Protein AF-0000000070923493 (afdb_homodimer)

InterPro domains:
  IPR027417 P-loop containing nucleoside triphosphate hydrolase [SSF52540] (11-213)

Foldseek 3Di:
DLDFAFAEEAEELPAPPLCLQLQLQLCLVLQVVCVVVLEHEPPSHAPLLVLQLLDDQLADDCCCPPVVRDHHDPVVLVCLLVVVQVRSDPRRYYYHHHNSNLLDQDPSSLVSVLVSCRSHYNAYEYEAEAEDLVVSLVVVCVVCVVVVNNVVLVVDPQNHHCNHPCSSPVVSSCVSCVSNHHYDYHYSVVCCVVPVHCNQVVCVVRPRHCSSPPPPSPDPDPPPD/DLDFAFAEEAEELDAPPLCLQLQLQLCLVLQVVCVVVLEHEPPSHAPLLVLQLLDDQLADDPCCPPVVRDHHDPVVLVCLLVVVQVRSDPRRYYYHGHNSNLLDQDPSSLVSVLVSCRSHYNAYEYEAEAEDLVVSLVVVCVVCVVVVNNVVLVVDDQNHHCNHPCSSPVVSSCVSCVSNHHYDYHYSVVCCVVPVHCNQVVCVVRPRHCSSPPPPSPDPDPPPD

Radius of gyration: 25.28 Å; Cα contacts (8 Å, |Δi|>4): 777; chains: 2; bounding box: 49×89×53 Å

Secondary structure (DSSP, 8-state):
-B----SEEEEE---TTSSHHHHHHHHHHTHHHHHHTTEEESSSS--HHHHHHTS-TT---HHHHHS-PPPP-HHHHHHHHHHHHHHHTT-SEEEEE-GGGGG--SHHHHHHHHHHHTTT-SEEEEEEEE--HHHHHHHHHHHHHHTT-HHHHHTS-TTT-TTSGGGG-HHHHHHHHHTTSPPEEEEHHHHHHHHSSSHHHHHHHTT-TTTTTT-----------/-B----SEEEEEE--TTSSHHHHHHHHHHTHHHHHHTTEEESSSS--HHHHHHTS-TT---HHHHHS-PPPP-HHHHHHHHHHHHHHHTT-SEEEEEEGGGGG--SHHHHHHHHHHHTTT-SEEEEEEEE--HHHHHHHHHHHHHHTT-HHHHHTS-TTT-TTSGGGG-HHHHHHHHHTTSPPEEEEHHHHHHHHSSSHHHHHHHTT-TTTTTT-----------

pLDDT: mean 90.71, std 13.18, range [23.61, 98.75]

Organism: Rhodobacter capsulatus (strain ATCC BAA-309 / NBRC 16581 / SB1003) (NCBI:txid272942)

Sequence (450 aa):
MNQAGTGTLWLHVGTHKTGTTSIQRALKLSAARLRAAGVAVFPEANAWTLANTFLRPEIRSTPRMSYGDPLPDLARLAAVPAKIAAARGTAPEMVISSEEFCLLRTPLEAFALKSALAPTFARIVPLITLRNPDDWRAARADQLRKTGCWEAQKALPDDQSTDGAWYYDSAAILAFWQGIGTPVVLDYDRICAEEGDILPAFARAIGQPGLFDGLDLRINTRVRGMNQAGTGTLWLHVGTHKTGTTSIQRALKLSAARLRAAGVAVFPEANAWTLANTFLRPEIRSTPRMSYGDPLPDLARLAAVPAKIAAARGTAPEMVISSEEFCLLRTPLEAFALKSALAPTFARIVPLITLRNPDDWRAARADQLRKTGCWEAQKALPDDQSTDGAWYYDSAAILAFWQGIGTPVVLDYDRICAEEGDILPAFARAIGQPGLFDGLDLRINTRVRG

Solvent-accessible surface area (backbone atoms only — not comparable to full-atom values): 24138 Å² total; per-residue (Å²): 106,30,51,74,21,50,45,42,33,41,36,31,27,26,32,80,90,63,57,42,68,59,46,39,49,50,47,42,77,34,37,68,62,33,43,77,72,31,29,21,60,40,52,58,49,72,25,42,69,66,34,45,44,50,36,64,76,70,46,56,43,65,54,44,72,74,66,63,49,73,70,46,40,48,68,62,54,68,42,42,40,60,52,51,44,61,64,33,60,85,35,52,22,31,35,35,38,22,43,50,44,56,71,56,76,47,36,66,35,49,47,38,50,43,64,41,44,38,57,54,23,62,36,49,33,38,35,40,49,45,60,58,57,68,59,45,52,53,51,47,50,52,50,28,50,75,71,67,42,39,66,64,41,69,72,40,58,53,87,26,23,78,77,22,71,70,71,65,32,65,67,60,51,50,55,50,45,49,73,64,19,70,61,47,77,42,52,42,59,61,39,31,72,75,64,69,38,61,57,62,59,51,25,44,73,74,73,34,69,63,67,65,66,89,62,82,69,85,61,85,62,80,67,86,112,108,26,52,73,22,49,45,39,33,40,35,32,28,25,30,80,90,63,56,41,70,59,47,40,50,51,48,41,76,34,38,68,62,33,42,77,72,30,30,22,60,40,52,60,48,73,25,41,70,65,33,44,45,51,36,63,74,68,46,57,42,65,54,44,71,74,66,63,48,73,70,45,41,47,68,62,52,69,43,42,39,61,54,51,43,61,63,33,59,85,35,52,23,31,38,33,38,22,43,49,44,56,69,57,74,47,35,65,36,48,47,36,48,43,64,42,45,38,58,54,23,62,37,50,32,37,35,36,49,46,56,57,59,69,60,45,50,53,51,47,50,52,50,27,52,75,71,68,42,38,67,64,41,69,71,40,59,53,86,26,23,80,77,22,70,70,70,64,32,63,67,60,52,50,55,50,43,48,74,65,18,69,63,46,76,41,52,43,59,61,39,31,71,74,65,72,38,61,57,63,59,52,26,44,73,72,72,35,69,63,67,64,63,89,60,81,67,84,60,84,62,81,66,88,112

Nearest PDB structures (foldseek):
  7o9f-assembly1_A  TM=3.752E-01  e=5.130E-01  Bacillus subtilis subsp. subtilis str. 168
  7o5b-assembly1_g  TM=3.575E-01  e=4.573E-01  Bacillus subtilis subsp. subtilis str. 168
  8b0j-assembly1_A  TM=4.538E-01  e=9.653E-01  Escherichia coli K-12
  1c41-assembly1_A  TM=3.546E-01  e=6.813E+00  Pyricularia grisea
  3ho1-assembly1_A  TM=2.885E-01  e=5.734E+00  Thermus thermophilus HB27

Structure (mmCIF, N/CA/C/O backbone):
data_AF-0000000070923493-model_v1
#
loop_
_entity.id
_entity.type
_entity.pdbx_description
1 polymer 'Conserved domain protein'
#
loop_
_atom_site.group_PDB
_atom_site.id
_atom_site.type_symbol
_atom_site.label_atom_id
_atom_site.label_alt_id
_atom_site.label_comp_id
_atom_site.label_asym_id
_atom_site.label_entity_id
_atom_site.label_seq_id
_atom_site.pdbx_PDB_ins_code
_atom_site.Cartn_x
_atom_site.Cartn_y
_atom_site.Cartn_z
_atom_site.occupancy
_atom_site.B_iso_or_equiv
_atom_site.auth_seq_id
_atom_site.auth_comp_id
_atom_site.auth_asym_id
_atom_site.auth_atom_id
_atom_site.pdbx_PDB_model_num
ATOM 1 N N . MET A 1 1 ? 24.281 2.693 -1.516 1 30.06 1 MET A N 1
ATOM 2 C CA . MET A 1 1 ? 24.109 2.926 -2.945 1 30.06 1 MET A CA 1
ATOM 3 C C . MET A 1 1 ? 22.781 2.352 -3.426 1 30.06 1 MET A C 1
ATOM 5 O O . MET A 1 1 ? 22.469 1.189 -3.162 1 30.06 1 MET A O 1
ATOM 9 N N . ASN A 1 2 ? 21.672 3.014 -3.35 1 43.75 2 ASN A N 1
ATOM 10 C CA . ASN A 1 2 ? 20.359 2.551 -3.797 1 43.75 2 ASN A CA 1
ATOM 11 C C . ASN A 1 2 ? 20.469 1.652 -5.027 1 43.75 2 ASN A C 1
ATOM 13 O O . ASN A 1 2 ? 20.609 2.143 -6.148 1 43.75 2 ASN A O 1
ATOM 17 N N . GLN A 1 3 ? 21.141 0.58 -4.961 1 54.88 3 GLN A N 1
ATOM 18 C CA . GLN A 1 3 ? 21.469 -0.24 -6.121 1 54.88 3 GLN A CA 1
ATOM 19 C C . GLN A 1 3 ? 20.219 -0.726 -6.828 1 54.88 3 GLN A C 1
ATOM 21 O O . GLN A 1 3 ? 19.281 -1.205 -6.18 1 54.88 3 GLN A O 1
ATOM 26 N N . ALA A 1 4 ? 19.969 -0.156 -8.031 1 76 4 ALA A N 1
ATOM 27 C CA . ALA A 1 4 ? 18.969 -0.669 -8.961 1 76 4 ALA A CA 1
ATOM 28 C C . ALA A 1 4 ? 18.984 -2.195 -8.992 1 76 4 ALA A C 1
ATOM 30 O O . ALA A 1 4 ? 20.047 -2.818 -8.867 1 76 4 ALA A O 1
ATOM 31 N N . GLY A 1 5 ? 17.906 -2.764 -8.68 1 87.94 5 GLY A N 1
ATOM 32 C CA . GLY A 1 5 ? 17.797 -4.211 -8.781 1 87.94 5 GLY A CA 1
ATOM 33 C C . GLY A 1 5 ? 18.469 -4.777 -10.016 1 87.94 5 GLY A C 1
ATOM 34 O O . GLY A 1 5 ? 18.812 -4.035 -10.938 1 87.94 5 GLY A O 1
ATOM 35 N N . THR A 1 6 ? 18.828 -6.039 -9.977 1 94.12 6 THR A N 1
ATOM 36 C CA . THR A 1 6 ? 19.391 -6.762 -11.109 1 94.12 6 THR A CA 1
ATOM 37 C C . THR A 1 6 ? 18.609 -8.047 -11.375 1 94.12 6 THR A C 1
ATOM 39 O O . THR A 1 6 ? 17.844 -8.5 -10.516 1 94.12 6 THR A O 1
ATOM 42 N N . GLY A 1 7 ? 18.734 -8.531 -12.555 1 97 7 GLY A N 1
ATOM 43 C CA . GLY A 1 7 ? 18.156 -9.828 -12.875 1 97 7 GLY A CA 1
ATOM 44 C C . GLY A 1 7 ? 16.641 -9.797 -13.008 1 97 7 GLY A C 1
ATOM 45 O O . GLY A 1 7 ? 16.047 -8.727 -13.117 1 97 7 GLY A O 1
ATOM 46 N N . THR A 1 8 ? 16.062 -11.055 -13.086 1 98 8 THR A N 1
ATOM 47 C CA . THR A 1 8 ? 14.641 -11.188 -13.391 1 98 8 THR A CA 1
ATOM 48 C C . THR A 1 8 ? 13.93 -11.977 -12.289 1 98 8 THR A C 1
ATOM 50 O O . THR A 1 8 ? 14.438 -12.984 -11.805 1 98 8 THR A O 1
ATOM 53 N N . LEU A 1 9 ? 12.844 -11.453 -11.859 1 98.56 9 LEU A N 1
ATOM 54 C CA . LEU A 1 9 ? 11.891 -12.219 -11.07 1 98.56 9 LEU A CA 1
ATOM 55 C C . LEU A 1 9 ? 10.781 -12.773 -11.945 1 98.56 9 LEU A C 1
ATOM 57 O O . LEU A 1 9 ? 10.039 -12.016 -12.57 1 98.56 9 LEU A O 1
ATOM 61 N N . TRP A 1 10 ? 10.742 -14.094 -12.047 1 98.62 10 TRP A N 1
ATOM 62 C CA . TRP A 1 10 ? 9.57 -14.773 -12.594 1 98.62 10 TRP A CA 1
ATOM 63 C C . TRP A 1 10 ? 8.492 -14.922 -11.531 1 98.62 10 TRP A C 1
ATOM 65 O O . TRP A 1 10 ? 8.555 -15.82 -10.688 1 98.62 10 TRP A O 1
ATOM 75 N N . LEU A 1 11 ? 7.512 -14.023 -11.539 1 98.69 11 LEU A N 1
ATOM 76 C CA . LEU A 1 11 ? 6.449 -14.023 -10.547 1 98.69 11 LEU A CA 1
ATOM 77 C C . LEU A 1 11 ? 5.234 -14.797 -11.047 1 98.69 11 LEU A C 1
ATOM 79 O O . LEU A 1 11 ? 4.457 -14.281 -11.859 1 98.69 11 LEU A O 1
ATOM 83 N N . HIS A 1 12 ? 5.086 -15.977 -10.578 1 98.56 12 HIS A N 1
ATOM 84 C CA . HIS A 1 12 ? 3.963 -16.828 -10.977 1 98.56 12 HIS A CA 1
ATOM 85 C C . HIS A 1 12 ? 2.695 -16.438 -10.219 1 98.56 12 HIS A C 1
ATOM 87 O O . HIS A 1 12 ? 2.545 -16.766 -9.039 1 98.56 12 HIS A O 1
ATOM 93 N N . VAL A 1 13 ? 1.737 -15.672 -10.742 1 96.38 13 VAL A N 1
ATOM 94 C CA . VAL A 1 13 ? 0.467 -15.211 -10.195 1 96.38 13 VAL A CA 1
ATOM 95 C C . VAL A 1 13 ? -0.548 -16.344 -10.203 1 96.38 13 VAL A C 1
ATOM 97 O O . VAL A 1 13 ? -1.596 -16.266 -9.562 1 96.38 13 VAL A O 1
ATOM 100 N N . GLY A 1 14 ? -0.259 -17.531 -10.375 1 90.69 14 GLY A N 1
ATOM 101 C CA . GLY A 1 14 ? -0.934 -18.812 -10.383 1 90.69 14 GLY A CA 1
ATOM 102 C C . GLY A 1 14 ? -2.426 -18.719 -10.125 1 90.69 14 GLY A C 1
ATOM 103 O O . GLY A 1 14 ? -2.902 -19.094 -9.055 1 90.69 14 GLY A O 1
ATOM 104 N N . THR A 1 15 ? -3.254 -18.297 -11.062 1 92.69 15 THR A N 1
ATOM 105 C CA . THR A 1 15 ? -4.695 -18.297 -10.852 1 92.69 15 THR A CA 1
ATOM 106 C C . THR A 1 15 ? -5.184 -19.672 -10.406 1 92.69 15 THR A C 1
ATOM 108 O O . THR A 1 15 ? -4.547 -20.688 -10.703 1 92.69 15 THR A O 1
ATOM 111 N N . HIS A 1 16 ? -6.238 -19.703 -9.656 1 93.12 16 HIS A N 1
ATOM 112 C CA . HIS A 1 16 ? -6.766 -20.969 -9.172 1 93.12 16 HIS A CA 1
ATOM 113 C C . HIS A 1 16 ? -7.242 -21.844 -10.328 1 93.12 16 HIS A C 1
ATOM 115 O O . HIS A 1 16 ? -7.777 -21.344 -11.312 1 93.12 16 HIS A O 1
ATOM 121 N N . LYS A 1 17 ? -7.004 -23.141 -10.148 1 94.88 17 LYS A N 1
ATOM 122 C CA . LYS A 1 17 ? -7.531 -24.188 -11.023 1 94.88 17 LYS A CA 1
ATOM 123 C C . LYS A 1 17 ? -6.828 -24.172 -12.375 1 94.88 17 LYS A C 1
ATOM 125 O O . LYS A 1 17 ? -7.445 -24.453 -13.406 1 94.88 17 LYS A O 1
ATOM 130 N N . THR A 1 18 ? -5.559 -23.75 -12.367 1 95.69 18 THR A N 1
ATOM 131 C CA . THR A 1 18 ? -4.77 -23.766 -13.594 1 95.69 18 THR A CA 1
ATOM 132 C C . THR A 1 18 ? -3.475 -24.547 -13.398 1 95.69 18 THR A C 1
ATOM 134 O O . THR A 1 18 ? -2.434 -24.188 -13.953 1 95.69 18 THR A O 1
ATOM 137 N N . GLY A 1 19 ? -3.482 -25.516 -12.461 1 94.19 19 GLY A N 1
ATOM 138 C CA . GLY A 1 19 ? -2.35 -26.422 -12.297 1 94.19 19 GLY A CA 1
ATOM 139 C C . GLY A 1 19 ? -1.261 -25.844 -11.406 1 94.19 19 GLY A C 1
ATOM 140 O O . GLY A 1 19 ? -0.106 -26.266 -11.477 1 94.19 19 GLY A O 1
ATOM 141 N N . THR A 1 20 ? -1.612 -24.859 -10.57 1 94.94 20 THR A N 1
ATOM 142 C CA . THR A 1 20 ? -0.646 -24.172 -9.727 1 94.94 20 THR A CA 1
ATOM 143 C C . THR A 1 20 ? -0.035 -25.141 -8.711 1 94.94 20 THR A C 1
ATOM 145 O O . THR A 1 20 ? 1.17 -25.094 -8.453 1 94.94 20 THR A O 1
ATOM 148 N N . THR A 1 21 ? -0.851 -26.016 -8.195 1 93.38 21 THR A N 1
ATOM 149 C CA . THR A 1 21 ? -0.337 -27 -7.242 1 93.38 21 THR A CA 1
ATOM 150 C C . THR A 1 21 ? 0.736 -27.875 -7.883 1 93.38 21 THR A C 1
ATOM 152 O O . THR A 1 21 ? 1.782 -28.125 -7.281 1 93.38 21 THR A O 1
ATOM 155 N N . SER A 1 22 ? 0.49 -28.344 -9.07 1 93.44 22 SER A N 1
ATOM 156 C CA . SER A 1 22 ? 1.459 -29.156 -9.805 1 93.44 22 SER A CA 1
ATOM 157 C C . SER A 1 22 ? 2.738 -28.375 -10.078 1 93.44 22 SER A C 1
ATOM 159 O O . SER A 1 22 ? 3.84 -28.906 -9.938 1 93.44 22 SER A O 1
ATOM 161 N N . ILE A 1 23 ? 2.633 -27.078 -10.438 1 95.5 23 ILE A N 1
ATOM 162 C CA . ILE A 1 23 ? 3.781 -26.234 -10.719 1 95.5 23 ILE A CA 1
ATOM 163 C C . ILE A 1 23 ? 4.617 -26.062 -9.453 1 95.5 23 ILE A C 1
ATOM 165 O O . ILE A 1 23 ? 5.84 -26.203 -9.477 1 95.5 23 ILE A O 1
ATOM 169 N N . GLN A 1 24 ? 3.951 -25.781 -8.375 1 95.62 24 GLN A N 1
ATOM 170 C CA . GLN A 1 24 ? 4.645 -25.562 -7.105 1 95.62 24 GLN A CA 1
ATOM 171 C C . GLN A 1 24 ? 5.371 -26.812 -6.645 1 95.62 24 GLN A C 1
ATOM 173 O O . GLN A 1 24 ? 6.504 -26.75 -6.164 1 95.62 24 GLN A O 1
ATOM 178 N N . ARG A 1 25 ? 4.754 -27.953 -6.82 1 94.81 25 ARG A N 1
ATOM 179 C CA . ARG A 1 25 ? 5.398 -29.219 -6.484 1 94.81 25 ARG A CA 1
ATOM 180 C C . ARG A 1 25 ? 6.613 -29.469 -7.371 1 94.81 25 ARG A C 1
ATOM 182 O O . ARG A 1 25 ? 7.676 -29.859 -6.887 1 94.81 25 ARG A O 1
ATOM 189 N N . ALA A 1 26 ? 6.473 -29.266 -8.617 1 95.12 26 ALA A N 1
ATOM 190 C CA . ALA A 1 26 ? 7.57 -29.453 -9.562 1 95.12 26 ALA A CA 1
ATOM 191 C C . ALA A 1 26 ? 8.734 -28.531 -9.25 1 95.12 26 ALA A C 1
ATOM 193 O O . ALA A 1 26 ? 9.898 -28.922 -9.312 1 95.12 26 ALA A O 1
ATOM 194 N N . LEU A 1 27 ? 8.398 -27.266 -8.906 1 96.19 27 LEU A N 1
ATOM 195 C CA . LEU A 1 27 ? 9.422 -26.297 -8.531 1 96.19 27 LEU A CA 1
ATOM 196 C C . LEU A 1 27 ? 10.188 -26.766 -7.301 1 96.19 27 LEU A C 1
ATOM 198 O O . LEU A 1 27 ? 11.422 -26.688 -7.266 1 96.19 27 LEU A O 1
ATOM 202 N N . LYS A 1 28 ? 9.422 -27.25 -6.352 1 95.62 28 LYS A N 1
ATOM 203 C CA . LYS A 1 28 ? 10.039 -27.75 -5.125 1 95.62 28 LYS A CA 1
ATOM 204 C C . LYS A 1 28 ? 10.992 -28.906 -5.418 1 95.62 28 LYS A C 1
ATOM 206 O O . LYS A 1 28 ? 12.117 -28.938 -4.93 1 95.62 28 LYS A O 1
ATOM 211 N N . LEU A 1 29 ? 10.555 -29.828 -6.25 1 94.19 29 LEU A N 1
ATOM 212 C CA . LEU A 1 29 ? 11.328 -31.016 -6.57 1 94.19 29 LEU A CA 1
ATOM 213 C C . LEU A 1 29 ? 12.539 -30.672 -7.43 1 94.19 29 LEU A C 1
ATOM 215 O O . LEU A 1 29 ? 13.523 -31.422 -7.461 1 94.19 29 LEU A O 1
ATOM 219 N N . SER A 1 30 ? 12.5 -29.5 -8.062 1 94.5 30 SER A N 1
ATOM 220 C CA . SER A 1 30 ? 13.562 -29.125 -8.992 1 94.5 30 SER A CA 1
ATOM 221 C C . SER A 1 30 ? 14.383 -27.969 -8.445 1 94.5 30 SER A C 1
ATOM 223 O O . SER A 1 30 ? 15.125 -27.312 -9.195 1 94.5 30 SER A O 1
ATOM 225 N N . ALA A 1 31 ? 14.227 -27.609 -7.219 1 95.06 31 ALA A N 1
ATOM 226 C CA . ALA A 1 31 ? 14.828 -26.422 -6.633 1 95.06 31 ALA A CA 1
ATOM 227 C C . ALA A 1 31 ? 16.344 -26.438 -6.773 1 95.06 31 ALA A C 1
ATOM 229 O O . ALA A 1 31 ? 16.953 -25.406 -7.102 1 95.06 31 ALA A O 1
ATOM 230 N N . ALA A 1 32 ? 16.969 -27.578 -6.531 1 94.25 32 ALA A N 1
ATOM 231 C CA . ALA A 1 32 ? 18.422 -27.688 -6.621 1 94.25 32 ALA A CA 1
ATOM 232 C C . ALA A 1 32 ? 18.891 -27.5 -8.055 1 94.25 32 ALA A C 1
ATOM 234 O O . ALA A 1 32 ? 19.891 -26.812 -8.297 1 94.25 32 ALA A O 1
ATOM 235 N N . ARG A 1 33 ? 18.172 -28.094 -8.945 1 94.44 33 ARG A N 1
ATOM 236 C CA . ARG A 1 33 ? 18.516 -27.953 -10.359 1 94.44 33 ARG A CA 1
ATOM 237 C C . ARG A 1 33 ? 18.344 -26.5 -10.812 1 94.44 33 ARG A C 1
ATOM 239 O O . ARG A 1 33 ? 19.156 -25.984 -11.578 1 94.44 33 ARG A O 1
ATOM 246 N N . LEU A 1 34 ? 17.344 -25.828 -10.391 1 96.25 34 LEU A N 1
ATOM 247 C CA . LEU A 1 34 ? 17.078 -24.422 -10.719 1 96.25 34 LEU A CA 1
ATOM 248 C C . LEU A 1 34 ? 18.172 -23.516 -10.172 1 96.25 34 LEU A C 1
ATOM 250 O O . LEU A 1 34 ? 18.672 -22.641 -10.875 1 96.25 34 LEU A O 1
ATOM 254 N N . ARG A 1 35 ? 18.547 -23.812 -8.945 1 95.81 35 ARG A N 1
ATOM 255 C CA . ARG A 1 35 ? 19.594 -23.016 -8.328 1 95.81 35 ARG A CA 1
ATOM 256 C C . ARG A 1 35 ? 20.906 -23.141 -9.094 1 95.81 35 ARG A C 1
ATOM 258 O O . ARG A 1 35 ? 21.609 -22.141 -9.305 1 95.81 35 ARG A O 1
ATOM 265 N N . ALA A 1 36 ? 21.203 -24.359 -9.516 1 96.12 36 ALA A N 1
ATOM 266 C CA . ALA A 1 36 ? 22.406 -24.609 -10.305 1 96.12 36 ALA A CA 1
ATOM 267 C C . ALA A 1 36 ? 22.359 -23.844 -11.625 1 96.12 36 ALA A C 1
ATOM 269 O O . ALA A 1 36 ? 23.391 -23.438 -12.148 1 96.12 36 ALA A O 1
ATOM 270 N N . ALA A 1 37 ? 21.156 -23.594 -12.086 1 95.88 37 ALA A N 1
ATOM 271 C CA . ALA A 1 37 ? 20.969 -22.891 -13.344 1 95.88 37 ALA A CA 1
ATOM 272 C C . ALA A 1 37 ? 20.844 -21.375 -13.117 1 95.88 37 ALA A C 1
ATOM 274 O O . ALA A 1 37 ? 20.594 -20.625 -14.047 1 95.88 37 ALA A O 1
ATOM 275 N N . GLY A 1 38 ? 20.969 -20.938 -11.867 1 97.12 38 GLY A N 1
ATOM 276 C CA . GLY A 1 38 ? 20.953 -19.516 -11.555 1 97.12 38 GLY A CA 1
ATOM 277 C C . GLY A 1 38 ? 19.562 -18.984 -11.25 1 97.12 38 GLY A C 1
ATOM 278 O O . GLY A 1 38 ? 19.312 -17.781 -11.344 1 97.12 38 GLY A O 1
ATOM 279 N N . VAL A 1 39 ? 18.641 -19.859 -10.961 1 97.56 39 VAL A N 1
ATOM 280 C CA . VAL A 1 39 ? 17.266 -19.453 -10.656 1 97.56 39 VAL A CA 1
ATOM 281 C C . VAL A 1 39 ? 16.922 -19.875 -9.227 1 97.56 39 VAL A C 1
ATOM 283 O O . VAL A 1 39 ? 16.781 -21.062 -8.938 1 97.56 39 VAL A O 1
ATOM 286 N N . ALA A 1 40 ? 16.766 -18.938 -8.336 1 97.94 40 ALA A N 1
ATOM 287 C CA . ALA A 1 40 ? 16.312 -19.234 -6.98 1 97.94 40 ALA A CA 1
ATOM 288 C C . ALA A 1 40 ? 14.797 -19.438 -6.941 1 97.94 40 ALA A C 1
ATOM 290 O O . ALA A 1 40 ? 14.07 -18.906 -7.777 1 97.94 40 ALA A O 1
ATOM 291 N N . VAL A 1 41 ? 14.375 -20.266 -6.062 1 97.38 41 VAL A N 1
ATOM 292 C CA . VAL A 1 41 ? 12.945 -20.484 -5.828 1 97.38 41 VAL A CA 1
ATOM 293 C C . VAL A 1 41 ? 12.586 -20.047 -4.406 1 97.38 41 VAL A C 1
ATOM 295 O O . VAL A 1 41 ? 13.258 -20.438 -3.447 1 97.38 41 VAL A O 1
ATOM 298 N N . PHE A 1 42 ? 11.539 -19.156 -4.305 1 93.06 42 PHE A N 1
ATOM 299 C CA . PHE A 1 42 ? 11.125 -18.719 -2.977 1 93.06 42 PHE A CA 1
ATOM 300 C C . PHE A 1 42 ? 9.609 -18.562 -2.91 1 93.06 42 PHE A C 1
ATOM 302 O O . PHE A 1 42 ? 9 -17.953 -3.789 1 93.06 42 PHE A O 1
ATOM 309 N N . PRO A 1 43 ? 9 -18.953 -1.767 1 88.88 43 PRO A N 1
ATOM 310 C CA . PRO A 1 43 ? 9.484 -20.109 -1.017 1 88.88 43 PRO A CA 1
ATOM 311 C C . PRO A 1 43 ? 9.477 -21.391 -1.847 1 88.88 43 PRO A C 1
ATOM 313 O O . PRO A 1 43 ? 9.0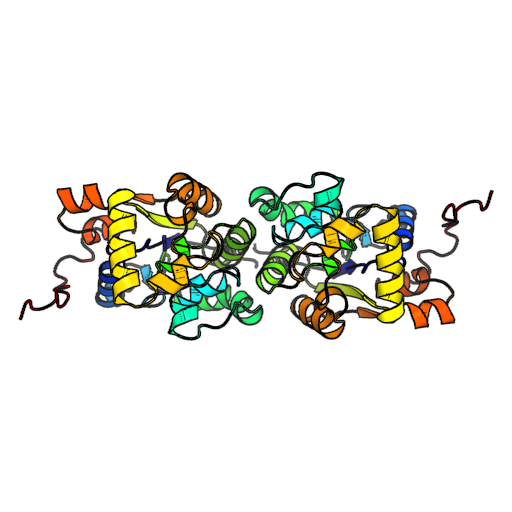62 -21.375 -3.008 1 88.88 43 PRO A O 1
ATOM 316 N N . GLU A 1 44 ? 9.984 -22.469 -1.34 1 82.12 44 GLU A N 1
ATOM 317 C CA . GLU A 1 44 ? 9.945 -23.703 -2.098 1 82.12 44 GLU A CA 1
ATOM 318 C C . GLU A 1 44 ? 8.523 -24.266 -2.186 1 82.12 44 GLU A C 1
ATOM 320 O O . GLU A 1 44 ? 8.234 -25.094 -3.041 1 82.12 44 GLU A O 1
ATOM 325 N N . ALA A 1 45 ? 7.633 -23.641 -1.467 1 86.56 45 ALA A N 1
ATOM 326 C CA . ALA A 1 45 ? 6.207 -23.953 -1.483 1 86.56 45 ALA A CA 1
ATOM 327 C C . ALA A 1 45 ? 5.387 -22.75 -1.937 1 86.56 45 ALA A C 1
ATOM 329 O O . ALA A 1 45 ? 5.879 -21.891 -2.688 1 86.56 45 ALA A O 1
ATOM 330 N N . ASN A 1 46 ? 4.215 -22.75 -1.659 1 92.31 46 ASN A N 1
ATOM 331 C CA . ASN A 1 46 ? 3.279 -21.672 -1.965 1 92.31 46 ASN A CA 1
ATOM 332 C C . ASN A 1 46 ? 3.623 -20.391 -1.197 1 92.31 46 ASN A C 1
ATOM 334 O O . ASN A 1 46 ? 3.688 -20.406 0.033 1 92.31 46 ASN A O 1
ATOM 338 N N . ALA A 1 47 ? 3.854 -19.297 -1.934 1 94.81 47 ALA A N 1
ATOM 339 C CA . ALA A 1 47 ? 4.234 -18.016 -1.341 1 94.81 47 ALA A CA 1
ATOM 340 C C . ALA A 1 47 ? 3.006 -17.219 -0.893 1 94.81 47 ALA A C 1
ATOM 342 O O . ALA A 1 47 ? 2.973 -16 -1.002 1 94.81 47 ALA A O 1
ATOM 343 N N . TRP A 1 48 ? 2.02 -17.906 -0.41 1 91.44 48 TRP A N 1
ATOM 344 C CA . TRP A 1 48 ? 0.762 -17.25 -0.081 1 91.44 48 TRP A CA 1
ATOM 345 C C . TRP A 1 48 ? 0.967 -16.203 1.013 1 91.44 48 TRP A C 1
ATOM 347 O O . TRP A 1 48 ? 0.308 -15.156 1.016 1 91.44 48 TRP A O 1
ATOM 357 N N . THR A 1 49 ? 1.917 -16.406 1.94 1 91.56 49 THR A N 1
ATOM 358 C CA . THR A 1 49 ? 2.17 -15.43 2.99 1 91.56 49 THR A CA 1
ATOM 359 C C . THR A 1 49 ? 2.697 -14.125 2.398 1 91.56 49 THR A C 1
ATOM 361 O O . THR A 1 49 ? 2.289 -13.039 2.814 1 91.56 49 THR A O 1
ATOM 364 N N . LEU A 1 50 ? 3.602 -14.234 1.423 1 94.25 50 LEU A N 1
ATOM 365 C CA . LEU A 1 50 ? 4.133 -13.055 0.746 1 94.25 50 LEU A CA 1
ATOM 366 C C . LEU A 1 50 ? 3.031 -12.328 -0.015 1 94.25 50 LEU A C 1
ATOM 368 O O . LEU A 1 50 ? 2.896 -11.109 0.1 1 94.25 50 LEU A O 1
ATOM 372 N N . ALA A 1 51 ? 2.225 -13.078 -0.774 1 95.06 51 ALA A N 1
ATOM 373 C CA . ALA A 1 51 ? 1.141 -12.461 -1.535 1 95.06 51 ALA A CA 1
ATOM 374 C C . ALA A 1 51 ? 0.159 -11.75 -0.612 1 95.06 51 ALA A C 1
ATOM 376 O O . ALA A 1 51 ? -0.225 -10.602 -0.869 1 95.06 51 ALA A O 1
ATOM 377 N N . ASN A 1 52 ? -0.205 -12.406 0.497 1 93.06 52 ASN A N 1
ATOM 378 C CA . ASN A 1 52 ? -1.188 -11.883 1.438 1 93.06 52 ASN A CA 1
ATOM 379 C C . ASN A 1 52 ? -0.688 -10.609 2.119 1 93.06 52 ASN A C 1
ATOM 381 O O . ASN A 1 52 ? -1.487 -9.781 2.561 1 93.06 52 ASN A O 1
ATOM 385 N N . THR A 1 53 ? 0.593 -10.453 2.191 1 94.25 53 THR A N 1
ATOM 386 C CA . THR A 1 53 ? 1.187 -9.266 2.793 1 94.25 53 THR A CA 1
ATOM 387 C C . THR A 1 53 ? 0.789 -8.008 2.021 1 94.25 53 THR A C 1
ATOM 389 O O . THR A 1 53 ? 0.69 -6.926 2.598 1 94.25 53 THR A O 1
ATOM 392 N N . PHE A 1 54 ? 0.482 -8.141 0.75 1 95.75 54 PHE A N 1
ATOM 393 C CA . PHE A 1 54 ? 0.205 -6.988 -0.094 1 95.75 54 PHE A CA 1
ATOM 394 C C . PHE A 1 54 ? -1.285 -6.875 -0.389 1 95.75 54 PHE A C 1
ATOM 396 O O . PHE A 1 54 ? -1.725 -5.93 -1.048 1 95.75 54 PHE A O 1
ATOM 403 N N . LEU A 1 55 ? -2.09 -7.879 0.09 1 93.62 55 LEU A N 1
ATOM 404 C CA . LEU A 1 55 ? -3.523 -7.891 -0.171 1 93.62 55 LEU A CA 1
ATOM 405 C C . LEU A 1 55 ? -4.258 -6.953 0.783 1 93.62 55 LEU A C 1
ATOM 407 O O . LEU A 1 55 ? -3.965 -6.926 1.98 1 93.62 55 LEU A O 1
ATOM 411 N N . ARG A 1 56 ? -5.137 -6.172 0.267 1 90.69 56 ARG A N 1
ATOM 412 C CA . ARG A 1 56 ? -5.996 -5.355 1.114 1 90.69 56 ARG A CA 1
ATOM 413 C C . ARG A 1 56 ? -6.664 -6.199 2.195 1 90.69 56 ARG A C 1
ATOM 415 O O . ARG A 1 56 ? -7 -7.363 1.962 1 90.69 56 ARG A O 1
ATOM 422 N N . PRO A 1 57 ? -6.906 -5.617 3.305 1 86.56 57 PRO A N 1
ATOM 423 C CA . PRO A 1 57 ? -7.367 -6.406 4.453 1 86.56 57 PRO A CA 1
ATOM 424 C C . PRO A 1 57 ? -8.789 -6.93 4.273 1 86.56 57 PRO A C 1
ATOM 426 O O . PRO A 1 57 ? -9.188 -7.883 4.945 1 86.56 57 PRO A O 1
ATOM 429 N N . GLU A 1 58 ? -9.539 -6.34 3.389 1 86.06 58 GLU A N 1
ATOM 430 C CA . GLU A 1 58 ? -10.938 -6.699 3.227 1 86.06 58 GLU A CA 1
ATOM 431 C C . GLU A 1 58 ? -11.086 -8.031 2.502 1 86.06 58 GLU A C 1
ATOM 433 O O . GLU A 1 58 ? -12.133 -8.688 2.592 1 86.06 58 GLU A O 1
ATOM 438 N N . ILE A 1 59 ? -10.031 -8.43 1.748 1 89.94 59 ILE A N 1
ATOM 439 C CA . ILE A 1 59 ? -10.117 -9.664 0.979 1 89.94 59 ILE A CA 1
ATOM 440 C C . ILE A 1 59 ? -10.039 -10.867 1.92 1 89.94 59 ILE A C 1
ATOM 442 O O . ILE A 1 59 ? -9.141 -10.953 2.756 1 89.94 59 ILE A O 1
ATOM 446 N N . ARG A 1 60 ? -10.961 -11.727 1.753 1 87.88 60 ARG A N 1
ATOM 447 C CA . ARG A 1 60 ? -10.992 -12.953 2.551 1 87.88 60 ARG A CA 1
ATOM 448 C C . ARG A 1 60 ? -10.391 -14.117 1.781 1 87.88 60 ARG A C 1
ATOM 450 O O . ARG A 1 60 ? -11.094 -15.055 1.399 1 87.88 60 ARG A O 1
ATOM 457 N N . SER A 1 61 ? -9.125 -14.094 1.683 1 86.38 61 SER A N 1
ATOM 458 C CA . SER A 1 61 ? -8.414 -15.18 1.017 1 86.38 61 SER A CA 1
ATOM 459 C C . SER A 1 61 ? -8.523 -16.484 1.808 1 86.38 61 SER A C 1
ATOM 461 O O . SER A 1 61 ? -8.883 -16.469 2.988 1 86.38 61 SER A O 1
ATOM 463 N N . THR A 1 62 ? -8.297 -17.578 1.162 1 79.88 62 THR A N 1
ATOM 464 C CA . THR A 1 62 ? -8.414 -18.875 1.811 1 79.88 62 THR A CA 1
ATOM 465 C C . THR A 1 62 ? -7.449 -18.984 2.988 1 79.88 62 THR A C 1
ATOM 467 O O . THR A 1 62 ? -7.836 -19.406 4.078 1 79.88 62 THR A O 1
ATOM 470 N N . PRO A 1 63 ? -6.254 -18.516 2.793 1 80.62 63 PRO A N 1
ATOM 471 C CA . PRO A 1 63 ? -5.344 -18.578 3.939 1 80.62 63 PRO A CA 1
ATOM 472 C C . PRO A 1 63 ? -5.812 -17.734 5.117 1 80.62 63 PRO A C 1
ATOM 474 O O . PRO A 1 63 ? -5.598 -18.094 6.273 1 80.62 63 PRO A O 1
ATOM 477 N N . ARG A 1 64 ? -6.418 -16.578 4.906 1 81.25 64 ARG A N 1
ATOM 478 C CA . ARG A 1 64 ? -6.93 -15.734 5.98 1 81.25 64 ARG A CA 1
ATOM 479 C C . ARG A 1 64 ? -8.125 -16.391 6.672 1 81.25 64 ARG A C 1
ATOM 481 O O . ARG A 1 64 ? -8.25 -16.312 7.895 1 81.25 64 ARG A O 1
ATOM 488 N N . MET A 1 65 ? -8.938 -17.031 5.844 1 79.81 65 MET A N 1
ATOM 489 C CA . MET A 1 65 ? -10.156 -17.641 6.371 1 79.81 65 MET A CA 1
ATOM 490 C C . MET A 1 65 ? -9.852 -18.953 7.07 1 79.81 65 MET A C 1
ATOM 492 O O . MET A 1 65 ? -10.453 -19.281 8.094 1 79.81 65 MET A O 1
ATOM 496 N N . SER A 1 66 ? -8.914 -19.719 6.52 1 76.38 66 SER A N 1
ATOM 497 C CA . SER A 1 66 ? -8.758 -21.109 6.938 1 76.38 66 SER A CA 1
ATOM 498 C C . SER A 1 66 ? -7.547 -21.281 7.848 1 76.38 66 SER A C 1
ATOM 500 O O . SER A 1 66 ? -7.527 -22.172 8.703 1 76.38 66 SER A O 1
ATOM 502 N N . TYR A 1 67 ? -6.52 -20.406 7.699 1 71.56 67 TYR A N 1
ATOM 503 C CA . TYR A 1 67 ? -5.27 -20.641 8.406 1 71.56 67 TYR A CA 1
ATOM 504 C C . TYR A 1 67 ? -4.953 -19.5 9.367 1 71.56 67 TYR A C 1
ATOM 506 O O . TYR A 1 67 ? -3.916 -19.5 10.031 1 71.56 67 TYR A O 1
ATOM 514 N N . GLY A 1 68 ? -5.809 -18.547 9.492 1 71.69 68 GLY A N 1
ATOM 515 C CA . GLY A 1 68 ? -5.602 -17.422 10.398 1 71.69 68 GLY A CA 1
ATOM 516 C C . GLY A 1 68 ? -4.434 -16.547 10 1 71.69 68 GLY A C 1
ATOM 517 O O . GLY A 1 68 ? -3.715 -16.031 10.859 1 71.69 68 GLY A O 1
ATOM 518 N N . ASP A 1 69 ? -4.137 -16.547 8.672 1 75.38 69 ASP A N 1
ATOM 519 C CA . ASP A 1 69 ? -3.072 -15.664 8.219 1 75.38 69 ASP A CA 1
ATOM 520 C C . ASP A 1 69 ? -3.346 -14.219 8.641 1 75.38 69 ASP A C 1
ATOM 522 O O . ASP A 1 69 ? -4.441 -13.703 8.422 1 75.38 69 ASP A O 1
ATOM 526 N N . PRO A 1 70 ? -2.305 -13.711 9.273 1 71.62 70 PRO A N 1
ATOM 527 C CA . PRO A 1 70 ? -2.527 -12.375 9.82 1 71.62 70 PRO A CA 1
ATOM 528 C C . PRO A 1 70 ? -2.73 -11.32 8.734 1 71.62 70 PRO A C 1
ATOM 530 O O . PRO A 1 70 ? -2.344 -11.531 7.586 1 71.62 70 PRO A O 1
ATOM 533 N N . LEU A 1 71 ? -3.389 -10.242 9.086 1 79.62 71 LEU A N 1
ATOM 534 C CA . LEU A 1 71 ? -3.541 -9.07 8.227 1 79.62 71 LEU A CA 1
ATOM 535 C C . LEU A 1 71 ? -2.195 -8.398 7.98 1 79.62 71 LEU A C 1
ATOM 537 O O . LEU A 1 71 ? -1.257 -8.57 8.758 1 79.62 71 LEU A O 1
ATOM 541 N N . PRO A 1 72 ? -2.146 -7.809 6.867 1 79.44 72 PRO A N 1
ATOM 542 C CA . PRO A 1 72 ? -0.903 -7.09 6.582 1 79.44 72 PRO A CA 1
ATOM 543 C C . PRO A 1 72 ? -0.508 -6.129 7.703 1 79.44 72 PRO A C 1
ATOM 545 O O . PRO A 1 72 ? -1.374 -5.496 8.312 1 79.44 72 PRO A O 1
ATOM 548 N N . ASP A 1 73 ? 0.728 -6.105 8.008 1 88.81 73 ASP A N 1
ATOM 549 C CA . ASP A 1 73 ? 1.265 -5.102 8.922 1 88.81 73 ASP A CA 1
ATOM 550 C C . ASP A 1 73 ? 2.547 -4.484 8.367 1 88.81 73 ASP A C 1
ATOM 552 O O . ASP A 1 73 ? 3.191 -5.062 7.488 1 88.81 73 ASP A O 1
ATOM 556 N N . LEU A 1 74 ? 2.811 -3.365 8.836 1 92.62 74 LEU A N 1
ATOM 557 C CA . LEU A 1 74 ? 3.877 -2.551 8.266 1 92.62 74 LEU A CA 1
ATOM 558 C C . LEU A 1 74 ? 5.23 -3.232 8.43 1 92.62 74 LEU A C 1
ATOM 560 O O . LEU A 1 74 ? 6.078 -3.166 7.535 1 92.62 74 LEU A O 1
ATOM 564 N N . ALA A 1 75 ? 5.395 -3.883 9.531 1 92.69 75 ALA A N 1
ATOM 565 C CA . ALA A 1 75 ? 6.664 -4.562 9.766 1 92.69 75 ALA A CA 1
ATOM 566 C C . ALA A 1 75 ? 6.898 -5.668 8.742 1 92.69 75 ALA A C 1
ATOM 568 O O . ALA A 1 75 ? 8.008 -5.828 8.234 1 92.69 75 ALA A O 1
ATOM 569 N N . ARG A 1 76 ? 5.867 -6.449 8.484 1 93.38 76 ARG A N 1
ATOM 570 C CA . ARG A 1 76 ? 5.957 -7.516 7.492 1 93.38 76 ARG A CA 1
ATOM 571 C C . ARG A 1 76 ? 6.234 -6.949 6.102 1 93.38 76 ARG A C 1
ATOM 573 O O . ARG A 1 76 ? 7.074 -7.473 5.367 1 93.38 76 ARG A O 1
ATOM 580 N N . LEU A 1 77 ? 5.516 -5.93 5.785 1 95.88 77 LEU A N 1
ATOM 581 C CA . LEU A 1 77 ? 5.719 -5.277 4.5 1 95.88 77 LEU A CA 1
ATOM 582 C C . LEU A 1 77 ? 7.148 -4.762 4.371 1 95.88 77 LEU A C 1
ATOM 584 O O . LEU A 1 77 ? 7.805 -4.988 3.352 1 95.88 77 LEU A O 1
ATOM 588 N N . ALA A 1 78 ? 7.66 -4.137 5.387 1 93.94 78 ALA A N 1
ATOM 589 C CA . ALA A 1 78 ? 8.977 -3.506 5.379 1 93.94 78 ALA A CA 1
ATOM 590 C C . ALA A 1 78 ? 10.086 -4.555 5.32 1 93.94 78 ALA A C 1
ATOM 592 O O . ALA A 1 78 ? 11.203 -4.262 4.887 1 93.94 78 ALA A O 1
ATOM 593 N N . ALA A 1 79 ? 9.797 -5.758 5.715 1 95.5 79 ALA A N 1
ATOM 594 C CA . ALA A 1 79 ? 10.797 -6.82 5.77 1 95.5 79 ALA A CA 1
ATOM 595 C C . ALA A 1 79 ? 10.922 -7.531 4.426 1 95.5 79 ALA A C 1
ATOM 597 O O . ALA A 1 79 ? 11.883 -8.266 4.188 1 95.5 79 ALA A O 1
ATOM 598 N N . VAL A 1 80 ? 9.992 -7.301 3.516 1 95.94 80 VAL A N 1
ATOM 599 C CA . VAL A 1 80 ? 9.875 -8.094 2.295 1 95.94 80 VAL A CA 1
ATOM 600 C C . VAL A 1 80 ? 11.133 -7.906 1.442 1 95.94 80 VAL A C 1
ATOM 602 O O . VAL A 1 80 ? 11.734 -8.883 0.994 1 95.94 80 VAL A O 1
ATOM 605 N N . PRO A 1 81 ? 11.625 -6.637 1.216 1 95.19 81 PRO A N 1
ATOM 606 C CA . PRO A 1 81 ? 12.797 -6.477 0.35 1 95.19 81 PRO A CA 1
ATOM 607 C C . PRO A 1 81 ? 14.008 -7.262 0.846 1 95.19 81 PRO A C 1
ATOM 609 O O . PRO A 1 81 ? 14.641 -7.984 0.071 1 95.19 81 PRO A O 1
ATOM 612 N N . ALA A 1 82 ? 14.273 -7.195 2.094 1 95.56 82 ALA A N 1
ATOM 613 C CA . ALA A 1 82 ? 15.43 -7.891 2.658 1 95.56 82 ALA A CA 1
ATOM 614 C C . ALA A 1 82 ? 15.242 -9.406 2.6 1 95.56 82 ALA A C 1
ATOM 616 O O . ALA A 1 82 ? 16.188 -10.148 2.32 1 95.56 82 ALA A O 1
ATOM 617 N N . LYS A 1 83 ? 14.047 -9.875 2.896 1 96.25 83 LYS A N 1
ATOM 618 C CA . LYS A 1 83 ? 13.727 -11.297 2.863 1 96.25 83 LYS A CA 1
ATOM 619 C C . LYS A 1 83 ? 13.93 -11.875 1.466 1 96.25 83 LYS A C 1
ATOM 621 O O . LYS A 1 83 ? 14.516 -12.953 1.312 1 96.25 83 LYS A O 1
ATOM 626 N N . ILE A 1 84 ? 13.461 -11.156 0.46 1 96.94 84 ILE A N 1
ATOM 627 C CA . ILE A 1 84 ? 13.547 -11.602 -0.925 1 96.94 84 ILE A CA 1
ATOM 628 C C . ILE A 1 84 ? 15.008 -11.594 -1.378 1 96.94 84 ILE A C 1
ATOM 630 O O . ILE A 1 84 ? 15.469 -12.531 -2.023 1 96.94 84 ILE A O 1
ATOM 634 N N . ALA A 1 85 ? 15.742 -10.547 -1.023 1 96.38 85 ALA A N 1
ATOM 635 C CA . ALA A 1 85 ? 17.156 -10.461 -1.374 1 96.38 85 ALA A CA 1
ATOM 636 C C . ALA A 1 85 ? 17.953 -11.609 -0.758 1 96.38 85 ALA A C 1
ATOM 638 O O . ALA A 1 85 ? 18.766 -12.234 -1.431 1 96.38 85 ALA A O 1
ATOM 639 N N . ALA A 1 86 ? 17.641 -11.891 0.478 1 96.94 86 ALA A N 1
ATOM 640 C CA . ALA A 1 86 ? 18.328 -12.969 1.183 1 96.94 86 ALA A CA 1
ATOM 641 C C . ALA A 1 86 ? 18.016 -14.32 0.55 1 96.94 86 ALA A C 1
ATOM 643 O O . ALA A 1 86 ? 18.906 -15.156 0.39 1 96.94 86 ALA A O 1
ATOM 644 N N . ALA A 1 87 ? 16.766 -14.523 0.203 1 96.31 87 ALA A N 1
ATOM 645 C CA . ALA A 1 87 ? 16.344 -15.781 -0.397 1 96.31 87 ALA A CA 1
ATOM 646 C C . ALA A 1 87 ? 16.953 -15.969 -1.781 1 96.31 87 ALA A C 1
ATOM 648 O O . ALA A 1 87 ? 17.281 -17.094 -2.178 1 96.31 87 ALA A O 1
ATOM 649 N N . ARG A 1 88 ? 17.062 -14.898 -2.504 1 96.62 88 ARG A N 1
ATOM 650 C CA . ARG A 1 88 ? 17.641 -14.953 -3.84 1 96.62 88 ARG A CA 1
ATOM 651 C C . ARG A 1 88 ? 19.125 -15.297 -3.775 1 96.62 88 ARG A C 1
ATOM 653 O O . ARG A 1 88 ? 19.609 -16.125 -4.559 1 96.62 88 ARG A O 1
ATOM 660 N N . GLY A 1 89 ? 19.797 -14.625 -2.84 1 95.81 89 GLY A N 1
ATOM 661 C CA . GLY A 1 89 ? 21.25 -14.805 -2.76 1 95.81 89 GLY A CA 1
ATOM 662 C C . GLY A 1 89 ? 21.984 -14.273 -3.977 1 95.81 89 GLY A C 1
ATOM 663 O O . GLY A 1 89 ? 21.781 -13.125 -4.379 1 95.81 89 GLY A O 1
ATOM 664 N N . THR A 1 90 ? 22.734 -15.125 -4.566 1 95.12 90 THR A N 1
ATOM 665 C CA . THR A 1 90 ? 23.578 -14.68 -5.676 1 95.12 90 THR A CA 1
ATOM 666 C C . THR A 1 90 ? 22.953 -15.07 -7.012 1 95.12 90 THR A C 1
ATOM 668 O O . THR A 1 90 ? 23.5 -14.758 -8.07 1 95.12 90 THR A O 1
ATOM 671 N N . ALA A 1 91 ? 21.828 -15.711 -6.965 1 97 91 ALA A N 1
ATOM 672 C CA . ALA A 1 91 ? 21.203 -16.141 -8.211 1 97 91 ALA A CA 1
ATOM 673 C C . ALA A 1 91 ? 20.75 -14.93 -9.031 1 97 91 ALA A C 1
ATOM 675 O O . ALA A 1 91 ? 20.172 -13.984 -8.492 1 97 91 ALA A O 1
ATOM 676 N N . PRO A 1 92 ? 21.016 -14.961 -10.242 1 96.94 92 PRO A N 1
ATOM 677 C CA . PRO A 1 92 ? 20.609 -13.828 -11.078 1 96.94 92 PRO A CA 1
ATOM 678 C C . PRO A 1 92 ? 19.094 -13.75 -11.258 1 96.94 92 PRO A C 1
ATOM 680 O O . PRO A 1 92 ? 18.562 -12.664 -11.508 1 96.94 92 PRO A O 1
ATOM 683 N N . GLU A 1 93 ? 18.406 -14.922 -11.156 1 97.94 93 GLU A N 1
ATOM 684 C CA . GLU A 1 93 ? 16.969 -14.961 -11.352 1 97.94 93 GLU A CA 1
ATOM 685 C C . GLU A 1 93 ? 16.266 -15.641 -10.18 1 97.94 93 GLU A C 1
ATOM 687 O O . GLU A 1 93 ? 16.922 -16.281 -9.352 1 97.94 93 GLU A O 1
ATOM 692 N N . MET A 1 94 ? 14.984 -15.469 -10.109 1 98.25 94 MET A N 1
ATOM 693 C CA . MET A 1 94 ? 14.188 -16.078 -9.047 1 98.25 94 MET A CA 1
ATOM 694 C C . MET A 1 94 ? 12.773 -16.359 -9.523 1 98.25 94 MET A C 1
ATOM 696 O O . MET A 1 94 ? 12.25 -15.648 -10.391 1 98.25 94 MET A O 1
ATOM 700 N N . VAL A 1 95 ? 12.203 -17.438 -8.992 1 98.38 95 VAL A N 1
ATOM 701 C CA . VAL A 1 95 ? 10.797 -17.75 -9.203 1 98.38 95 VAL A CA 1
ATOM 702 C C . VAL A 1 95 ? 10.047 -17.703 -7.871 1 98.38 95 VAL A C 1
ATOM 704 O O . VAL A 1 95 ? 10.523 -18.219 -6.863 1 98.38 95 VAL A O 1
ATOM 707 N N . ILE A 1 96 ? 8.977 -16.984 -7.824 1 98.5 96 ILE A N 1
ATOM 708 C CA . ILE A 1 96 ? 8.023 -16.969 -6.719 1 98.5 96 ILE A CA 1
ATOM 709 C C . ILE A 1 96 ? 6.641 -17.359 -7.23 1 98.5 96 ILE A C 1
ATOM 711 O O . ILE A 1 96 ? 6.207 -16.906 -8.281 1 98.5 96 ILE A O 1
ATOM 715 N N . SER A 1 97 ? 5.953 -18.281 -6.496 1 98.06 97 SER A N 1
ATOM 716 C CA . SER A 1 97 ? 4.676 -18.797 -6.977 1 98.06 97 SER A CA 1
ATOM 717 C C . SER A 1 97 ? 3.611 -18.734 -5.891 1 98.06 97 SER A C 1
ATOM 719 O O . SER A 1 97 ? 3.84 -19.188 -4.762 1 98.06 97 SER A O 1
ATOM 721 N N . SER A 1 98 ? 2.516 -18.141 -6.199 1 96.69 98 SER A N 1
ATOM 722 C CA . SER A 1 98 ? 1.321 -18.266 -5.371 1 96.69 98 SER A CA 1
ATOM 723 C C . SER A 1 98 ? 0.07 -17.844 -6.141 1 96.69 98 SER A C 1
ATOM 725 O O . SER A 1 98 ? 0.083 -16.859 -6.875 1 96.69 98 SER A O 1
ATOM 727 N N . GLU A 1 99 ? -1.032 -18.578 -5.965 1 94.69 99 GLU A N 1
ATOM 728 C CA . GLU A 1 99 ? -2.312 -18.188 -6.555 1 94.69 99 GLU A CA 1
ATOM 729 C C . GLU A 1 99 ? -2.881 -16.938 -5.887 1 94.69 99 GLU A C 1
ATOM 731 O O . GLU A 1 99 ? -3.711 -16.25 -6.469 1 94.69 99 GLU A O 1
ATOM 736 N N . GLU A 1 100 ? -2.387 -16.562 -4.723 1 93.94 100 GLU A N 1
ATOM 737 C CA . GLU A 1 100 ? -2.943 -15.438 -3.99 1 93.94 100 GLU A CA 1
ATOM 738 C C . GLU A 1 100 ? -2.561 -14.109 -4.645 1 93.94 100 GLU A C 1
ATOM 740 O O . GLU A 1 100 ? -3.219 -13.094 -4.43 1 93.94 100 GLU A O 1
ATOM 745 N N . PHE A 1 101 ? -1.513 -14.117 -5.465 1 96.69 101 PHE A N 1
ATOM 746 C CA . PHE A 1 101 ? -1.131 -12.906 -6.188 1 96.69 101 PHE A CA 1
ATOM 747 C C . PHE A 1 101 ? -2.24 -12.469 -7.137 1 96.69 101 PHE A C 1
ATOM 749 O O . PHE A 1 101 ? -2.387 -11.281 -7.422 1 96.69 101 PHE A O 1
ATOM 756 N N . CYS A 1 102 ? -3.051 -13.422 -7.598 1 95.38 102 CYS A N 1
ATOM 757 C CA . CYS A 1 102 ? -4.07 -13.094 -8.594 1 95.38 102 CYS A CA 1
ATOM 758 C C . CYS A 1 102 ? -5.211 -12.312 -7.961 1 95.38 102 CYS A C 1
ATOM 760 O O . CYS A 1 102 ? -6.07 -11.781 -8.664 1 95.38 102 CYS A O 1
ATOM 762 N N . LEU A 1 103 ? -5.18 -12.164 -6.625 1 94.62 103 LEU A N 1
ATOM 763 C CA . LEU A 1 103 ? -6.23 -11.453 -5.91 1 94.62 103 LEU A CA 1
ATOM 764 C C . LEU A 1 103 ? -5.902 -9.969 -5.801 1 94.62 103 LEU A C 1
ATOM 766 O O . LEU A 1 103 ? -6.762 -9.156 -5.449 1 94.62 103 LEU A O 1
ATOM 770 N N . LEU A 1 104 ? -4.68 -9.586 -6.066 1 95.69 104 LEU A N 1
ATOM 771 C CA . LEU A 1 104 ? -4.305 -8.18 -6.082 1 95.69 104 LEU A CA 1
ATOM 772 C C . LEU A 1 104 ? -5.016 -7.438 -7.207 1 95.69 104 LEU A C 1
ATOM 774 O O . LEU A 1 104 ? -5.145 -7.961 -8.32 1 95.69 104 LEU A O 1
ATOM 778 N N . ARG A 1 105 ? -5.484 -6.16 -6.914 1 93.75 105 ARG A N 1
ATOM 779 C CA . ARG A 1 105 ? -6.195 -5.531 -8.023 1 93.75 105 ARG A CA 1
ATOM 780 C C . ARG A 1 105 ? -6.191 -4.012 -7.887 1 93.75 105 ARG A C 1
ATOM 782 O O . ARG A 1 105 ? -6.66 -3.305 -8.781 1 93.75 105 ARG A O 1
ATOM 789 N N . THR A 1 106 ? -5.707 -3.445 -6.797 1 93.5 106 THR A N 1
ATOM 790 C CA . THR A 1 106 ? -5.742 -1.998 -6.621 1 93.5 106 THR A CA 1
ATOM 791 C C . THR A 1 106 ? -4.395 -1.379 -6.977 1 93.5 106 THR A C 1
ATOM 793 O O . THR A 1 106 ? -3.354 -2.029 -6.852 1 93.5 106 THR A O 1
ATOM 796 N N . PRO A 1 107 ? -4.398 -0.101 -7.312 1 94.75 107 PRO A N 1
ATOM 797 C CA . PRO A 1 107 ? -3.133 0.581 -7.602 1 94.75 107 PRO A CA 1
ATOM 798 C C . PRO A 1 107 ? -2.186 0.596 -6.402 1 94.75 107 PRO A C 1
ATOM 800 O O . PRO A 1 107 ? -0.969 0.486 -6.57 1 94.75 107 PRO A O 1
ATOM 803 N N . LEU A 1 108 ? -2.754 0.721 -5.238 1 94.62 108 LEU A N 1
ATOM 804 C CA . LEU A 1 108 ? -1.919 0.739 -4.043 1 94.62 108 LEU A CA 1
ATOM 805 C C . LEU A 1 108 ? -1.221 -0.603 -3.85 1 94.62 108 LEU A C 1
ATOM 807 O O . LEU A 1 108 ? -0.039 -0.647 -3.498 1 94.62 108 LEU A O 1
ATOM 811 N N . GLU A 1 109 ? -1.947 -1.667 -4.035 1 96.19 109 GLU A N 1
ATOM 812 C CA . GLU A 1 109 ? -1.356 -3 -3.955 1 96.19 109 GLU A CA 1
ATOM 813 C C . GLU A 1 109 ? -0.236 -3.168 -4.977 1 96.19 109 GLU A C 1
ATOM 815 O O . GLU A 1 109 ? 0.834 -3.688 -4.656 1 96.19 109 GLU A O 1
ATOM 820 N N . ALA A 1 110 ? -0.511 -2.701 -6.203 1 97.31 110 ALA A N 1
ATOM 821 C CA . ALA A 1 110 ? 0.481 -2.791 -7.27 1 97.31 110 ALA A CA 1
ATOM 822 C C . ALA A 1 110 ? 1.738 -2 -6.918 1 97.31 110 ALA A C 1
ATOM 824 O O . ALA A 1 110 ? 2.855 -2.506 -7.059 1 97.31 110 ALA A O 1
ATOM 825 N N . PHE A 1 111 ? 1.539 -0.811 -6.445 1 96.94 111 PHE A N 1
ATOM 826 C CA . PHE A 1 111 ? 2.662 0.057 -6.113 1 96.94 111 PHE A CA 1
ATOM 827 C C . PHE A 1 111 ? 3.477 -0.524 -4.961 1 96.94 111 PHE A C 1
ATOM 829 O O . PHE A 1 111 ? 4.707 -0.513 -5 1 96.94 111 PHE A O 1
ATOM 836 N N . ALA A 1 112 ? 2.785 -1.017 -3.992 1 96.31 112 ALA A N 1
ATOM 837 C CA . ALA A 1 112 ? 3.469 -1.6 -2.842 1 96.31 112 ALA A CA 1
ATOM 838 C C . ALA A 1 112 ? 4.301 -2.812 -3.252 1 96.31 112 ALA A C 1
ATOM 840 O O . ALA A 1 112 ? 5.469 -2.928 -2.877 1 96.31 112 ALA A O 1
ATOM 841 N N . LEU A 1 113 ? 3.695 -3.691 -4.016 1 97.62 113 LEU A N 1
ATOM 842 C CA . LEU A 1 113 ? 4.398 -4.887 -4.473 1 97.62 113 LEU A CA 1
ATOM 843 C C . LEU A 1 113 ? 5.609 -4.516 -5.316 1 97.62 113 LEU A C 1
ATOM 845 O O . LEU A 1 113 ? 6.715 -5.008 -5.074 1 97.62 113 LEU A O 1
ATOM 849 N N . LYS A 1 114 ? 5.406 -3.643 -6.281 1 96.56 114 LYS A N 1
ATOM 850 C CA . LYS A 1 114 ? 6.492 -3.211 -7.156 1 96.56 114 LYS A CA 1
ATOM 851 C C . LYS A 1 114 ? 7.617 -2.562 -6.355 1 96.56 114 LYS A C 1
ATOM 853 O O . LYS A 1 114 ? 8.797 -2.852 -6.582 1 96.56 114 LYS A O 1
ATOM 858 N N . SER A 1 115 ? 7.242 -1.725 -5.383 1 95.12 115 SER A N 1
ATOM 859 C CA . SER A 1 115 ? 8.227 -1.022 -4.562 1 95.12 115 SER A CA 1
ATOM 860 C C . SER A 1 115 ? 9.039 -1.997 -3.715 1 95.12 115 SER A C 1
ATOM 862 O O . SER A 1 115 ? 10.219 -1.769 -3.459 1 95.12 115 SER A O 1
ATOM 864 N N . ALA A 1 116 ? 8.414 -3.08 -3.271 1 96.06 116 ALA A N 1
ATOM 865 C CA . ALA A 1 116 ? 9.086 -4.07 -2.43 1 96.06 116 ALA A CA 1
ATOM 866 C C . ALA A 1 116 ? 10.062 -4.906 -3.246 1 96.06 116 ALA A C 1
ATOM 868 O O . ALA A 1 116 ? 11.086 -5.352 -2.727 1 96.06 116 ALA A O 1
ATOM 869 N N . LEU A 1 117 ? 9.773 -5.105 -4.555 1 96.81 117 LEU A N 1
ATOM 870 C CA . LEU A 1 117 ? 10.523 -6.062 -5.355 1 96.81 117 LEU A CA 1
ATOM 871 C C . LEU A 1 117 ? 11.578 -5.355 -6.207 1 96.81 117 LEU A C 1
ATOM 873 O O . LEU A 1 117 ? 12.602 -5.941 -6.547 1 96.81 117 LEU A O 1
ATOM 877 N N . ALA A 1 118 ? 11.398 -4.102 -6.48 1 93.25 118 ALA A N 1
ATOM 878 C CA . ALA A 1 118 ? 12.203 -3.34 -7.43 1 93.25 118 ALA A CA 1
ATOM 879 C C . ALA A 1 118 ? 13.641 -3.199 -6.945 1 93.25 118 ALA A C 1
ATOM 881 O O . ALA A 1 118 ? 14.578 -3.199 -7.75 1 93.25 118 ALA A O 1
ATOM 882 N N . PRO A 1 119 ? 13.867 -3.076 -5.645 1 91.88 119 PRO A N 1
ATOM 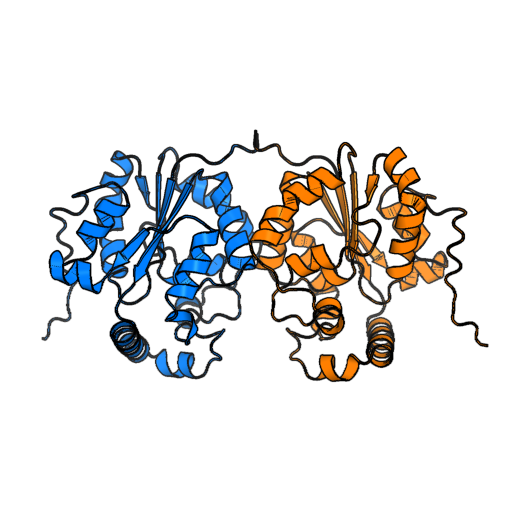883 C CA . PRO A 1 119 ? 15.25 -2.961 -5.191 1 91.88 119 PRO A CA 1
ATOM 884 C C . PRO A 1 119 ? 16.062 -4.219 -5.473 1 91.88 119 PRO A C 1
ATOM 886 O O . PRO A 1 119 ? 17.297 -4.152 -5.555 1 91.88 119 PRO A O 1
ATOM 889 N N . THR A 1 120 ? 15.43 -5.336 -5.637 1 95.62 120 THR A N 1
ATOM 890 C CA . THR A 1 120 ? 16.125 -6.609 -5.801 1 95.62 120 THR A CA 1
ATOM 891 C C . THR A 1 120 ? 16.188 -7.004 -7.273 1 95.62 120 THR A C 1
ATOM 893 O O . THR A 1 120 ? 17.156 -7.637 -7.711 1 95.62 120 THR A O 1
ATOM 896 N N . PHE A 1 121 ? 15.227 -6.605 -8.039 1 97.31 121 PHE A N 1
ATOM 897 C CA . PHE A 1 121 ? 15.125 -7.098 -9.406 1 97.31 121 PHE A CA 1
ATOM 898 C C . PHE A 1 121 ? 15.062 -5.938 -10.398 1 97.31 121 PHE A C 1
ATOM 900 O O . PHE A 1 121 ? 14.336 -4.965 -10.172 1 97.31 121 PHE A O 1
ATOM 907 N N . ALA A 1 122 ? 15.75 -6.059 -11.492 1 96.88 122 ALA A N 1
ATOM 908 C CA . ALA A 1 122 ? 15.664 -5.098 -12.594 1 96.88 122 ALA A CA 1
ATOM 909 C C . ALA A 1 122 ? 14.398 -5.324 -13.414 1 96.88 122 ALA A C 1
ATOM 911 O O . ALA A 1 122 ? 13.867 -4.391 -14.016 1 96.88 122 ALA A O 1
ATOM 912 N N . ARG A 1 123 ? 13.984 -6.594 -13.43 1 97.56 123 ARG A N 1
ATOM 913 C CA . ARG A 1 123 ? 12.828 -6.973 -14.234 1 97.56 123 ARG A CA 1
ATOM 914 C C . ARG A 1 123 ? 11.906 -7.91 -13.469 1 97.56 123 ARG A C 1
ATOM 916 O O . ARG A 1 123 ? 12.367 -8.844 -12.805 1 97.56 123 ARG A O 1
ATOM 923 N N . ILE A 1 124 ? 10.609 -7.605 -13.445 1 98.25 124 ILE A N 1
ATOM 924 C CA . ILE A 1 124 ? 9.562 -8.477 -12.906 1 98.25 124 ILE A CA 1
ATOM 925 C C . ILE A 1 124 ? 8.672 -8.969 -14.039 1 98.25 124 ILE A C 1
ATOM 927 O O . ILE A 1 124 ? 8.141 -8.172 -14.812 1 98.25 124 ILE A O 1
ATOM 931 N N . VAL A 1 125 ? 8.531 -10.25 -14.156 1 98.75 125 VAL A N 1
ATOM 932 C CA . VAL A 1 125 ? 7.691 -10.836 -15.195 1 98.75 125 VAL A CA 1
ATOM 933 C C . VAL A 1 125 ? 6.555 -11.625 -14.562 1 98.75 125 VAL A C 1
ATOM 935 O O . VAL A 1 125 ? 6.754 -12.758 -14.102 1 98.75 125 VAL A O 1
ATOM 938 N N . PRO A 1 126 ? 5.363 -11.047 -14.539 1 98.75 126 PRO A N 1
ATOM 939 C CA . PRO A 1 126 ? 4.215 -11.844 -14.102 1 98.75 126 PRO A CA 1
ATOM 940 C C . PRO A 1 126 ? 3.896 -12.992 -15.062 1 98.75 126 PRO A C 1
ATOM 942 O O . PRO A 1 126 ? 3.771 -12.773 -16.266 1 98.75 126 PRO A O 1
ATOM 945 N N . LEU A 1 127 ? 3.896 -14.18 -14.555 1 98.75 127 LEU A N 1
ATOM 946 C CA . LEU A 1 127 ? 3.416 -15.344 -15.289 1 98.75 127 LEU A CA 1
ATOM 947 C C . LEU A 1 127 ? 1.968 -15.656 -14.922 1 98.75 127 LEU A C 1
ATOM 949 O O . LEU A 1 127 ? 1.689 -16.125 -13.812 1 98.75 127 LEU A O 1
ATOM 953 N N . ILE A 1 128 ? 1.076 -15.422 -15.852 1 98.38 128 ILE A N 1
ATOM 954 C CA . ILE A 1 128 ? -0.352 -15.523 -15.578 1 98.38 128 ILE A CA 1
ATOM 955 C C . ILE A 1 128 ? -0.961 -16.641 -16.422 1 98.38 128 ILE A C 1
ATOM 957 O O . ILE A 1 128 ? -0.786 -16.672 -17.641 1 98.38 128 ILE A O 1
ATOM 961 N N . THR A 1 129 ? -1.579 -17.547 -15.773 1 97.31 129 THR A N 1
ATOM 962 C CA . THR A 1 129 ? -2.289 -18.609 -16.484 1 97.31 129 THR A CA 1
ATOM 963 C C . THR A 1 129 ? -3.791 -18.328 -16.5 1 97.31 129 THR A C 1
ATOM 965 O O . THR A 1 129 ? -4.402 -18.109 -15.453 1 97.31 129 THR A O 1
ATOM 968 N N . LEU A 1 130 ? -4.305 -18.297 -17.625 1 97.12 130 LEU A N 1
A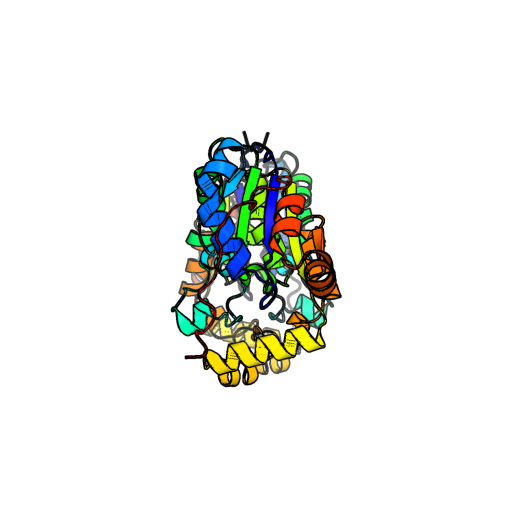TOM 969 C CA . LEU A 1 130 ? -5.734 -18.062 -17.812 1 97.12 130 LEU A CA 1
ATOM 970 C C . LEU A 1 130 ? -6.398 -19.266 -18.469 1 97.12 130 LEU A C 1
ATOM 972 O O . LEU A 1 130 ? -5.723 -20.094 -19.078 1 97.12 130 LEU A O 1
ATOM 976 N N . ARG A 1 131 ? -7.66 -19.375 -18.297 1 96.44 131 ARG A N 1
ATOM 977 C CA . ARG A 1 131 ? -8.43 -20.469 -18.891 1 96.44 131 ARG A CA 1
ATOM 978 C C . ARG A 1 131 ? -9.828 -20 -19.281 1 96.44 131 ARG A C 1
ATOM 980 O O . ARG A 1 131 ? -10.195 -18.844 -19.031 1 96.44 131 ARG A O 1
ATOM 987 N N . ASN A 1 132 ? -10.531 -20.859 -19.953 1 95.56 132 ASN A N 1
ATOM 988 C CA . ASN A 1 132 ? -11.922 -20.547 -20.281 1 95.56 132 ASN A CA 1
ATOM 989 C C . ASN A 1 132 ? -12.711 -20.141 -19.031 1 95.56 132 ASN A C 1
ATOM 991 O O . ASN A 1 132 ? -12.758 -20.875 -18.047 1 95.56 132 ASN A O 1
ATOM 995 N N . PRO A 1 133 ? -13.32 -18.891 -19.094 1 94.38 133 PRO A N 1
ATOM 996 C CA . PRO A 1 133 ? -13.938 -18.344 -17.891 1 94.38 133 PRO A CA 1
ATOM 997 C C . PRO A 1 133 ? -15.039 -19.25 -17.328 1 94.38 133 PRO A C 1
ATOM 999 O O . PRO A 1 133 ? -15.203 -19.344 -16.109 1 94.38 133 PRO A O 1
ATOM 1002 N N . ASP A 1 134 ? -15.812 -19.859 -18.219 1 95.62 134 ASP A N 1
ATOM 1003 C CA . ASP A 1 134 ? -16.875 -20.734 -17.734 1 95.62 134 ASP A CA 1
ATOM 1004 C C . ASP A 1 134 ? -16.312 -21.953 -17.031 1 95.62 134 ASP A C 1
ATOM 1006 O O . ASP A 1 134 ? -16.781 -22.344 -15.953 1 95.62 134 ASP A O 1
ATOM 1010 N N . ASP A 1 135 ? -15.281 -22.562 -17.609 1 95.88 135 ASP A N 1
ATOM 1011 C CA . ASP A 1 135 ? -14.617 -23.703 -16.984 1 95.88 135 ASP A CA 1
ATOM 1012 C C . ASP A 1 135 ? -13.93 -23.297 -15.688 1 95.88 135 ASP A C 1
ATOM 1014 O O . ASP A 1 135 ? -13.945 -24.062 -14.711 1 95.88 135 ASP A O 1
ATOM 1018 N N . TRP A 1 136 ? -13.367 -22.109 -15.727 1 96.25 136 TRP A N 1
ATOM 1019 C CA . TRP A 1 136 ? -12.703 -21.562 -14.555 1 96.25 136 TRP A CA 1
ATOM 1020 C C . TRP A 1 136 ? -13.68 -21.438 -13.383 1 96.25 136 TRP A C 1
ATOM 1022 O O . TRP A 1 136 ? -13.43 -21.969 -12.297 1 96.25 136 TRP A O 1
ATOM 1032 N N . ARG A 1 137 ? -14.797 -20.859 -13.617 1 95.44 137 ARG A N 1
ATOM 1033 C CA . ARG A 1 137 ? -15.82 -20.625 -12.594 1 95.44 137 ARG A CA 1
ATOM 1034 C C . ARG A 1 137 ? -16.344 -21.953 -12.039 1 95.44 137 ARG A C 1
ATOM 1036 O O . ARG A 1 137 ? -16.516 -22.094 -10.828 1 95.44 137 ARG A O 1
ATOM 1043 N N . ALA A 1 138 ? -16.562 -22.891 -12.953 1 96.62 138 ALA A N 1
ATOM 1044 C CA . ALA A 1 138 ? -17.094 -24.203 -12.539 1 96.62 138 ALA A CA 1
ATOM 1045 C C . ALA A 1 138 ? -16.078 -24.922 -11.648 1 96.62 138 ALA A C 1
ATOM 1047 O O . ALA A 1 138 ? -16.453 -25.469 -10.602 1 96.62 138 ALA A O 1
ATOM 1048 N N . ALA A 1 139 ? -14.82 -24.953 -12.055 1 95.81 139 ALA A N 1
ATOM 1049 C CA . ALA A 1 139 ? -13.773 -25.625 -11.289 1 95.81 139 ALA A CA 1
ATOM 1050 C C . ALA A 1 139 ? -13.57 -24.969 -9.93 1 95.81 139 ALA A C 1
ATOM 1052 O O . ALA A 1 139 ? -13.375 -25.641 -8.922 1 95.81 139 ALA A O 1
ATOM 1053 N N . ARG A 1 140 ? -13.594 -23.641 -9.938 1 95.12 140 ARG A N 1
ATOM 1054 C CA . ARG A 1 140 ? -13.43 -22.891 -8.703 1 95.12 140 ARG A CA 1
ATOM 1055 C C . ARG A 1 140 ? -14.594 -23.141 -7.746 1 95.12 140 ARG A C 1
ATOM 1057 O O . ARG A 1 140 ? -14.391 -23.312 -6.543 1 95.12 140 ARG A O 1
ATOM 1064 N N . ALA A 1 141 ? -15.789 -23.141 -8.273 1 94.88 141 ALA A N 1
ATOM 1065 C CA . ALA A 1 141 ? -16.969 -23.422 -7.469 1 94.88 141 ALA A CA 1
ATOM 1066 C C . ALA A 1 141 ? -16.859 -24.797 -6.82 1 94.88 141 ALA A C 1
ATOM 1068 O O . ALA A 1 141 ? -17.156 -24.953 -5.629 1 94.88 141 ALA A O 1
ATOM 1069 N N . ASP A 1 142 ? -16.453 -25.781 -7.613 1 95.88 142 ASP A N 1
ATOM 1070 C CA . ASP A 1 142 ? -16.297 -27.141 -7.105 1 95.88 142 ASP A CA 1
ATOM 1071 C C . ASP A 1 142 ? -15.266 -27.172 -5.977 1 95.88 142 ASP A C 1
ATOM 1073 O O . ASP A 1 142 ? -15.5 -27.797 -4.938 1 95.88 142 ASP A O 1
ATOM 1077 N N . GLN A 1 143 ? -14.195 -26.484 -6.223 1 93.44 143 GLN A N 1
ATOM 1078 C CA . GLN A 1 143 ? -13.148 -26.438 -5.207 1 93.44 143 GLN A CA 1
ATOM 1079 C C . GLN A 1 143 ? -13.648 -25.781 -3.926 1 93.44 143 GLN A C 1
ATOM 1081 O O . GLN A 1 143 ? -13.391 -26.266 -2.824 1 93.44 143 GLN A O 1
ATOM 1086 N N . LEU A 1 144 ? -14.32 -24.609 -3.988 1 92.56 144 LEU A N 1
ATOM 1087 C CA . LEU A 1 144 ? -14.828 -23.875 -2.832 1 92.56 144 LEU A CA 1
ATOM 1088 C C . LEU A 1 144 ? -15.859 -24.703 -2.076 1 92.56 144 LEU A C 1
ATOM 1090 O O . LEU A 1 144 ? -15.914 -24.672 -0.845 1 92.56 144 LEU A O 1
ATOM 1094 N N . ARG A 1 145 ? -16.641 -25.484 -2.793 1 93.88 145 ARG A N 1
ATOM 1095 C CA . ARG A 1 145 ? -17.609 -26.375 -2.15 1 93.88 145 ARG A CA 1
ATOM 1096 C C . ARG A 1 145 ? -16.891 -27.5 -1.398 1 93.88 145 ARG A C 1
ATOM 1098 O O . ARG A 1 145 ? -17.25 -27.812 -0.256 1 93.88 145 ARG A O 1
ATOM 1105 N N . LYS A 1 146 ? -15.875 -28.062 -1.993 1 92.06 146 LYS A N 1
ATOM 1106 C CA . LYS A 1 146 ? -15.125 -29.156 -1.39 1 92.06 146 LYS A CA 1
ATOM 1107 C C . LYS A 1 146 ? -14.422 -28.703 -0.112 1 92.06 146 LYS A C 1
ATOM 1109 O O . LYS A 1 146 ? -14.281 -29.484 0.835 1 92.06 146 LYS A O 1
ATOM 1114 N N . THR A 1 147 ? -13.977 -27.453 -0.119 1 87.44 147 THR A N 1
ATOM 1115 C CA . THR A 1 147 ? -13.242 -26.953 1.031 1 87.44 147 THR A CA 1
ATOM 1116 C C . THR A 1 147 ? -14.188 -26.312 2.045 1 87.44 147 THR A C 1
ATOM 1118 O O . THR A 1 147 ? -13.75 -25.812 3.086 1 87.44 147 THR A O 1
ATOM 1121 N N . GLY A 1 148 ? -15.461 -26.203 1.731 1 87.94 148 GLY A N 1
ATOM 1122 C CA . GLY A 1 148 ? -16.438 -25.625 2.637 1 87.94 148 GLY A CA 1
ATOM 1123 C C . GLY A 1 148 ? -16.438 -24.109 2.652 1 87.94 148 GLY A C 1
ATOM 1124 O O . GLY A 1 148 ? -16.906 -23.484 3.605 1 87.94 148 GLY A O 1
ATOM 1125 N N . CYS A 1 149 ? -15.844 -23.484 1.603 1 89.75 149 CYS A N 1
ATOM 1126 C CA . CYS A 1 149 ? -15.68 -22.031 1.592 1 89.75 149 CYS A CA 1
ATOM 1127 C C . CYS A 1 149 ? -16.719 -21.375 0.688 1 89.75 149 CYS A C 1
ATOM 1129 O O . CYS A 1 149 ? -16.828 -20.156 0.647 1 89.75 149 CYS A O 1
ATOM 1131 N N . TRP A 1 150 ? -17.531 -22.188 0.057 1 91.44 150 TRP A N 1
ATOM 1132 C CA . TRP A 1 150 ? -18.438 -21.672 -0.972 1 91.44 150 TRP A CA 1
ATOM 1133 C C . TRP A 1 150 ? -19.406 -20.656 -0.386 1 91.44 150 TRP A C 1
ATOM 1135 O O . TRP A 1 150 ? -19.484 -19.516 -0.843 1 91.44 150 TRP A O 1
ATOM 1145 N N . GLU A 1 151 ? -20.109 -21.016 0.684 1 92.38 151 GLU A N 1
ATOM 1146 C CA . GLU A 1 151 ? -21.141 -20.156 1.26 1 92.38 151 GLU A CA 1
ATOM 1147 C C . GLU A 1 151 ? -20.531 -18.859 1.808 1 92.38 151 GLU A C 1
ATOM 1149 O O . GLU A 1 151 ? -21.109 -17.781 1.638 1 92.38 151 GLU A O 1
ATOM 1154 N N . ALA A 1 152 ? -19.453 -19.047 2.395 1 90.94 152 ALA A N 1
ATOM 1155 C CA . ALA A 1 152 ? -18.781 -17.875 2.971 1 90.94 152 ALA A CA 1
ATOM 1156 C C . ALA A 1 152 ? -18.375 -16.891 1.883 1 90.94 152 ALA A C 1
ATOM 1158 O O . ALA A 1 152 ? -18.594 -15.688 2.02 1 90.94 152 ALA A O 1
ATOM 1159 N N . GLN A 1 153 ? -17.797 -17.391 0.82 1 92.5 153 GLN A N 1
ATOM 1160 C CA . GLN A 1 153 ? -17.344 -16.531 -0.265 1 92.5 153 GLN A CA 1
ATOM 1161 C C . GLN A 1 153 ? -18.531 -15.875 -0.983 1 92.5 153 GLN A C 1
ATOM 1163 O O . GLN A 1 153 ? -18.469 -14.703 -1.354 1 92.5 153 GLN A O 1
ATOM 1168 N N . LYS A 1 154 ? -19.578 -16.609 -1.131 1 91.88 154 LYS A N 1
ATOM 1169 C CA . LYS A 1 154 ? -20.75 -16.109 -1.858 1 91.88 154 LYS A CA 1
ATOM 1170 C C . LYS A 1 154 ? -21.484 -15.055 -1.048 1 91.88 154 LYS A C 1
ATOM 1172 O O . LYS A 1 154 ? -22.172 -14.195 -1.614 1 91.88 154 LYS A O 1
ATOM 1177 N N . ALA A 1 155 ? -21.328 -15.047 0.216 1 92.88 155 ALA A N 1
ATOM 1178 C CA . ALA A 1 155 ? -21.984 -14.094 1.1 1 92.88 155 ALA A CA 1
ATOM 1179 C C . ALA A 1 155 ? -21.266 -12.75 1.101 1 92.88 155 ALA A C 1
ATOM 1181 O O . ALA A 1 155 ? -21.797 -11.75 1.563 1 92.88 155 ALA A O 1
ATOM 1182 N N . LEU A 1 156 ? -20.062 -12.688 0.571 1 91.69 156 LEU A N 1
ATOM 1183 C CA . LEU A 1 156 ? -19.234 -11.484 0.59 1 91.69 156 LEU A CA 1
ATOM 1184 C C . LEU A 1 156 ? -19.531 -10.609 -0.624 1 91.69 156 LEU A C 1
ATOM 1186 O O . LEU A 1 156 ? -19.859 -11.117 -1.697 1 91.69 156 LEU A O 1
ATOM 1190 N N . PRO A 1 157 ? -19.375 -9.219 -0.392 1 88.81 157 PRO A N 1
ATOM 1191 C CA . PRO A 1 157 ? -19.375 -8.383 -1.591 1 88.81 157 PRO A CA 1
ATOM 1192 C C . PRO A 1 157 ? -18.234 -8.734 -2.553 1 88.81 157 PRO A C 1
ATOM 1194 O O . PRO A 1 157 ? -17.234 -9.312 -2.139 1 88.81 157 PRO A O 1
ATOM 1197 N N . ASP A 1 158 ? -18.406 -8.406 -3.811 1 86.25 158 ASP A N 1
ATOM 1198 C CA . ASP A 1 158 ? -17.484 -8.773 -4.879 1 86.25 158 ASP A CA 1
ATOM 1199 C C . ASP A 1 158 ? -16.062 -8.344 -4.543 1 86.25 158 ASP A C 1
ATOM 1201 O O . ASP A 1 158 ? -15.109 -9.094 -4.781 1 86.25 158 ASP A O 1
ATOM 1205 N N . ASP A 1 159 ? -15.922 -7.25 -3.918 1 83.38 159 ASP A N 1
ATOM 1206 C CA . ASP A 1 159 ? -14.594 -6.688 -3.707 1 83.38 159 ASP A CA 1
ATOM 1207 C C . ASP A 1 159 ? -13.922 -7.305 -2.482 1 83.38 159 ASP A C 1
ATOM 1209 O O . ASP A 1 159 ? -12.75 -7.027 -2.201 1 83.38 159 ASP A O 1
ATOM 1213 N N . GLN A 1 160 ? -14.633 -8.156 -1.828 1 89.31 160 GLN A N 1
ATOM 1214 C CA . GLN A 1 160 ? -14.062 -8.828 -0.66 1 89.31 160 GLN A CA 1
ATOM 1215 C C . GLN A 1 160 ? -13.938 -10.328 -0.894 1 89.31 160 GLN A C 1
ATOM 1217 O O . GLN A 1 160 ? -13.289 -11.031 -0.12 1 89.31 160 GLN A O 1
ATOM 1222 N N . SER A 1 161 ? -14.609 -10.797 -1.965 1 92.31 161 SER A N 1
ATOM 1223 C CA . SER A 1 161 ? -14.648 -12.227 -2.273 1 92.31 161 SER A CA 1
ATOM 1224 C C . SER A 1 161 ? -13.5 -12.625 -3.191 1 92.31 161 SER A C 1
ATOM 1226 O O . SER A 1 161 ? -13.086 -11.844 -4.051 1 92.31 161 SER A O 1
ATOM 1228 N N . THR A 1 162 ? -12.977 -13.805 -3.023 1 92.25 162 THR A N 1
ATOM 1229 C CA . THR A 1 162 ? -11.961 -14.344 -3.924 1 92.25 162 THR A CA 1
ATOM 1230 C C . THR A 1 162 ? -12.609 -14.992 -5.145 1 92.25 162 THR A C 1
ATOM 1232 O O . THR A 1 162 ? -11.93 -15.617 -5.961 1 92.25 162 THR A O 1
ATOM 1235 N N . ASP A 1 163 ? -13.914 -14.906 -5.203 1 92.38 163 ASP A N 1
ATOM 1236 C CA . ASP A 1 163 ? -14.68 -15.531 -6.273 1 92.38 163 ASP A CA 1
ATOM 1237 C C . ASP A 1 163 ? -15.688 -14.547 -6.871 1 92.38 163 ASP A C 1
ATOM 1239 O O . ASP A 1 163 ? -16.703 -14.953 -7.43 1 92.38 163 ASP A O 1
ATOM 1243 N N . GLY A 1 164 ? -15.422 -13.336 -6.711 1 91.12 164 GLY A N 1
ATOM 1244 C CA . GLY A 1 164 ? -16.281 -12.312 -7.293 1 91.12 164 GLY A CA 1
ATOM 1245 C C . GLY A 1 164 ? -16.062 -12.133 -8.781 1 91.12 164 GLY A C 1
ATOM 1246 O O . GLY A 1 164 ? -15.195 -12.773 -9.375 1 91.12 164 GLY A O 1
ATOM 1247 N N . ALA A 1 165 ? -16.859 -11.273 -9.406 1 91.25 165 ALA A N 1
ATOM 1248 C CA . ALA A 1 165 ? -16.875 -11.062 -10.852 1 91.25 165 ALA A CA 1
ATOM 1249 C C . ALA A 1 165 ? -15.508 -10.578 -11.336 1 91.25 165 ALA A C 1
ATOM 1251 O O . ALA A 1 165 ? -15.039 -10.984 -12.398 1 91.25 165 ALA A O 1
ATOM 1252 N N . TRP A 1 166 ? -14.82 -9.719 -10.594 1 90.5 166 TRP A N 1
ATOM 1253 C CA . TRP A 1 166 ? -13.531 -9.164 -10.984 1 90.5 166 TRP A CA 1
ATOM 1254 C C . TRP A 1 166 ? -12.5 -10.266 -11.18 1 90.5 166 TRP A C 1
ATOM 1256 O O . TRP A 1 166 ? -11.633 -10.164 -12.047 1 90.5 166 TRP A O 1
ATOM 1266 N N . TYR A 1 167 ? -12.625 -11.289 -10.391 1 91.56 167 TYR A N 1
ATOM 1267 C CA . TYR A 1 167 ? -11.656 -12.383 -10.406 1 91.56 167 TYR A CA 1
ATOM 1268 C C . TYR A 1 167 ? -11.656 -13.094 -11.75 1 91.56 167 TYR A C 1
ATOM 1270 O O . TYR A 1 167 ? -10.648 -13.695 -12.141 1 91.56 167 TYR A O 1
ATOM 1278 N N . TYR A 1 168 ? -12.711 -13.016 -12.461 1 94.44 168 TYR A N 1
ATOM 1279 C CA . TYR A 1 168 ? -12.82 -13.734 -13.727 1 94.44 168 TYR A CA 1
ATOM 1280 C C . TYR A 1 168 ? -12.719 -12.781 -14.914 1 94.44 168 TYR A C 1
ATOM 1282 O O . TYR A 1 168 ? -12.93 -13.18 -16.062 1 94.44 168 TYR A O 1
ATOM 1290 N N . ASP A 1 169 ? -12.445 -11.508 -14.672 1 94.38 169 ASP A N 1
ATOM 1291 C CA . ASP A 1 169 ? -12.211 -10.508 -15.719 1 94.38 169 ASP A CA 1
ATOM 1292 C C . ASP A 1 169 ? -10.75 -10.508 -16.156 1 94.38 169 ASP A C 1
ATOM 1294 O O . ASP A 1 169 ? -9.938 -9.75 -15.625 1 94.38 169 ASP A O 1
ATOM 1298 N N . SER A 1 170 ? -10.461 -11.336 -17.172 1 95.31 170 SER A N 1
ATOM 1299 C CA . SER A 1 170 ? -9.086 -11.516 -17.625 1 95.31 170 SER A CA 1
ATOM 1300 C C . SER A 1 170 ? -8.469 -10.203 -18.062 1 95.31 170 SER A C 1
ATOM 1302 O O . SER A 1 170 ? -7.273 -9.969 -17.859 1 95.31 170 SER A O 1
ATOM 1304 N N . ALA A 1 171 ? -9.266 -9.344 -18.656 1 95.88 171 ALA A N 1
ATOM 1305 C CA . ALA A 1 171 ? -8.758 -8.047 -19.094 1 95.88 171 ALA A CA 1
ATOM 1306 C C . ALA A 1 171 ? -8.32 -7.195 -17.906 1 95.88 171 ALA A C 1
ATOM 1308 O O . ALA A 1 171 ? -7.273 -6.547 -17.953 1 95.88 171 ALA A O 1
ATOM 1309 N N . ALA A 1 172 ? -9.125 -7.176 -16.859 1 94.44 172 ALA A N 1
ATOM 1310 C CA . ALA A 1 172 ? -8.797 -6.41 -15.656 1 94.44 172 ALA A CA 1
ATOM 1311 C C . ALA A 1 172 ? -7.551 -6.965 -14.977 1 94.44 172 ALA A C 1
ATOM 1313 O O . ALA A 1 172 ? -6.691 -6.203 -14.523 1 94.44 172 ALA A O 1
ATOM 1314 N N . ILE A 1 173 ? -7.469 -8.281 -14.953 1 96 173 ILE A N 1
ATOM 1315 C CA . ILE A 1 173 ? -6.312 -8.938 -14.352 1 96 173 ILE A CA 1
ATOM 1316 C C . ILE A 1 173 ? -5.047 -8.555 -15.117 1 96 173 ILE A C 1
ATOM 1318 O O . ILE A 1 173 ? -4.051 -8.148 -14.516 1 96 173 ILE A O 1
ATOM 1322 N N . LEU A 1 174 ? -5.094 -8.641 -16.406 1 97.19 174 LEU A N 1
ATOM 1323 C CA . LEU A 1 174 ? -3.922 -8.359 -17.234 1 97.19 174 LEU A CA 1
ATOM 1324 C C . LEU A 1 174 ? -3.539 -6.883 -17.125 1 97.19 174 LEU A C 1
ATOM 1326 O O . LEU A 1 174 ? -2.352 -6.551 -17.078 1 97.19 174 LEU A O 1
ATOM 1330 N N . ALA A 1 175 ? -4.523 -6.027 -17.062 1 96.19 175 ALA A N 1
ATOM 1331 C CA . ALA A 1 175 ? -4.258 -4.598 -16.938 1 96.19 175 ALA A CA 1
ATOM 1332 C C . ALA A 1 175 ? -3.545 -4.293 -15.617 1 96.19 175 ALA A C 1
ATOM 1334 O O . ALA A 1 175 ? -2.607 -3.492 -15.586 1 96.19 175 ALA A O 1
ATOM 1335 N N . PHE A 1 176 ? -4.02 -4.918 -14.562 1 96.5 176 PHE A N 1
ATOM 1336 C CA . PHE A 1 176 ? -3.381 -4.75 -13.258 1 96.5 176 PHE A CA 1
ATOM 1337 C C . PHE A 1 176 ? -1.91 -5.145 -13.328 1 96.5 176 PHE A C 1
ATOM 1339 O O . PHE A 1 176 ? -1.036 -4.367 -12.938 1 96.5 176 PHE A O 1
ATOM 1346 N N . TRP A 1 177 ? -1.59 -6.258 -13.875 1 98 177 TRP A N 1
ATOM 1347 C CA . TRP A 1 177 ? -0.242 -6.816 -13.828 1 98 177 TRP A CA 1
ATOM 1348 C C . TRP A 1 177 ? 0.66 -6.145 -14.859 1 98 177 TRP A C 1
ATOM 1350 O O . TRP A 1 177 ? 1.879 -6.086 -14.688 1 98 177 TRP A O 1
ATOM 1360 N N . GLN A 1 178 ? 0.066 -5.566 -15.898 1 97.06 178 GLN A N 1
ATOM 1361 C CA . GLN A 1 178 ? 0.838 -4.777 -16.859 1 97.06 178 GLN A CA 1
ATOM 1362 C C . GLN A 1 178 ? 1.533 -3.607 -16.156 1 97.06 178 GLN A C 1
ATOM 1364 O O . GLN A 1 178 ? 2.605 -3.176 -16.594 1 97.06 178 GLN A O 1
ATOM 1369 N N . GLY A 1 179 ? 0.895 -3.172 -15.125 1 95.62 179 GLY A N 1
ATOM 1370 C CA . GLY A 1 179 ? 1.468 -2.07 -14.367 1 95.62 179 GLY A CA 1
ATOM 1371 C C . GLY A 1 179 ? 2.695 -2.467 -13.57 1 95.62 179 GLY A C 1
ATOM 1372 O O . GLY A 1 179 ? 3.467 -1.608 -13.141 1 95.62 179 GLY A O 1
ATOM 1373 N N . ILE A 1 180 ? 2.926 -3.727 -13.383 1 96.62 180 ILE A N 1
ATOM 1374 C CA . ILE A 1 180 ? 4.035 -4.223 -12.578 1 96.62 180 ILE A CA 1
ATOM 1375 C C . ILE A 1 180 ? 5.16 -4.707 -13.492 1 96.62 180 ILE A C 1
ATOM 1377 O O . ILE A 1 180 ? 6.336 -4.438 -13.234 1 96.62 180 ILE A O 1
ATOM 1381 N N . GLY A 1 181 ? 4.809 -5.324 -14.516 1 97.25 181 GLY A N 1
ATOM 1382 C CA . GLY A 1 181 ? 5.68 -5.844 -15.555 1 97.25 181 GLY A CA 1
ATOM 1383 C C . GLY A 1 181 ? 4.922 -6.441 -16.719 1 97.25 181 GLY A C 1
ATOM 1384 O O . GLY A 1 181 ? 3.729 -6.727 -16.609 1 97.25 181 GLY A O 1
ATOM 1385 N N . THR A 1 182 ? 5.602 -6.605 -17.828 1 97.75 182 THR A N 1
ATOM 1386 C CA . THR A 1 182 ? 4.945 -7.207 -18.984 1 97.75 182 THR A CA 1
ATOM 1387 C C . THR A 1 182 ? 4.629 -8.672 -18.719 1 97.75 182 THR A C 1
ATOM 1389 O O . THR A 1 182 ? 5.539 -9.492 -18.578 1 97.75 182 THR A O 1
ATOM 1392 N N . PRO A 1 183 ? 3.373 -9.039 -18.75 1 98.25 183 PRO A N 1
ATOM 1393 C CA . PRO A 1 183 ? 3.004 -10.414 -18.406 1 98.25 183 PRO A CA 1
ATOM 1394 C C . PRO A 1 183 ? 3.301 -11.406 -19.531 1 98.25 183 PRO A C 1
ATOM 1396 O O . PRO A 1 183 ? 3.256 -11.039 -20.719 1 98.25 183 PRO A O 1
ATOM 1399 N N . VAL A 1 184 ? 3.648 -12.562 -19.141 1 98.56 184 VAL A N 1
ATOM 1400 C CA . VAL A 1 184 ? 3.568 -13.742 -20 1 98.56 184 VAL A CA 1
ATOM 1401 C C . VAL A 1 184 ? 2.293 -14.523 -19.688 1 98.56 184 VAL A C 1
ATOM 1403 O O . VAL A 1 184 ? 2.078 -14.945 -18.547 1 98.56 184 VAL A O 1
ATOM 1406 N N . VAL A 1 185 ? 1.456 -14.656 -20.703 1 98.44 185 VAL A N 1
ATOM 1407 C CA . VAL A 1 185 ? 0.165 -15.305 -20.5 1 98.44 185 VAL A CA 1
ATOM 1408 C C . VAL A 1 185 ? 0.227 -16.75 -20.984 1 98.44 185 VAL A C 1
ATOM 1410 O O . VAL A 1 185 ? 0.63 -17.016 -22.109 1 98.44 185 VAL A O 1
ATOM 1413 N N . LEU A 1 186 ? -0.072 -17.641 -20.141 1 98.19 186 LEU A N 1
ATOM 1414 C CA . LEU A 1 186 ? -0.203 -19.062 -20.484 1 98.19 186 LEU A CA 1
ATOM 1415 C C . LEU A 1 186 ? -1.67 -19.453 -20.625 1 98.19 186 LEU A C 1
ATOM 1417 O O . LEU A 1 186 ? -2.453 -19.297 -19.688 1 98.19 186 LEU A O 1
ATOM 1421 N N . ASP A 1 187 ? -2.055 -19.859 -21.812 1 97.75 187 ASP A N 1
ATOM 1422 C CA . ASP A 1 187 ? -3.402 -20.359 -22.062 1 97.75 187 ASP A CA 1
ATOM 1423 C C . ASP A 1 187 ? -3.557 -21.797 -21.594 1 97.75 187 ASP A C 1
ATOM 1425 O O . ASP A 1 187 ? -3.131 -22.734 -22.297 1 97.75 187 ASP A O 1
ATOM 1429 N N . TYR A 1 188 ? -4.168 -21.953 -20.516 1 97.44 188 TYR A N 1
ATOM 1430 C CA . TYR A 1 188 ? -4.246 -23.25 -19.859 1 97.44 188 TYR A CA 1
ATOM 1431 C C . TYR A 1 188 ? -4.902 -24.297 -20.766 1 97.44 188 TYR A C 1
ATOM 1433 O O . TYR A 1 188 ? -4.391 -25.406 -20.922 1 97.44 188 TYR A O 1
ATOM 1441 N N . ASP A 1 189 ? -6.043 -23.953 -21.328 1 97.31 189 ASP A N 1
ATOM 1442 C CA . ASP A 1 189 ? -6.809 -24.875 -22.156 1 97.31 189 ASP A CA 1
ATOM 1443 C C . ASP A 1 189 ? -6.016 -25.297 -23.391 1 97.31 189 ASP A C 1
ATOM 1445 O O . ASP A 1 189 ? -5.887 -26.484 -23.688 1 97.31 189 ASP A O 1
ATOM 1449 N N . ARG A 1 190 ? -5.449 -24.328 -24.031 1 97.69 190 ARG A N 1
ATOM 1450 C CA . ARG A 1 190 ? -4.676 -24.625 -25.234 1 97.69 190 ARG A CA 1
ATOM 1451 C C . ARG A 1 190 ? -3.438 -25.438 -24.906 1 97.69 190 ARG A C 1
ATOM 1453 O O . ARG A 1 190 ? -3.152 -26.438 -25.578 1 97.69 190 ARG A O 1
ATOM 1460 N N . ILE A 1 191 ? -2.721 -25.109 -23.891 1 97.25 191 ILE A N 1
ATOM 1461 C CA . ILE A 1 191 ? -1.469 -25.766 -23.516 1 97.25 191 ILE A CA 1
ATOM 1462 C C . ILE A 1 191 ? -1.741 -27.203 -23.094 1 97.25 191 ILE A C 1
ATOM 1464 O O . ILE A 1 191 ? -1.053 -28.125 -23.531 1 97.25 191 ILE A O 1
ATOM 1468 N N . CYS A 1 192 ? -2.758 -27.344 -22.297 1 95.62 192 CYS A N 1
ATOM 1469 C CA . CYS A 1 192 ? -3.062 -28.703 -21.828 1 95.62 192 CYS A CA 1
ATOM 1470 C C . CYS A 1 192 ? -3.574 -29.562 -22.969 1 95.62 192 CYS A C 1
ATOM 1472 O O . CYS A 1 192 ? -3.316 -30.766 -23 1 95.62 192 CYS A O 1
ATOM 1474 N N . ALA A 1 193 ? -4.285 -28.969 -23.891 1 96.62 193 ALA A N 1
ATOM 1475 C CA . ALA A 1 193 ? -4.742 -29.719 -25.062 1 96.62 193 ALA A CA 1
ATOM 1476 C C . ALA A 1 193 ? -3.566 -30.141 -25.938 1 96.62 193 ALA A C 1
ATOM 1478 O O . ALA A 1 193 ? -3.541 -31.25 -26.453 1 96.62 193 ALA A O 1
ATOM 1479 N N . GLU A 1 194 ? -2.568 -29.312 -26.047 1 97 194 GLU A N 1
ATOM 1480 C CA . GLU A 1 194 ? -1.464 -29.516 -26.984 1 97 194 GLU A CA 1
ATOM 1481 C C . GLU A 1 194 ? -0.344 -30.328 -26.328 1 97 194 GLU A C 1
ATOM 1483 O O . GLU A 1 194 ? 0.281 -31.172 -26.984 1 97 194 GLU A O 1
ATOM 1488 N N . GLU A 1 195 ? -0.136 -30.062 -25.031 1 94.12 195 GLU A N 1
ATOM 1489 C CA . GLU A 1 195 ? 1.062 -30.609 -24.406 1 94.12 195 GLU A CA 1
ATOM 1490 C C . GLU A 1 195 ? 0.701 -31.594 -23.297 1 94.12 195 GLU A C 1
ATOM 1492 O O . GLU A 1 195 ? 1.576 -32.25 -22.734 1 94.12 195 GLU A O 1
ATOM 1497 N N . GLY A 1 196 ? -0.554 -31.641 -22.953 1 93.06 196 GLY A N 1
ATOM 1498 C CA . GLY A 1 196 ? -1.04 -32.594 -21.969 1 93.06 196 GLY A CA 1
ATOM 1499 C C . GLY A 1 196 ? -0.86 -32.094 -20.547 1 93.06 196 GLY A C 1
ATOM 1500 O O . GLY A 1 196 ? -1.462 -32.656 -19.609 1 93.06 196 GLY A O 1
ATOM 1501 N N . ASP A 1 197 ? -0.009 -31.094 -20.438 1 93.94 197 ASP A N 1
ATOM 1502 C CA . ASP A 1 197 ? 0.304 -30.578 -19.094 1 93.94 197 ASP A CA 1
ATOM 1503 C C . ASP A 1 197 ? 0.809 -29.141 -19.156 1 93.94 197 ASP A C 1
ATOM 1505 O O . ASP A 1 197 ? 1.342 -28.703 -20.188 1 93.94 197 ASP A O 1
ATOM 1509 N N . ILE A 1 198 ? 0.616 -28.422 -18.031 1 96.06 198 ILE A N 1
ATOM 1510 C CA . ILE A 1 198 ? 1.014 -27.016 -17.984 1 96.06 198 ILE A CA 1
ATOM 1511 C C . ILE A 1 198 ? 2.516 -26.906 -17.734 1 96.06 198 ILE A C 1
ATOM 1513 O O . ILE A 1 198 ? 3.125 -25.875 -18 1 96.06 198 ILE A O 1
ATOM 1517 N N . LEU A 1 199 ? 3.195 -27.938 -17.25 1 96.38 199 LEU A N 1
ATOM 1518 C CA . LEU A 1 199 ? 4.543 -27.891 -16.688 1 96.38 199 LEU A CA 1
ATOM 1519 C C . LEU A 1 199 ? 5.566 -27.578 -17.781 1 96.38 199 LEU A C 1
ATOM 1521 O O . LEU A 1 199 ? 6.422 -26.703 -17.594 1 96.38 199 LEU A O 1
ATOM 1525 N N . PRO A 1 200 ? 5.422 -28.234 -18.953 1 96.06 200 PRO A N 1
ATOM 1526 C CA . PRO A 1 200 ? 6.414 -27.906 -19.984 1 96.06 200 PRO A CA 1
ATOM 1527 C C . PRO A 1 200 ? 6.359 -26.438 -20.406 1 96.06 200 PRO A C 1
ATOM 1529 O O . PRO A 1 200 ? 7.406 -25.812 -20.594 1 96.06 200 PRO A O 1
ATOM 1532 N N . ALA A 1 201 ? 5.16 -25.922 -20.547 1 97 201 ALA A N 1
ATOM 1533 C CA . ALA A 1 201 ? 5 -24.516 -20.938 1 97 201 ALA A CA 1
ATOM 1534 C C . ALA A 1 201 ? 5.535 -23.594 -19.844 1 97 201 ALA A C 1
ATOM 1536 O O . ALA A 1 201 ? 6.145 -22.562 -20.141 1 97 201 ALA A O 1
ATOM 1537 N N . PHE A 1 202 ? 5.297 -23.938 -18.594 1 97.88 202 PHE A N 1
ATOM 1538 C CA . PHE A 1 202 ? 5.812 -23.141 -17.484 1 97.88 202 PHE A CA 1
ATOM 1539 C C . PHE A 1 202 ? 7.336 -23.125 -17.5 1 97.88 202 PHE A C 1
ATOM 1541 O O . PHE A 1 202 ? 7.953 -22.062 -17.328 1 97.88 202 PHE A O 1
ATOM 1548 N N . ALA A 1 203 ? 7.922 -24.266 -17.703 1 97.56 203 ALA A N 1
ATOM 1549 C CA . ALA A 1 203 ? 9.375 -24.375 -17.75 1 97.56 203 ALA A CA 1
ATOM 1550 C C . ALA A 1 203 ? 9.953 -23.484 -18.844 1 97.56 203 ALA A C 1
ATOM 1552 O O . ALA A 1 203 ? 10.953 -22.797 -18.641 1 97.56 203 ALA A O 1
ATOM 1553 N N . ARG A 1 204 ? 9.305 -23.453 -20.016 1 97.88 204 ARG A N 1
ATOM 1554 C CA . ARG A 1 204 ? 9.742 -22.594 -21.109 1 97.88 204 ARG A CA 1
ATOM 1555 C C . ARG A 1 204 ? 9.617 -21.109 -20.734 1 97.88 204 ARG A C 1
ATOM 1557 O O . ARG A 1 204 ? 10.484 -20.312 -21.062 1 97.88 204 ARG A O 1
ATOM 1564 N N . ALA A 1 205 ? 8.57 -20.781 -20.047 1 98 205 ALA A N 1
ATOM 1565 C CA . ALA A 1 205 ? 8.297 -19.391 -19.688 1 98 205 ALA A CA 1
ATOM 1566 C C . ALA A 1 205 ? 9.375 -18.828 -18.766 1 98 205 ALA A C 1
ATOM 1568 O O . ALA A 1 205 ? 9.695 -17.641 -18.812 1 98 205 ALA A O 1
ATOM 1569 N N . ILE A 1 206 ? 9.961 -19.703 -17.938 1 97.69 206 ILE A N 1
ATOM 1570 C CA . ILE A 1 206 ? 10.969 -19.203 -17 1 97.69 206 ILE A CA 1
ATOM 1571 C C . ILE A 1 206 ? 12.367 -19.453 -17.562 1 97.69 206 ILE A C 1
ATOM 1573 O O . ILE A 1 206 ? 13.359 -19.406 -16.844 1 97.69 206 ILE A O 1
ATOM 1577 N N . GLY A 1 207 ? 12.445 -19.891 -18.844 1 96.62 207 GLY A N 1
ATOM 1578 C CA . GLY A 1 207 ? 13.711 -20.016 -19.547 1 96.62 207 GLY A CA 1
ATOM 1579 C C . GLY A 1 207 ? 14.438 -21.312 -19.234 1 96.62 207 GLY A C 1
ATOM 1580 O O . GLY A 1 207 ? 15.656 -21.406 -19.359 1 96.62 207 GLY A O 1
ATOM 1581 N N . GLN A 1 208 ? 13.695 -22.281 -18.75 1 96.5 208 GLN A N 1
ATOM 1582 C CA . GLN A 1 208 ? 14.289 -23.578 -18.391 1 96.5 208 GLN A CA 1
ATOM 1583 C C . GLN A 1 208 ? 13.578 -24.719 -19.094 1 96.5 208 GLN A C 1
ATOM 1585 O O . GLN A 1 208 ? 13.031 -25.609 -18.438 1 96.5 208 GLN A O 1
ATOM 1590 N N . PRO A 1 209 ? 13.633 -24.734 -20.438 1 96.19 209 PRO A N 1
ATOM 1591 C CA . PRO A 1 209 ? 12.961 -25.828 -21.125 1 96.19 209 PRO A CA 1
ATOM 1592 C C . PRO A 1 209 ? 13.453 -27.203 -20.688 1 96.19 209 PRO A C 1
ATOM 1594 O O . PRO A 1 209 ? 14.656 -27.406 -20.547 1 96.19 209 PRO A O 1
ATOM 1597 N N . GLY A 1 210 ? 12.508 -28.078 -20.391 1 93.31 210 GLY A N 1
ATOM 1598 C CA . GLY A 1 210 ? 12.836 -29.438 -20.016 1 93.31 210 GLY A CA 1
ATOM 1599 C C . GLY A 1 210 ? 13.172 -29.594 -18.531 1 93.31 210 GLY A C 1
ATOM 1600 O O . GLY A 1 210 ? 13.609 -30.656 -18.094 1 93.31 210 GLY A O 1
ATOM 1601 N N . LEU A 1 211 ? 13.016 -28.531 -17.797 1 92.19 211 LEU A N 1
ATOM 1602 C CA . LEU A 1 211 ? 13.359 -28.531 -16.375 1 92.19 211 LEU A CA 1
ATOM 1603 C C . LEU A 1 211 ? 12.656 -29.672 -15.648 1 92.19 211 LEU A C 1
ATOM 1605 O O . LEU A 1 211 ? 13.25 -30.328 -14.781 1 92.19 211 LEU A O 1
ATOM 1609 N N . PHE A 1 212 ? 11.422 -29.938 -16.094 1 91.56 212 PHE A N 1
ATOM 1610 C CA . PHE A 1 212 ? 10.602 -30.859 -15.32 1 91.56 212 PHE A CA 1
ATOM 1611 C C . PHE A 1 212 ? 10.594 -32.25 -15.953 1 91.56 212 PHE A C 1
ATOM 1613 O O . PHE A 1 212 ? 9.852 -33.125 -15.516 1 91.56 212 PHE A O 1
ATOM 1620 N N . ASP A 1 213 ? 11.414 -32.375 -17 1 89.69 213 ASP A N 1
ATOM 1621 C CA . ASP A 1 213 ? 11.492 -33.688 -17.656 1 89.69 213 ASP A CA 1
ATOM 1622 C C . ASP A 1 213 ? 11.906 -34.75 -16.672 1 89.69 213 ASP A C 1
ATOM 1624 O O . ASP A 1 213 ? 12.859 -34.594 -15.898 1 89.69 213 ASP A O 1
ATOM 1628 N N . GLY A 1 214 ? 11.156 -35.906 -16.641 1 83.62 214 GLY A N 1
ATOM 1629 C CA . GLY A 1 214 ? 11.523 -37.062 -15.844 1 83.62 214 GLY A CA 1
ATOM 1630 C C . GLY A 1 214 ? 10.992 -36.969 -14.422 1 83.62 214 GLY A C 1
ATOM 1631 O O . GLY A 1 214 ? 11.172 -37.906 -13.648 1 83.62 214 GLY A O 1
ATOM 1632 N N . LEU A 1 215 ? 10.414 -35.781 -14.062 1 83.31 215 LEU A N 1
ATOM 1633 C CA . LEU A 1 215 ? 9.844 -35.688 -12.719 1 83.31 215 LEU A CA 1
ATOM 1634 C C . LEU A 1 215 ? 8.594 -36.562 -12.594 1 83.31 215 LEU A C 1
ATOM 1636 O O . LEU A 1 215 ? 7.785 -36.625 -13.516 1 83.31 215 LEU A O 1
ATOM 1640 N N . ASP A 1 216 ? 8.578 -37.469 -11.75 1 71.56 216 ASP A N 1
ATOM 1641 C CA . ASP A 1 216 ? 7.383 -38.25 -11.422 1 71.56 216 ASP A CA 1
ATOM 1642 C C . ASP A 1 216 ? 6.43 -37.438 -10.547 1 71.56 216 ASP A C 1
ATOM 1644 O O . ASP A 1 216 ? 6.609 -37.344 -9.336 1 71.56 216 ASP A O 1
ATOM 1648 N N . LEU A 1 217 ? 5.703 -36.562 -11.172 1 66.88 217 LEU A N 1
ATOM 1649 C CA . LEU A 1 217 ? 4.801 -35.719 -10.414 1 66.88 217 LEU A CA 1
ATOM 1650 C C . LEU A 1 217 ? 3.492 -36.438 -10.117 1 66.88 217 LEU A C 1
ATOM 1652 O O . LEU A 1 217 ? 2.561 -35.844 -9.57 1 66.88 217 LEU A O 1
ATOM 1656 N N . ARG A 1 218 ? 3.262 -37.906 -10.445 1 53.12 218 ARG A N 1
ATOM 1657 C CA . ARG A 1 218 ? 2.025 -38.625 -10.156 1 53.12 218 ARG A CA 1
ATOM 1658 C C . ARG A 1 218 ? 1.431 -38.156 -8.82 1 53.12 218 ARG A C 1
ATOM 1660 O O . ARG A 1 218 ? 2.072 -38.281 -7.777 1 53.12 218 ARG A O 1
ATOM 1667 N N . ILE A 1 219 ? 0.834 -37 -8.906 1 47.72 219 ILE A N 1
ATOM 1668 C CA . ILE A 1 219 ? -0.095 -36.5 -7.891 1 47.72 219 ILE A CA 1
ATOM 1669 C C . ILE A 1 219 ? -1.05 -37.625 -7.488 1 47.72 219 ILE A C 1
ATOM 1671 O O . ILE A 1 219 ? -1.505 -38.406 -8.336 1 47.72 219 ILE A O 1
ATOM 1675 N N . ASN A 1 220 ? -0.978 -38 -6.262 1 37.5 220 ASN A N 1
ATOM 1676 C CA . ASN A 1 220 ? -1.962 -38.969 -5.789 1 37.5 220 ASN A CA 1
ATOM 1677 C C . ASN A 1 220 ? -3.367 -38.625 -6.273 1 37.5 220 ASN A C 1
ATOM 1679 O O . ASN A 1 220 ? -3.959 -37.625 -5.82 1 37.5 220 ASN A O 1
ATOM 1683 N N . THR A 1 221 ? -3.666 -38.625 -7.492 1 36.81 221 THR A N 1
ATOM 1684 C CA . THR A 1 221 ? -5.082 -38.594 -7.84 1 36.81 221 THR A CA 1
ATOM 1685 C C . THR A 1 221 ? -5.898 -39.438 -6.879 1 36.81 221 THR A C 1
ATOM 1687 O O . THR A 1 221 ? -5.383 -40.406 -6.297 1 36.81 221 THR A O 1
ATOM 1690 N N . ARG A 1 222 ? -7.09 -39.094 -6.398 1 37.19 222 ARG A N 1
ATOM 1691 C CA . ARG A 1 222 ? -8.039 -39.875 -5.637 1 37.19 222 ARG A CA 1
ATOM 1692 C C . ARG A 1 222 ? -8.188 -41.281 -6.238 1 37.19 222 ARG A C 1
ATOM 1694 O O . ARG A 1 222 ? -8.469 -41.438 -7.43 1 37.19 222 ARG A O 1
ATOM 1701 N N . VAL A 1 223 ? -7.387 -42.094 -5.695 1 31.48 223 VAL A N 1
ATOM 1702 C CA . VAL A 1 223 ? -7.707 -43.531 -5.828 1 31.48 223 VAL A CA 1
ATOM 1703 C C . VAL A 1 223 ? -9.219 -43.719 -5.801 1 31.48 223 VAL A C 1
ATOM 1705 O O . VAL A 1 223 ? -9.883 -43.344 -4.824 1 31.48 223 VAL A O 1
ATOM 1708 N N . ARG A 1 224 ? -9.875 -43.531 -6.945 1 31 224 ARG A N 1
ATOM 1709 C CA . ARG A 1 224 ? -11.211 -44.125 -6.977 1 31 224 ARG A CA 1
ATOM 1710 C C . ARG A 1 224 ? -11.234 -45.5 -6.309 1 31 224 ARG A C 1
ATOM 1712 O O . ARG A 1 224 ? -10.852 -46.5 -6.918 1 31 224 ARG A O 1
ATOM 1719 N N . GLY A 1 225 ? -10.453 -45.594 -5.129 1 23.61 225 GLY A N 1
ATOM 1720 C CA . GLY A 1 225 ? -10.984 -46.75 -4.426 1 23.61 225 GLY A CA 1
ATOM 1721 C C . GLY A 1 225 ? -12.367 -46.5 -3.838 1 23.61 225 GLY A C 1
ATOM 1722 O O . GLY A 1 225 ? -12.766 -45.344 -3.652 1 23.61 225 GLY A O 1
ATOM 1723 N N . MET B 1 1 ? 22.922 4.777 -8.727 1 29.77 1 MET B N 1
ATOM 1724 C CA . MET B 1 1 ? 23.297 4.566 -7.332 1 29.77 1 MET B CA 1
ATOM 1725 C C . MET B 1 1 ? 22.094 4.758 -6.41 1 29.77 1 MET B C 1
ATOM 1727 O O . MET B 1 1 ? 21.406 5.777 -6.484 1 29.77 1 MET B O 1
ATOM 1731 N N . ASN B 1 2 ? 21.234 3.793 -6.16 1 43.25 2 ASN B N 1
ATOM 1732 C CA . ASN B 1 2 ? 20.062 3.875 -5.301 1 43.25 2 ASN B CA 1
ATOM 1733 C C . ASN B 1 2 ? 20.297 4.805 -4.113 1 43.25 2 ASN B C 1
ATOM 1735 O O . ASN B 1 2 ? 20.922 4.414 -3.129 1 43.25 2 ASN B O 1
ATOM 1739 N N . GLN B 1 3 ? 20.578 6.023 -4.309 1 54.34 3 GLN B N 1
ATOM 1740 C CA . GLN B 1 3 ? 21.031 6.941 -3.27 1 54.34 3 GLN B CA 1
ATOM 1741 C C . GLN B 1 3 ? 20 7.062 -2.15 1 54.34 3 GLN B C 1
ATOM 1743 O O . GLN B 1 3 ? 18.812 7.223 -2.414 1 54.34 3 GLN B O 1
ATOM 1748 N N . ALA B 1 4 ? 20.359 6.516 -0.947 1 75.38 4 ALA B N 1
ATOM 1749 C CA . ALA B 1 4 ? 19.625 6.758 0.3 1 75.38 4 ALA B CA 1
ATOM 1750 C C . ALA B 1 4 ? 19.203 8.219 0.413 1 75.38 4 ALA B C 1
ATOM 1752 O O . ALA B 1 4 ? 19.938 9.117 -0.024 1 75.38 4 ALA B O 1
ATOM 1753 N N . GLY B 1 5 ? 17.953 8.422 0.533 1 88 5 GLY B N 1
ATOM 1754 C CA . GLY B 1 5 ? 17.469 9.773 0.748 1 88 5 GLY B CA 1
ATOM 1755 C C . GLY B 1 5 ? 18.328 10.578 1.7 1 88 5 GLY B C 1
ATOM 1756 O O . GLY B 1 5 ? 19.172 10.016 2.406 1 88 5 GLY B O 1
ATOM 1757 N N . THR B 1 6 ? 18.281 11.883 1.606 1 94 6 THR B N 1
ATOM 1758 C CA . THR B 1 6 ? 18.969 12.797 2.506 1 94 6 THR B CA 1
ATOM 1759 C C . THR B 1 6 ? 18 13.82 3.096 1 94 6 THR B C 1
ATOM 1761 O O . THR B 1 6 ? 16.891 13.992 2.592 1 94 6 THR B O 1
ATOM 1764 N N . GLY B 1 7 ? 18.375 14.383 4.18 1 97 7 GLY B N 1
ATOM 1765 C CA . GLY B 1 7 ? 17.609 15.484 4.742 1 97 7 GLY B CA 1
ATOM 1766 C C . GLY B 1 7 ? 16.312 15.031 5.395 1 97 7 GLY B C 1
ATOM 1767 O O . GLY B 1 7 ? 16.125 13.836 5.652 1 97 7 GLY B O 1
ATOM 1768 N N . THR B 1 8 ? 15.469 16.062 5.742 1 98 8 THR B N 1
ATOM 1769 C CA . THR B 1 8 ? 14.273 15.805 6.531 1 98 8 THR B CA 1
ATOM 1770 C C . THR B 1 8 ? 13.031 16.297 5.797 1 98 8 THR B C 1
ATOM 1772 O O . THR B 1 8 ? 13.031 17.391 5.219 1 98 8 THR B O 1
ATOM 1775 N N . LEU B 1 9 ? 12.062 15.461 5.73 1 98.56 9 LEU B N 1
ATOM 1776 C CA . LEU B 1 9 ? 10.719 15.883 5.359 1 98.56 9 LEU B CA 1
ATOM 1777 C C . LEU B 1 9 ? 9.875 16.141 6.598 1 98.56 9 LEU B C 1
ATOM 1779 O O . LEU B 1 9 ? 9.648 15.242 7.41 1 98.56 9 LEU B O 1
ATOM 1783 N N . TRP B 1 10 ? 9.508 17.406 6.785 1 98.62 10 TRP B N 1
ATOM 1784 C CA . TRP B 1 10 ? 8.461 17.75 7.742 1 98.62 10 TRP B CA 1
ATOM 1785 C C . TRP B 1 10 ? 7.082 17.531 7.137 1 98.62 10 TRP B C 1
ATOM 1787 O O . TRP B 1 10 ? 6.594 18.359 6.367 1 98.62 10 TRP B O 1
ATOM 1797 N N . LEU B 1 11 ? 6.465 16.391 7.445 1 98.69 11 LEU B N 1
ATOM 1798 C CA . LEU B 1 11 ? 5.164 16.047 6.887 1 98.69 11 LEU B CA 1
ATOM 1799 C C . LEU B 1 11 ? 4.035 16.469 7.82 1 98.69 11 LEU B C 1
ATOM 1801 O O . LEU B 1 11 ? 3.779 15.805 8.828 1 98.69 11 LEU B O 1
ATOM 1805 N N . HIS B 1 12 ? 3.426 17.547 7.52 1 98.56 12 HIS B N 1
ATOM 1806 C CA . HIS B 1 12 ? 2.328 18.062 8.328 1 98.56 12 HIS B CA 1
ATOM 1807 C C . HIS B 1 12 ? 1.04 17.281 8.07 1 98.56 12 HIS B C 1
ATOM 1809 O O . HIS B 1 12 ? 0.383 17.5 7.047 1 98.56 12 HIS B O 1
ATOM 1815 N N . VAL B 1 13 ? 0.776 16.375 8.977 1 96.81 13 VAL B N 1
ATOM 1816 C CA . VAL B 1 13 ? -0.456 15.594 8.977 1 96.81 13 VAL B CA 1
ATOM 1817 C C . VAL B 1 13 ? -1.586 16.406 9.602 1 96.81 13 VAL B C 1
ATOM 1819 O O . VAL B 1 13 ? -1.896 16.25 10.789 1 96.81 13 VAL B O 1
ATOM 1822 N N . GLY B 1 14 ? -2.061 17.438 9.039 1 90.5 14 GLY B N 1
ATOM 1823 C CA . GLY B 1 14 ? -2.982 18.453 9.516 1 90.5 14 GLY B CA 1
ATOM 1824 C C . GLY B 1 14 ? -4.375 17.922 9.789 1 90.5 14 GLY B C 1
ATOM 1825 O O . GLY B 1 14 ? -5.273 18.062 8.953 1 90.5 14 GLY B O 1
ATOM 1826 N N . THR B 1 15 ? -4.559 17.406 10.992 1 92.44 15 THR B N 1
ATOM 1827 C CA . THR B 1 15 ? -5.926 16.984 11.281 1 92.44 15 THR B CA 1
ATOM 1828 C C . THR B 1 15 ? -6.898 18.141 11.102 1 92.44 15 THR B C 1
ATOM 1830 O O . THR B 1 15 ? -6.512 19.312 11.211 1 92.44 15 THR B O 1
ATOM 1833 N N . HIS B 1 16 ? -8.102 17.828 10.766 1 93 16 HIS B N 1
ATOM 1834 C CA . HIS B 1 16 ? -9.102 18.875 10.555 1 93 16 HIS B CA 1
ATOM 1835 C C . HIS B 1 16 ? -9.367 19.641 11.844 1 93 16 HIS B C 1
ATOM 1837 O O . HIS B 1 16 ? -9.359 19.062 12.93 1 93 16 HIS B O 1
ATOM 1843 N N . LYS B 1 17 ? -9.586 20.938 11.656 1 94.88 17 LYS B N 1
ATOM 1844 C CA . LYS B 1 17 ? -10.055 21.828 12.711 1 94.88 17 LYS B CA 1
ATOM 1845 C C . LYS B 1 17 ? -8.953 22.094 13.742 1 94.88 17 LYS B C 1
ATOM 1847 O O . LYS B 1 17 ? -9.234 22.25 14.93 1 94.88 17 LYS B O 1
ATOM 1852 N N . THR B 1 18 ? -7.695 22.047 13.281 1 95.62 18 THR B N 1
ATOM 1853 C CA . THR B 1 18 ? -6.566 22.344 14.148 1 95.62 18 THR B CA 1
ATOM 1854 C C . THR B 1 18 ? -5.699 23.453 13.562 1 95.62 18 THR B C 1
ATOM 1856 O O . THR B 1 18 ? -4.473 23.438 13.695 1 95.62 18 THR B O 1
ATOM 1859 N N . GLY B 1 19 ? -6.301 24.328 12.727 1 94.12 19 GLY B N 1
ATOM 1860 C CA . GLY B 1 19 ? -5.598 25.5 12.227 1 94.12 19 GLY B CA 1
ATOM 1861 C C . GLY B 1 19 ? -4.773 25.219 10.984 1 94.12 19 GLY B C 1
ATOM 1862 O O . GLY B 1 19 ? -3.826 25.938 10.68 1 94.12 19 GLY B O 1
ATOM 1863 N N . THR B 1 20 ? -5.105 24.125 10.266 1 94.88 20 THR B N 1
ATOM 1864 C CA . THR B 1 20 ? -4.344 23.688 9.094 1 94.88 20 THR B CA 1
ATOM 1865 C C . THR B 1 20 ? -4.422 24.734 7.984 1 94.88 20 THR B C 1
ATOM 1867 O O . THR B 1 20 ? -3.424 25.016 7.316 1 94.88 20 THR B O 1
ATOM 1870 N N . THR B 1 21 ? -5.59 25.328 7.836 1 93.38 21 THR B N 1
ATOM 1871 C CA . THR B 1 21 ? -5.738 26.359 6.812 1 93.38 21 THR B CA 1
ATOM 1872 C C . THR B 1 21 ? -4.801 27.531 7.086 1 93.38 21 THR B C 1
ATOM 1874 O O . THR B 1 21 ? -4.148 28.047 6.172 1 93.38 21 THR B O 1
ATOM 1877 N N . SER B 1 22 ? -4.734 27.984 8.32 1 93.44 22 SER B N 1
ATOM 1878 C CA . SER B 1 22 ? -3.84 29.062 8.711 1 93.44 22 SER B CA 1
ATOM 1879 C C . SER B 1 22 ? -2.381 28.688 8.477 1 93.44 22 SER B C 1
ATOM 1881 O O . SER B 1 22 ? -1.592 29.516 8 1 93.44 22 SER B O 1
ATOM 1883 N N . ILE B 1 23 ? -1.99 27.453 8.789 1 95.44 23 ILE B N 1
ATOM 1884 C CA . ILE B 1 23 ? -0.625 26.969 8.609 1 95.44 23 ILE B CA 1
ATOM 1885 C C . ILE B 1 23 ? -0.269 26.969 7.121 1 95.44 23 ILE B C 1
ATOM 1887 O O . ILE B 1 23 ? 0.79 27.469 6.73 1 95.44 23 ILE B O 1
ATOM 1891 N N . GLN B 1 24 ? -1.168 26.469 6.324 1 95.5 24 GLN B N 1
ATOM 1892 C CA . GLN B 1 24 ? -0.923 26.391 4.891 1 95.5 24 GLN B CA 1
ATOM 1893 C C . GLN B 1 24 ? -0.792 27.766 4.266 1 95.5 24 GLN B C 1
ATOM 1895 O O . GLN B 1 24 ? 0.068 28 3.412 1 95.5 24 GLN B O 1
ATOM 1900 N N . ARG B 1 25 ? -1.603 28.703 4.699 1 94.81 25 ARG B N 1
ATOM 1901 C CA . ARG B 1 25 ? -1.502 30.078 4.223 1 94.81 25 ARG B CA 1
ATOM 1902 C C . ARG B 1 25 ? -0.178 30.703 4.641 1 94.81 25 ARG B C 1
ATOM 1904 O O . ARG B 1 25 ? 0.484 31.359 3.838 1 94.81 25 ARG B O 1
ATOM 1911 N N . ALA B 1 26 ? 0.188 30.531 5.855 1 95.06 26 ALA B N 1
ATOM 1912 C CA . ALA B 1 26 ? 1.444 31.078 6.363 1 95.06 26 ALA B CA 1
ATOM 1913 C C . ALA B 1 26 ? 2.639 30.5 5.613 1 95.06 26 ALA B C 1
ATOM 1915 O O . ALA B 1 26 ? 3.588 31.219 5.293 1 95.06 26 ALA B O 1
ATOM 1916 N N . LEU B 1 27 ? 2.582 29.172 5.34 1 96.12 27 LEU B N 1
ATOM 1917 C CA . LEU B 1 27 ? 3.643 28.516 4.582 1 96.12 27 LEU B CA 1
ATOM 1918 C C . LEU B 1 27 ? 3.766 29.109 3.188 1 96.12 27 LEU B C 1
ATOM 1920 O O . LEU B 1 27 ? 4.871 29.391 2.719 1 96.12 27 LEU B O 1
ATOM 1924 N N . LYS B 1 28 ? 2.6 29.328 2.6 1 95.62 28 LYS B N 1
ATOM 1925 C CA . LYS B 1 28 ? 2.584 29.906 1.262 1 95.62 28 LYS B CA 1
ATOM 1926 C C . LYS B 1 28 ? 3.205 31.312 1.267 1 95.62 28 LYS B C 1
ATOM 1928 O O . LYS B 1 28 ? 4.039 31.625 0.415 1 95.62 28 LYS B O 1
ATOM 1933 N N . LEU B 1 29 ? 2.855 32.125 2.234 1 94.19 29 LEU B N 1
ATOM 1934 C CA . LEU B 1 29 ? 3.318 33.5 2.328 1 94.19 29 LEU B CA 1
ATOM 1935 C C . LEU B 1 29 ? 4.797 33.531 2.695 1 94.19 29 LEU B C 1
ATOM 1937 O O . LEU B 1 29 ? 5.477 34.531 2.422 1 94.19 29 LEU B O 1
ATOM 1941 N N . SER B 1 30 ? 5.316 32.438 3.23 1 94.5 30 SER B N 1
ATOM 1942 C CA . SER B 1 30 ? 6.695 32.438 3.711 1 94.5 30 SER B CA 1
ATOM 1943 C C . SER B 1 30 ? 7.57 31.516 2.857 1 94.5 30 SER B C 1
ATOM 1945 O O . SER B 1 30 ? 8.672 31.156 3.264 1 94.5 30 SER B O 1
ATOM 1947 N N . ALA B 1 31 ? 7.105 31.078 1.765 1 95.12 31 ALA B N 1
ATOM 1948 C CA . ALA B 1 31 ? 7.773 30.062 0.949 1 95.12 31 ALA B CA 1
ATOM 1949 C C . ALA B 1 31 ? 9.172 30.516 0.55 1 95.12 31 ALA B C 1
ATOM 1951 O O . ALA B 1 31 ? 10.125 29.734 0.578 1 95.12 31 ALA B O 1
ATOM 1952 N N . ALA B 1 32 ? 9.305 31.797 0.14 1 94.31 32 ALA B N 1
ATOM 1953 C CA . ALA B 1 32 ? 10.602 32.312 -0.28 1 94.31 32 ALA B CA 1
ATOM 1954 C C . ALA B 1 32 ? 11.586 32.344 0.886 1 94.31 32 ALA B C 1
ATOM 1956 O O . ALA B 1 32 ? 12.758 31.984 0.727 1 94.31 32 ALA B O 1
ATOM 1957 N N . ARG B 1 33 ? 11.086 32.75 2.01 1 94.44 33 ARG B N 1
ATOM 1958 C CA . ARG B 1 33 ? 11.914 32.781 3.209 1 94.44 33 ARG B CA 1
ATOM 1959 C C . ARG B 1 33 ? 12.336 31.375 3.619 1 94.44 33 ARG B C 1
ATOM 1961 O O . ARG B 1 33 ? 13.477 31.156 4.027 1 94.44 33 ARG B O 1
ATOM 1968 N N . LEU B 1 34 ? 11.492 30.422 3.545 1 96.25 34 LEU B N 1
ATOM 1969 C CA . LEU B 1 34 ? 11.773 29.031 3.875 1 96.25 34 LEU B CA 1
ATOM 1970 C C . LEU B 1 34 ? 12.812 28.438 2.93 1 96.25 34 LEU B C 1
ATOM 1972 O O . LEU B 1 34 ? 13.75 27.766 3.371 1 96.25 34 LEU B O 1
ATOM 1976 N N . ARG B 1 35 ? 12.633 28.766 1.667 1 95.88 35 ARG B N 1
ATOM 1977 C CA . ARG B 1 35 ? 13.578 28.266 0.68 1 95.88 35 ARG B CA 1
ATOM 1978 C C . ARG B 1 35 ? 14.984 28.797 0.947 1 95.88 35 ARG B C 1
ATOM 1980 O O . ARG B 1 35 ? 15.961 28.062 0.847 1 95.88 35 ARG B O 1
ATOM 1987 N N . ALA B 1 36 ? 15.039 30.078 1.295 1 96.12 36 ALA B N 1
ATOM 1988 C CA . ALA B 1 36 ? 16.328 30.703 1.623 1 96.12 36 ALA B CA 1
ATOM 1989 C C . ALA B 1 36 ? 16.953 30.031 2.84 1 96.12 36 ALA B C 1
ATOM 1991 O O . ALA B 1 36 ? 18.188 29.969 2.953 1 96.12 36 ALA B O 1
ATOM 1992 N N . ALA B 1 37 ? 16.125 29.469 3.674 1 95.88 37 ALA B N 1
ATOM 1993 C CA . ALA B 1 37 ? 16.594 28.797 4.883 1 95.88 37 ALA B CA 1
ATOM 1994 C C . ALA B 1 37 ? 16.828 27.312 4.625 1 95.88 37 ALA B C 1
ATOM 1996 O O . ALA B 1 37 ? 17.156 26.547 5.551 1 95.88 37 ALA B O 1
ATOM 1997 N N . GLY B 1 38 ? 16.625 26.859 3.4 1 97.12 38 GLY B N 1
ATOM 1998 C CA . GLY B 1 38 ? 16.906 25.484 3.041 1 97.12 38 GLY B CA 1
ATOM 1999 C C . GLY B 1 38 ? 15.703 24.562 3.221 1 97.12 38 GLY B C 1
ATOM 2000 O O . GLY B 1 38 ? 15.852 23.344 3.328 1 97.12 38 GLY B O 1
ATOM 2001 N N . VAL B 1 39 ? 14.531 25.109 3.312 1 97.5 39 VAL B N 1
ATOM 2002 C CA . VAL B 1 39 ? 13.32 24.328 3.479 1 97.5 39 VAL B CA 1
ATOM 2003 C C . VAL B 1 39 ? 12.391 24.547 2.287 1 97.5 39 VAL B C 1
ATOM 2005 O O . VAL B 1 39 ? 11.828 25.641 2.125 1 97.5 39 VAL B O 1
ATOM 2008 N N . ALA B 1 40 ? 12.203 23.562 1.461 1 97.94 40 ALA B N 1
ATOM 2009 C CA . ALA B 1 40 ? 11.242 23.641 0.363 1 97.94 40 ALA B CA 1
ATOM 2010 C C . ALA B 1 40 ? 9.82 23.406 0.861 1 97.94 40 ALA B C 1
ATOM 2012 O O . ALA B 1 40 ? 9.617 22.719 1.866 1 97.94 40 ALA B O 1
ATOM 2013 N N . VAL B 1 41 ? 8.906 24.031 0.234 1 97.38 41 VAL B N 1
ATOM 2014 C CA . VAL B 1 41 ? 7.488 23.812 0.523 1 97.38 41 VAL B CA 1
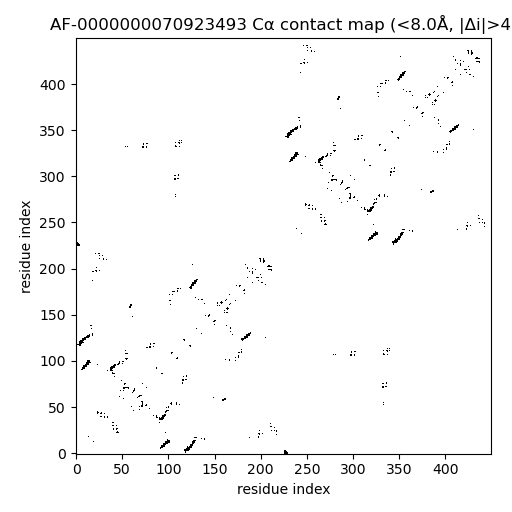ATOM 2015 C C . VAL B 1 41 ? 6.797 23.219 -0.701 1 97.38 41 VAL B C 1
ATOM 2017 O O . VAL B 1 41 ? 6.957 23.719 -1.816 1 97.38 41 VAL B O 1
ATOM 2020 N N . PHE B 1 42 ? 6.078 22.062 -0.481 1 93.19 42 PHE B N 1
ATOM 2021 C CA . PHE B 1 42 ? 5.363 21.453 -1.596 1 93.19 42 PHE B CA 1
ATOM 2022 C C . PHE B 1 42 ? 4.027 20.875 -1.133 1 93.19 42 PHE B C 1
ATOM 2024 O O . PHE B 1 42 ? 3.969 20.172 -0.127 1 93.19 42 PHE B O 1
ATOM 2031 N N . PRO B 1 43 ? 2.982 21 -1.982 1 88.88 43 PRO B N 1
ATOM 2032 C CA . PRO B 1 43 ? 2.822 22.203 -2.803 1 88.88 43 PRO B CA 1
ATOM 2033 C C . PRO B 1 43 ? 2.738 23.484 -1.968 1 88.88 43 PRO B C 1
ATOM 2035 O O . PRO B 1 43 ? 2.785 23.422 -0.736 1 88.88 43 PRO B O 1
ATOM 2038 N N . GLU B 1 44 ? 2.699 24.609 -2.555 1 82.12 44 GLU B N 1
ATOM 2039 C CA . GLU B 1 44 ? 2.57 25.844 -1.78 1 82.12 44 GLU B CA 1
ATOM 2040 C C . GLU B 1 44 ? 1.176 25.969 -1.173 1 82.12 44 GLU B C 1
ATOM 2042 O O . GLU B 1 44 ? 0.969 26.75 -0.24 1 82.12 44 GLU B O 1
ATOM 2047 N N . ALA B 1 45 ? 0.314 25.062 -1.563 1 86.38 45 ALA B N 1
ATOM 2048 C CA . ALA B 1 45 ? -1.043 24.969 -1.03 1 86.38 45 ALA B CA 1
ATOM 2049 C C . ALA B 1 45 ? -1.275 23.609 -0.379 1 86.38 45 ALA B C 1
ATOM 2051 O O . ALA B 1 45 ? -0.331 22.953 0.079 1 86.38 45 ALA B O 1
ATOM 2052 N N . ASN B 1 46 ? -2.418 23.266 -0.206 1 92.19 46 ASN B N 1
ATOM 2053 C CA . ASN B 1 46 ? -2.842 21.984 0.353 1 92.19 46 ASN B CA 1
ATOM 2054 C C . ASN B 1 46 ? -2.441 20.828 -0.546 1 92.19 46 ASN B C 1
ATOM 2056 O O . ASN B 1 46 ? -2.818 20.781 -1.719 1 92.19 46 ASN B O 1
ATOM 2060 N N . ALA B 1 47 ? -1.664 19.875 0.012 1 94.75 47 ALA B N 1
ATOM 2061 C CA . ALA B 1 47 ? -1.164 18.734 -0.74 1 94.75 47 ALA B CA 1
ATOM 2062 C C . ALA B 1 47 ? -2.191 17.609 -0.768 1 94.75 47 ALA B C 1
ATOM 2064 O O . ALA B 1 47 ? -1.831 16.422 -0.713 1 94.75 47 ALA B O 1
ATOM 2065 N N . TRP B 1 48 ? -3.438 17.953 -0.849 1 91.38 48 TRP B N 1
ATOM 2066 C CA . TRP B 1 48 ? -4.484 16.938 -0.75 1 91.38 48 TRP B CA 1
ATOM 2067 C C . TRP B 1 48 ? -4.387 15.945 -1.899 1 91.38 48 TRP B C 1
ATOM 2069 O O . TRP B 1 48 ? -4.68 14.758 -1.727 1 91.38 48 TRP B O 1
ATOM 2079 N N . THR B 1 49 ? -3.926 16.375 -3.105 1 91.44 49 THR B N 1
ATOM 2080 C CA . THR B 1 49 ? -3.791 15.453 -4.227 1 91.44 49 THR B CA 1
ATOM 2081 C C . THR B 1 49 ? -2.74 14.383 -3.93 1 91.44 49 THR B C 1
ATOM 2083 O O . THR B 1 49 ? -2.938 13.203 -4.242 1 91.44 49 THR B O 1
ATOM 2086 N N . LEU B 1 50 ? -1.632 14.805 -3.309 1 94.19 50 LEU B N 1
ATOM 2087 C CA . LEU B 1 50 ? -0.586 13.859 -2.93 1 94.19 50 LEU B CA 1
ATOM 2088 C C . LEU B 1 50 ? -1.093 12.883 -1.872 1 94.19 50 LEU B C 1
ATOM 2090 O O . LEU B 1 50 ? -0.903 11.672 -1.999 1 94.19 50 LEU B O 1
ATOM 2094 N N . ALA B 1 51 ? -1.752 13.398 -0.847 1 94.94 51 ALA B N 1
ATOM 2095 C CA . ALA B 1 51 ? -2.275 12.539 0.211 1 94.94 51 ALA B CA 1
ATOM 2096 C C . ALA B 1 51 ? -3.271 11.531 -0.348 1 94.94 51 ALA B C 1
ATOM 2098 O O . ALA B 1 51 ? -3.197 10.336 -0.034 1 94.94 51 ALA B O 1
ATOM 2099 N N . ASN B 1 52 ? -4.184 12.008 -1.213 1 92.94 52 ASN B N 1
ATOM 2100 C CA . ASN B 1 52 ? -5.238 11.172 -1.776 1 92.94 52 ASN B CA 1
ATOM 2101 C C . ASN B 1 52 ? -4.668 10.062 -2.654 1 92.94 52 ASN B C 1
ATOM 2103 O O . ASN B 1 52 ? -5.301 9.023 -2.83 1 92.94 52 ASN B O 1
ATOM 2107 N N . THR B 1 53 ? -3.496 10.273 -3.189 1 94.25 53 THR B N 1
ATOM 2108 C CA . THR B 1 53 ? -2.842 9.273 -4.023 1 94.25 53 THR B CA 1
ATOM 2109 C C . THR B 1 53 ? -2.574 7.996 -3.227 1 94.25 53 THR B C 1
ATOM 2111 O O . THR B 1 53 ? -2.555 6.898 -3.789 1 94.25 53 THR B O 1
ATOM 2114 N N . PHE B 1 54 ? -2.447 8.102 -1.912 1 95.75 54 PHE B N 1
ATOM 2115 C CA . PHE B 1 54 ? -2.072 6.961 -1.089 1 95.75 54 PHE B CA 1
ATOM 2116 C C . PHE B 1 54 ? -3.268 6.449 -0.296 1 95.75 54 PHE B C 1
ATOM 2118 O O . PHE B 1 54 ? -3.162 5.457 0.427 1 95.75 54 PHE B O 1
ATOM 2125 N N . LEU B 1 55 ? -4.434 7.148 -0.419 1 93.62 55 LEU B N 1
ATOM 2126 C CA . LEU B 1 55 ? -5.629 6.77 0.327 1 93.62 55 LEU B CA 1
ATOM 2127 C C . LEU B 1 55 ? -6.352 5.613 -0.356 1 93.62 55 LEU B C 1
ATOM 2129 O O . LEU B 1 55 ? -6.496 5.602 -1.58 1 93.62 55 LEU B O 1
ATOM 2133 N N . ARG B 1 56 ? -6.738 4.645 0.389 1 90.81 56 ARG B N 1
ATOM 2134 C CA . ARG B 1 56 ? -7.57 3.572 -0.148 1 90.81 56 ARG B CA 1
ATOM 2135 C C . ARG B 1 56 ? -8.781 4.133 -0.878 1 90.81 56 ARG B C 1
ATOM 2137 O O . ARG B 1 56 ? -9.336 5.164 -0.481 1 90.81 56 ARG B O 1
ATOM 2144 N N . PRO B 1 57 ? -9.219 3.445 -1.867 1 86.75 57 PRO B N 1
ATOM 2145 C CA . PRO B 1 57 ? -10.258 4.008 -2.734 1 86.75 57 PRO B CA 1
ATOM 2146 C C . PRO B 1 57 ? -11.617 4.117 -2.035 1 86.75 57 PRO B C 1
ATOM 2148 O O . PRO B 1 57 ? -12.477 4.887 -2.471 1 86.75 57 PRO B O 1
ATOM 2151 N N . GLU B 1 58 ? -11.805 3.391 -0.978 1 86.25 58 GLU B N 1
ATOM 2152 C CA . GLU B 1 58 ? -13.102 3.346 -0.313 1 86.25 58 GLU B CA 1
ATOM 2153 C C . GLU B 1 58 ? -13.359 4.621 0.485 1 86.25 58 GLU B C 1
ATOM 2155 O O . GLU B 1 58 ? -14.508 4.941 0.802 1 86.25 58 GLU B O 1
ATOM 2160 N N . ILE B 1 59 ? -12.266 5.348 0.833 1 89.88 59 ILE B N 1
ATOM 2161 C CA . ILE B 1 59 ? -12.422 6.551 1.641 1 89.88 59 ILE B CA 1
ATOM 2162 C C . ILE B 1 59 ? -13.031 7.664 0.792 1 89.88 59 ILE B C 1
ATOM 2164 O O . ILE B 1 59 ? -12.539 7.965 -0.298 1 89.88 59 ILE B O 1
ATOM 2168 N N . ARG B 1 60 ? -14.047 8.234 1.31 1 87.81 60 ARG B N 1
ATOM 2169 C CA . ARG B 1 60 ? -14.703 9.352 0.638 1 87.81 60 ARG B CA 1
ATOM 2170 C C . ARG B 1 60 ? -14.234 10.68 1.209 1 87.81 60 ARG B C 1
ATOM 2172 O O . ARG B 1 60 ? -15 11.391 1.856 1 87.81 60 ARG B O 1
ATOM 2179 N N . SER B 1 61 ? -13.055 11.023 0.867 1 86.31 61 SER B N 1
ATOM 2180 C CA . SER B 1 61 ? -12.5 12.305 1.301 1 86.31 61 SER B CA 1
ATOM 2181 C C . SER B 1 61 ? -13.242 13.469 0.669 1 86.31 61 SER B C 1
ATOM 2183 O O . SER B 1 61 ? -13.969 13.297 -0.312 1 86.31 61 SER B O 1
ATOM 2185 N N . THR B 1 62 ? -13.141 14.609 1.254 1 79.81 62 THR B N 1
ATOM 2186 C CA . THR B 1 62 ? -13.844 15.789 0.756 1 79.81 62 THR B CA 1
ATOM 2187 C C . THR B 1 62 ? -13.422 16.109 -0.676 1 79.81 62 THR B C 1
ATOM 2189 O O . THR B 1 62 ? -14.266 16.359 -1.538 1 79.81 62 THR B O 1
ATOM 2192 N N . PRO B 1 63 ? -12.133 16.016 -0.939 1 80.88 63 PRO B N 1
ATOM 2193 C CA . PRO B 1 63 ? -11.742 16.281 -2.326 1 80.88 63 PRO B CA 1
ATOM 2194 C C . PRO B 1 63 ? -12.328 15.266 -3.307 1 80.88 63 PRO B C 1
ATOM 2196 O O . PRO B 1 63 ? -12.648 15.617 -4.445 1 80.88 63 PRO B O 1
ATOM 2199 N N . ARG B 1 64 ? -12.484 14 -2.949 1 81.31 64 ARG B N 1
ATOM 2200 C CA . ARG B 1 64 ? -13.07 12.992 -3.82 1 81.31 64 ARG B CA 1
ATOM 2201 C C . ARG B 1 64 ? -14.562 13.234 -4.02 1 81.31 64 ARG B C 1
ATOM 2203 O O . ARG B 1 64 ? -15.078 13.07 -5.125 1 81.31 64 ARG B O 1
ATOM 2210 N N . MET B 1 65 ? -15.18 13.672 -2.945 1 80.06 65 MET B N 1
ATOM 2211 C CA . MET B 1 65 ? -16.625 13.875 -2.982 1 80.06 65 MET B CA 1
ATOM 2212 C C . MET B 1 65 ? -16.969 15.188 -3.676 1 80.06 65 MET B C 1
ATOM 2214 O O . MET B 1 65 ? -17.953 15.266 -4.41 1 80.06 65 MET B O 1
ATOM 2218 N N . SER B 1 66 ? -16.156 16.219 -3.453 1 76.56 66 SER B N 1
ATOM 2219 C CA . SER B 1 66 ? -16.562 17.562 -3.83 1 76.56 66 SER B CA 1
ATOM 2220 C C . SER B 1 66 ? -15.844 18.016 -5.102 1 76.56 66 SER B C 1
ATOM 2222 O O . SER B 1 66 ? -16.375 18.828 -5.859 1 76.56 66 SER B O 1
ATOM 2224 N N . TYR B 1 67 ? -14.633 17.469 -5.359 1 72.06 67 TYR B N 1
ATOM 2225 C CA . TYR B 1 67 ? -13.828 18.016 -6.453 1 72.06 67 TYR B CA 1
ATOM 2226 C C . TYR B 1 67 ? -13.555 16.953 -7.512 1 72.06 67 TYR B C 1
ATOM 2228 O O . TYR B 1 67 ? -12.852 17.203 -8.492 1 72.06 67 TYR B O 1
ATOM 2236 N N . GLY B 1 68 ? -14.102 15.797 -7.375 1 72.12 68 GLY B N 1
ATOM 2237 C CA . GLY B 1 68 ? -13.914 14.727 -8.344 1 72.12 68 GLY B CA 1
ATOM 2238 C C . GLY B 1 68 ? -12.477 14.234 -8.422 1 72.12 68 GLY B C 1
ATOM 2239 O O . GLY B 1 68 ? -11.992 13.898 -9.5 1 72.12 68 GLY B O 1
ATOM 2240 N N . ASP B 1 69 ? -11.75 14.406 -7.285 1 75.25 69 ASP B N 1
ATOM 2241 C CA . ASP B 1 69 ? -10.391 13.883 -7.277 1 75.25 69 ASP B CA 1
ATOM 2242 C C . ASP B 1 69 ? -10.367 12.406 -7.648 1 75.25 69 ASP B C 1
ATOM 2244 O O . ASP B 1 69 ? -11.117 11.609 -7.082 1 75.25 69 ASP B O 1
ATOM 2248 N N . PRO B 1 70 ? -9.523 12.195 -8.625 1 72 70 PRO B N 1
ATOM 2249 C CA . PRO B 1 70 ? -9.523 10.82 -9.125 1 72 70 PRO B CA 1
ATOM 2250 C C . PRO B 1 70 ? -9.023 9.812 -8.094 1 72 70 PRO B C 1
ATOM 2252 O O . PRO B 1 70 ? -8.328 10.188 -7.145 1 72 70 PRO B O 1
ATOM 2255 N N . LEU B 1 71 ? -9.422 8.578 -8.242 1 79.75 71 LEU B N 1
ATOM 2256 C CA . LEU B 1 71 ? -8.922 7.457 -7.449 1 79.75 71 LEU B CA 1
ATOM 2257 C C . LEU B 1 71 ? -7.441 7.211 -7.727 1 79.75 71 LEU B C 1
ATOM 2259 O O . LEU B 1 71 ? -6.93 7.602 -8.773 1 79.75 71 LEU B O 1
ATOM 2263 N N . PRO B 1 72 ? -6.836 6.711 -6.742 1 79.69 72 PRO B N 1
ATOM 2264 C CA . PRO B 1 72 ? -5.422 6.391 -6.949 1 79.69 72 PRO B CA 1
ATOM 2265 C C . PRO B 1 72 ? -5.184 5.531 -8.188 1 79.69 72 PRO B C 1
ATOM 2267 O O . PRO B 1 72 ? -5.992 4.648 -8.492 1 79.69 72 PRO B O 1
ATOM 2270 N N . ASP B 1 73 ? -4.188 5.852 -8.891 1 89 73 ASP B N 1
ATOM 2271 C CA . ASP B 1 73 ? -3.738 5.004 -9.992 1 89 73 ASP B CA 1
ATOM 2272 C C . ASP B 1 73 ? -2.225 4.809 -9.953 1 89 73 ASP B C 1
ATOM 2274 O O . ASP B 1 73 ? -1.508 5.586 -9.32 1 89 73 ASP B O 1
ATOM 2278 N N . LEU B 1 74 ? -1.831 3.781 -10.531 1 92.81 74 LEU B N 1
ATOM 2279 C CA . LEU B 1 74 ? -0.449 3.33 -10.414 1 92.81 74 LEU B CA 1
ATOM 2280 C C . LEU B 1 74 ? 0.511 4.355 -11.008 1 92.81 74 LEU B C 1
ATOM 2282 O O . LEU B 1 74 ? 1.6 4.574 -10.469 1 92.81 74 LEU B O 1
ATOM 2286 N N . ALA B 1 75 ? 0.093 4.969 -12.07 1 92.88 75 ALA B N 1
ATOM 2287 C CA . ALA B 1 75 ? 0.952 5.969 -12.703 1 92.88 75 ALA B CA 1
ATOM 2288 C C . ALA B 1 75 ? 1.203 7.148 -11.773 1 92.88 75 ALA B C 1
ATOM 2290 O O . ALA B 1 75 ? 2.328 7.641 -11.672 1 92.88 75 ALA B O 1
ATOM 2291 N N . ARG B 1 76 ? 0.157 7.621 -11.117 1 93.44 76 ARG B N 1
ATOM 2292 C CA . ARG B 1 76 ? 0.281 8.719 -10.164 1 93.44 76 ARG B CA 1
ATOM 2293 C C . ARG B 1 76 ? 1.173 8.328 -8.992 1 93.44 76 ARG B C 1
ATOM 2295 O O . ARG B 1 76 ? 2.027 9.109 -8.57 1 93.44 76 ARG B O 1
ATOM 2302 N N . LEU B 1 77 ? 0.922 7.156 -8.508 1 95.94 77 LEU B N 1
ATOM 2303 C CA . LEU B 1 77 ? 1.739 6.656 -7.41 1 95.94 77 LEU B CA 1
ATOM 2304 C C . LEU B 1 77 ? 3.207 6.574 -7.816 1 95.94 77 LEU B C 1
ATOM 2306 O O . LEU B 1 77 ? 4.086 7.031 -7.078 1 95.94 77 LEU B O 1
ATOM 2310 N N . ALA B 1 78 ? 3.492 6.07 -8.969 1 94.06 78 ALA B N 1
ATOM 2311 C CA . ALA B 1 78 ? 4.852 5.844 -9.453 1 94.06 78 ALA B CA 1
ATOM 2312 C C . ALA B 1 78 ? 5.559 7.168 -9.734 1 94.06 78 ALA B C 1
ATOM 2314 O O . ALA B 1 78 ? 6.793 7.227 -9.742 1 94.06 78 ALA B O 1
ATOM 2315 N N . ALA B 1 79 ? 4.82 8.211 -9.945 1 95.56 79 ALA B N 1
ATOM 2316 C CA . ALA B 1 79 ? 5.387 9.516 -10.297 1 95.56 79 ALA B CA 1
ATOM 2317 C C . ALA B 1 79 ? 5.77 10.297 -9.039 1 95.56 79 ALA B C 1
ATOM 2319 O O . ALA B 1 79 ? 6.5 11.289 -9.117 1 95.56 79 ALA B O 1
ATOM 2320 N N . VAL B 1 80 ? 5.316 9.875 -7.867 1 96 80 VAL B N 1
ATOM 2321 C CA . VAL B 1 80 ? 5.418 10.664 -6.645 1 96 80 VAL B CA 1
ATOM 2322 C C . VAL B 1 80 ? 6.891 10.891 -6.297 1 96 80 VAL B C 1
ATOM 2324 O O . VAL B 1 80 ? 7.309 12.023 -6.039 1 96 80 VAL B O 1
ATOM 2327 N N . PRO B 1 81 ? 7.777 9.82 -6.328 1 95.19 81 PRO B N 1
ATOM 2328 C CA . PRO B 1 81 ? 9.172 10.039 -5.938 1 95.19 81 PRO B CA 1
ATOM 2329 C C . PRO B 1 81 ? 9.859 11.109 -6.785 1 95.19 81 PRO B C 1
ATOM 2331 O O . PRO B 1 81 ? 10.484 12.023 -6.242 1 95.19 81 PRO B O 1
ATOM 2334 N N . ALA B 1 82 ? 9.688 11.062 -8.055 1 95.56 82 ALA B N 1
ATOM 2335 C CA . ALA B 1 82 ? 10.32 12.023 -8.945 1 95.56 82 ALA B CA 1
ATOM 2336 C C . ALA B 1 82 ? 9.742 13.422 -8.75 1 95.56 82 ALA B C 1
ATOM 2338 O O . ALA B 1 82 ? 10.469 14.414 -8.781 1 95.56 82 ALA B O 1
ATOM 2339 N N . LYS B 1 83 ? 8.43 13.516 -8.578 1 96.19 83 LYS B N 1
ATOM 2340 C CA . LYS B 1 83 ? 7.754 14.789 -8.359 1 96.19 83 LYS B CA 1
ATOM 2341 C C . LYS B 1 83 ? 8.258 15.477 -7.094 1 96.19 83 LYS B C 1
ATOM 2343 O O . LYS B 1 83 ? 8.523 16.688 -7.094 1 96.19 83 LYS B O 1
ATOM 2348 N N . ILE B 1 84 ? 8.406 14.711 -6.031 1 96.94 84 ILE B N 1
ATOM 2349 C CA . ILE B 1 84 ? 8.844 15.234 -4.742 1 96.94 84 ILE B CA 1
ATOM 2350 C C . ILE B 1 84 ? 10.305 15.656 -4.828 1 96.94 84 ILE B C 1
ATOM 2352 O O . ILE B 1 84 ? 10.68 16.719 -4.336 1 96.94 84 ILE B O 1
ATOM 2356 N N . ALA B 1 85 ? 11.133 14.852 -5.461 1 96.38 85 ALA B N 1
ATOM 2357 C CA . ALA B 1 85 ? 12.547 15.195 -5.633 1 96.38 85 ALA B CA 1
ATOM 2358 C C . ALA B 1 85 ? 12.703 16.484 -6.426 1 96.38 85 ALA B C 1
ATOM 2360 O O . ALA B 1 85 ? 13.492 17.359 -6.055 1 96.38 85 ALA B O 1
ATOM 2361 N N . ALA B 1 86 ? 11.906 16.594 -7.473 1 96.94 86 ALA B N 1
ATOM 2362 C CA . ALA B 1 86 ? 11.961 17.797 -8.32 1 96.94 86 ALA B CA 1
ATOM 2363 C C . ALA B 1 86 ? 11.523 19.031 -7.543 1 96.94 86 ALA B C 1
ATOM 2365 O O . ALA B 1 86 ? 12.133 20.094 -7.664 1 96.94 86 ALA B O 1
ATOM 2366 N N . ALA B 1 87 ? 10.477 18.891 -6.758 1 96.31 87 ALA B N 1
ATOM 2367 C CA . ALA B 1 87 ? 9.953 20 -5.98 1 96.31 87 ALA B CA 1
ATOM 2368 C C . ALA B 1 87 ? 10.938 20.422 -4.895 1 96.31 87 ALA B C 1
ATOM 2370 O O . ALA B 1 87 ? 11.047 21.609 -4.578 1 96.31 87 ALA B O 1
ATOM 2371 N N . ARG B 1 88 ? 11.578 19.469 -4.312 1 96.62 88 ARG B N 1
ATOM 2372 C CA . ARG B 1 88 ? 12.555 19.75 -3.264 1 96.62 88 ARG B CA 1
ATOM 2373 C C . ARG B 1 88 ? 13.758 20.5 -3.826 1 96.62 88 ARG B C 1
ATOM 2375 O O . ARG B 1 88 ? 14.234 21.469 -3.225 1 96.62 88 ARG B O 1
ATOM 2382 N N . GLY B 1 89 ? 14.227 20 -4.973 1 95.81 89 GLY B N 1
ATOM 2383 C CA . GLY B 1 89 ? 15.438 20.578 -5.547 1 95.81 89 GLY B CA 1
ATOM 2384 C C . GLY B 1 89 ? 16.672 20.344 -4.688 1 95.81 89 GLY B C 1
ATOM 2385 O O . GLY B 1 89 ? 16.953 19.219 -4.281 1 95.81 89 GLY B O 1
ATOM 2386 N N . THR B 1 90 ? 17.312 21.406 -4.359 1 95.12 90 THR B N 1
ATOM 2387 C CA . THR B 1 90 ? 18.578 21.281 -3.635 1 95.12 90 THR B CA 1
ATOM 2388 C C . THR B 1 90 ? 18.375 21.547 -2.146 1 95.12 90 THR B C 1
ATOM 2390 O O . THR B 1 90 ? 19.312 21.469 -1.36 1 95.12 90 THR B O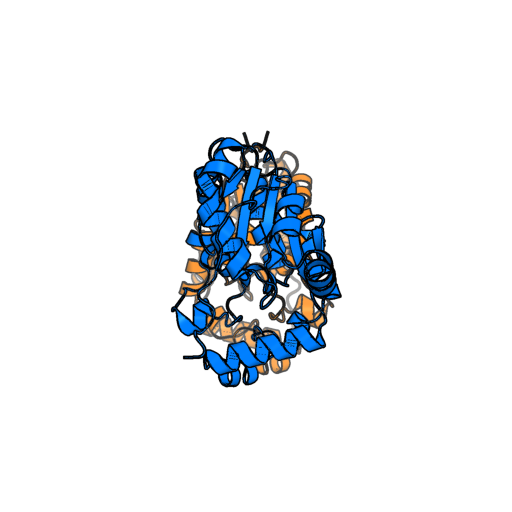 1
ATOM 2393 N N . ALA B 1 91 ? 17.172 21.844 -1.764 1 97.06 91 ALA B N 1
ATOM 2394 C CA . ALA B 1 91 ? 16.922 22.141 -0.355 1 97.06 91 ALA B CA 1
ATOM 2395 C C . ALA B 1 91 ? 17.156 20.906 0.512 1 97.06 91 ALA B C 1
ATOM 2397 O O . ALA B 1 91 ? 16.703 19.797 0.166 1 97.06 91 ALA B O 1
ATOM 2398 N N . PRO B 1 92 ? 17.797 21.078 1.547 1 96.94 92 PRO B N 1
ATOM 2399 C CA . PRO B 1 92 ? 18.047 19.922 2.412 1 96.94 92 PRO B CA 1
ATOM 2400 C C . PRO B 1 92 ? 16.781 19.422 3.104 1 96.94 92 PRO B C 1
ATOM 2402 O O . PRO B 1 92 ? 16.703 18.25 3.463 1 96.94 92 PRO B O 1
ATOM 2405 N N . GLU B 1 93 ? 15.812 20.328 3.32 1 97.94 93 GLU B N 1
ATOM 2406 C CA . GLU B 1 93 ? 14.578 19.969 4.004 1 97.94 93 GLU B CA 1
ATOM 2407 C C . GLU B 1 93 ? 13.352 20.359 3.182 1 97.94 93 GLU B C 1
ATOM 2409 O O . GLU B 1 93 ? 13.461 21.109 2.215 1 97.94 93 GLU B O 1
ATOM 2414 N N . MET B 1 94 ? 12.234 19.812 3.553 1 98.25 94 MET B N 1
ATOM 2415 C CA . MET B 1 94 ? 10.977 20.125 2.867 1 98.25 94 MET B CA 1
ATOM 2416 C C . MET B 1 94 ? 9.797 20.016 3.824 1 98.25 94 MET B C 1
ATOM 2418 O O . MET B 1 94 ? 9.836 19.234 4.781 1 98.25 94 MET B O 1
ATOM 2422 N N . VAL B 1 95 ? 8.797 20.859 3.59 1 98.38 95 VAL B N 1
ATOM 2423 C CA . VAL B 1 95 ? 7.523 20.766 4.297 1 98.38 95 VAL B CA 1
ATOM 2424 C C . VAL B 1 95 ? 6.406 20.438 3.309 1 98.38 95 VAL B C 1
ATOM 2426 O O . VAL B 1 95 ? 6.328 21.031 2.229 1 98.38 95 VAL B O 1
ATOM 2429 N N . ILE B 1 96 ? 5.637 19.438 3.592 1 98.5 96 ILE B N 1
ATOM 2430 C CA . ILE B 1 96 ? 4.402 19.109 2.893 1 98.5 96 ILE B CA 1
ATOM 2431 C C . ILE B 1 96 ? 3.234 19.125 3.875 1 98.5 96 ILE B C 1
ATOM 2433 O O . ILE B 1 96 ? 3.346 18.609 4.992 1 98.5 96 ILE B O 1
ATOM 2437 N N . SER B 1 97 ? 2.102 19.766 3.48 1 98.06 97 SER B N 1
ATOM 2438 C CA . SER B 1 97 ? 0.983 19.922 4.402 1 98.06 97 SER B CA 1
ATOM 2439 C C . SER B 1 97 ? -0.332 19.5 3.756 1 98.06 97 SER B C 1
ATOM 2441 O O . SER B 1 97 ? -0.649 19.938 2.645 1 98.06 97 SER B O 1
ATOM 2443 N N . SER B 1 98 ? -1.035 18.625 4.391 1 96.62 98 SER B N 1
ATOM 2444 C CA . SER B 1 98 ? -2.428 18.359 4.043 1 96.62 98 SER B CA 1
ATOM 2445 C C . SER B 1 98 ? -3.158 17.656 5.18 1 96.62 98 SER B C 1
ATOM 2447 O O . SER B 1 98 ? -2.607 16.75 5.816 1 96.62 98 SER B O 1
ATOM 2449 N N . GLU B 1 99 ? -4.41 18.016 5.438 1 94.62 99 GLU B N 1
ATOM 2450 C CA . GLU B 1 99 ? -5.238 17.312 6.418 1 94.62 99 GLU B CA 1
ATOM 2451 C C . GLU B 1 99 ? -5.617 15.922 5.926 1 94.62 99 GLU B C 1
ATOM 2453 O O . GLU B 1 99 ? -5.957 15.047 6.723 1 94.62 99 GLU B O 1
ATOM 2458 N N . GLU B 1 100 ? -5.484 15.648 4.645 1 93.81 100 GLU B N 1
ATOM 2459 C CA . GLU B 1 100 ? -5.91 14.367 4.09 1 93.81 100 GLU B CA 1
ATOM 2460 C C . GLU B 1 100 ? -4.961 13.242 4.5 1 93.81 100 GLU B C 1
ATOM 2462 O O . GLU B 1 100 ? -5.332 12.062 4.465 1 93.81 100 GLU B O 1
ATOM 2467 N N . PHE B 1 101 ? -3.74 13.578 4.914 1 96.62 101 PHE B N 1
ATOM 2468 C CA . PHE B 1 101 ? -2.803 12.57 5.391 1 96.62 101 PHE B CA 1
ATOM 2469 C C . PHE B 1 101 ? -3.338 11.875 6.637 1 96.62 101 PHE B C 1
ATOM 2471 O O . PHE B 1 101 ? -3.029 10.711 6.887 1 96.62 101 PHE B O 1
ATOM 2478 N N . CYS B 1 102 ? -4.164 12.594 7.398 1 95.38 102 CYS B N 1
ATOM 2479 C CA . CYS B 1 102 ? -4.629 12.039 8.664 1 95.38 102 CYS B CA 1
ATOM 2480 C C . CYS B 1 102 ? -5.648 10.93 8.43 1 95.38 102 CYS B C 1
ATOM 2482 O O . CYS B 1 102 ? -6.008 10.203 9.359 1 95.38 102 CYS B O 1
ATOM 2484 N N . LEU B 1 103 ? -6.062 10.734 7.176 1 94.56 103 LEU B N 1
ATOM 2485 C CA . LEU B 1 103 ? -7.043 9.711 6.836 1 94.56 103 LEU B CA 1
ATOM 2486 C C . LEU B 1 103 ? -6.363 8.383 6.539 1 94.56 103 LEU B C 1
ATOM 2488 O O . LEU B 1 103 ? -7.027 7.344 6.469 1 94.56 103 LEU B O 1
ATOM 2492 N N . LEU B 1 104 ? -5.074 8.367 6.336 1 95.62 104 LEU B N 1
ATOM 2493 C CA . LEU B 1 104 ? -4.336 7.125 6.141 1 95.62 104 LEU B CA 1
ATOM 2494 C C . LEU B 1 104 ? -4.363 6.273 7.406 1 95.62 104 LEU B C 1
ATOM 2496 O O . LEU B 1 104 ? -4.238 6.797 8.516 1 95.62 104 LEU B O 1
ATOM 2500 N N . ARG B 1 105 ? -4.52 4.918 7.223 1 93.81 105 ARG B N 1
ATOM 2501 C CA . ARG B 1 105 ? -4.598 4.172 8.477 1 93.81 105 ARG B CA 1
ATOM 2502 C C . ARG B 1 105 ? -4.211 2.711 8.266 1 93.81 105 ARG B C 1
ATOM 2504 O O . ARG B 1 105 ? -4.137 1.942 9.227 1 93.81 105 ARG B O 1
ATOM 2511 N N . THR B 1 106 ? -4.008 2.244 7.062 1 93.5 106 THR B N 1
ATOM 2512 C CA . THR B 1 106 ? -3.691 0.838 6.832 1 93.5 106 THR B CA 1
ATOM 2513 C C . THR B 1 106 ? -2.186 0.645 6.664 1 93.5 106 THR B C 1
ATOM 2515 O O . THR B 1 106 ? -1.485 1.556 6.215 1 93.5 106 THR B O 1
ATOM 2518 N N . PRO B 1 107 ? -1.7 -0.559 6.914 1 94.75 107 PRO B N 1
ATOM 2519 C CA . PRO B 1 107 ? -0.277 -0.838 6.703 1 94.75 107 PRO B CA 1
ATOM 2520 C C . PRO B 1 107 ? 0.156 -0.646 5.254 1 94.75 107 PRO B C 1
ATOM 2522 O O . PRO B 1 107 ? 1.271 -0.185 4.992 1 94.75 107 PRO B O 1
ATOM 2525 N N . LEU B 1 108 ? -0.724 -0.991 4.355 1 94.56 108 LEU B N 1
ATOM 2526 C CA . LEU B 1 108 ? -0.392 -0.833 2.941 1 94.56 108 LEU B CA 1
ATOM 2527 C C . LEU B 1 108 ? -0.217 0.639 2.584 1 94.56 108 LEU B C 1
ATOM 2529 O O . LEU B 1 108 ? 0.701 0.997 1.844 1 94.56 108 LEU B O 1
ATOM 2533 N N . GLU B 1 109 ? -1.093 1.465 3.08 1 96.19 109 GLU B N 1
ATOM 2534 C CA . GLU B 1 109 ? -0.972 2.904 2.869 1 96.19 109 GLU B CA 1
ATOM 2535 C C . GLU B 1 109 ? 0.335 3.439 3.449 1 96.19 109 GLU B C 1
ATOM 2537 O O . GLU B 1 109 ? 1.029 4.227 2.803 1 96.19 109 GLU B O 1
ATOM 2542 N N . ALA B 1 110 ? 0.641 2.967 4.645 1 97.31 110 ALA B N 1
ATOM 2543 C CA . ALA B 1 110 ? 1.873 3.391 5.305 1 97.31 110 ALA B CA 1
ATOM 2544 C C . ALA B 1 110 ? 3.1 2.977 4.496 1 97.31 110 ALA B C 1
ATOM 2546 O O . ALA B 1 110 ? 4 3.785 4.262 1 97.31 110 ALA B O 1
ATOM 2547 N N . PHE B 1 111 ? 3.09 1.763 4.066 1 96.88 111 PHE B N 1
ATOM 2548 C CA . PHE B 1 111 ? 4.223 1.232 3.316 1 96.88 111 PHE B CA 1
ATOM 2549 C C . PHE B 1 111 ? 4.383 1.962 1.988 1 96.88 111 PHE B C 1
ATOM 2551 O O . PHE B 1 111 ? 5.5 2.301 1.591 1 96.88 111 PHE B O 1
ATOM 2558 N N . ALA B 1 112 ? 3.291 2.186 1.34 1 96.31 112 ALA B N 1
ATOM 2559 C CA . ALA B 1 112 ? 3.334 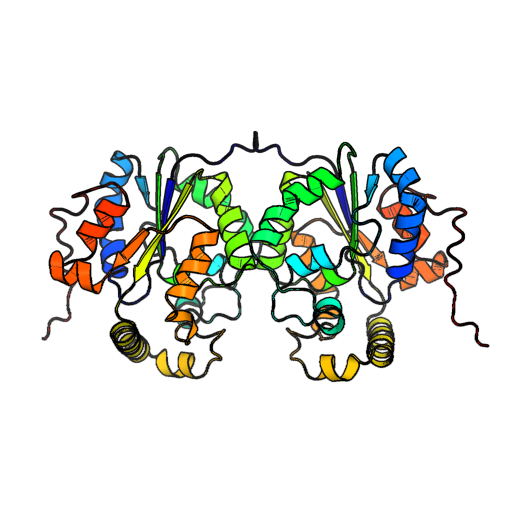2.877 0.053 1 96.31 112 ALA B CA 1
ATOM 2560 C C . ALA B 1 112 ? 3.877 4.293 0.21 1 96.31 112 ALA B C 1
ATOM 2562 O O . ALA B 1 112 ? 4.758 4.715 -0.542 1 96.31 112 ALA B O 1
ATOM 2563 N N . LEU B 1 113 ? 3.357 5.008 1.187 1 97.62 113 LEU B N 1
ATOM 2564 C CA . LEU B 1 113 ? 3.805 6.375 1.43 1 97.62 113 LEU B CA 1
ATOM 2565 C C . LEU B 1 113 ? 5.289 6.406 1.779 1 97.62 113 LEU B C 1
ATOM 2567 O O . LEU B 1 113 ? 6.051 7.18 1.195 1 97.62 113 LEU B O 1
ATOM 2571 N N . LYS B 1 114 ? 5.684 5.566 2.699 1 96.56 114 LYS B N 1
ATOM 2572 C CA . LYS B 1 114 ? 7.082 5.508 3.117 1 96.56 114 LYS B CA 1
ATOM 2573 C C . LYS B 1 114 ? 7.992 5.164 1.94 1 96.56 114 LYS B C 1
ATOM 2575 O O . LYS B 1 114 ? 9.039 5.789 1.759 1 96.56 114 LYS B O 1
ATOM 2580 N N . SER B 1 115 ? 7.555 4.207 1.129 1 95.12 115 SER B N 1
ATOM 2581 C CA . SER B 1 115 ? 8.344 3.771 -0.019 1 95.12 115 SER B CA 1
ATOM 2582 C C . SER B 1 115 ? 8.492 4.891 -1.044 1 95.12 115 SER B C 1
ATOM 2584 O O . SER B 1 115 ? 9.523 4.996 -1.71 1 95.12 115 SER B O 1
ATOM 2586 N N . ALA B 1 116 ? 7.473 5.73 -1.199 1 96.06 116 ALA B N 1
ATOM 2587 C CA . ALA B 1 116 ? 7.5 6.824 -2.168 1 96.06 116 ALA B CA 1
ATOM 2588 C C . ALA B 1 116 ? 8.422 7.945 -1.705 1 96.06 116 ALA B C 1
ATOM 2590 O O . ALA B 1 116 ? 9.031 8.641 -2.525 1 96.06 116 ALA B O 1
ATOM 2591 N N . LEU B 1 117 ? 8.578 8.125 -0.365 1 96.81 117 LEU B N 1
ATOM 2592 C CA . LEU B 1 117 ? 9.258 9.297 0.172 1 96.81 117 LEU B CA 1
ATOM 2593 C C . LEU B 1 117 ? 10.688 8.961 0.564 1 96.81 117 LEU B C 1
ATOM 2595 O O . LEU B 1 117 ? 11.562 9.836 0.557 1 96.81 117 LEU B O 1
ATOM 2599 N N . ALA B 1 118 ? 10.977 7.727 0.809 1 93.25 118 ALA B N 1
ATOM 2600 C CA . ALA B 1 118 ? 12.242 7.277 1.379 1 93.25 118 ALA B CA 1
ATOM 2601 C C . ALA B 1 118 ? 13.398 7.523 0.413 1 93.25 118 ALA B C 1
ATOM 2603 O O . ALA B 1 118 ? 14.516 7.824 0.837 1 93.25 118 ALA B O 1
ATOM 2604 N N . PRO B 1 119 ? 13.18 7.406 -0.88 1 91.88 119 PRO B N 1
ATOM 2605 C CA . PRO B 1 119 ? 14.289 7.668 -1.798 1 91.88 119 PRO B CA 1
ATOM 2606 C C . PRO B 1 119 ? 14.766 9.117 -1.751 1 91.88 119 PRO B C 1
ATOM 2608 O O . PRO B 1 119 ? 15.906 9.414 -2.104 1 91.88 119 PRO B O 1
ATOM 2611 N N . THR B 1 120 ? 13.93 10.031 -1.321 1 95.62 120 THR B N 1
ATOM 2612 C CA . THR B 1 120 ? 14.242 11.453 -1.343 1 95.62 120 THR B CA 1
ATOM 2613 C C . THR B 1 120 ? 14.703 11.93 0.033 1 95.62 120 THR B C 1
ATOM 2615 O O . THR B 1 120 ? 15.531 12.836 0.138 1 95.62 120 THR B O 1
ATOM 2618 N N . PHE B 1 121 ? 14.227 11.305 1.074 1 97.31 121 PHE B N 1
ATOM 2619 C CA . PHE B 1 121 ? 14.477 11.812 2.416 1 97.31 121 PHE B CA 1
ATOM 2620 C C . PHE B 1 121 ? 15.094 10.734 3.301 1 97.31 121 PHE B C 1
ATOM 2622 O O . PHE B 1 121 ? 14.641 9.586 3.289 1 97.31 121 PHE B O 1
ATOM 2629 N N . ALA B 1 122 ? 16.062 11.109 4.094 1 96.88 122 ALA B N 1
ATOM 2630 C CA . ALA B 1 122 ? 16.641 10.219 5.102 1 96.88 122 ALA B CA 1
ATOM 2631 C C . ALA B 1 122 ? 15.734 10.125 6.328 1 96.88 122 ALA B C 1
ATOM 2633 O O . ALA B 1 122 ? 15.727 9.109 7.027 1 96.88 122 ALA B O 1
ATOM 2634 N N . ARG B 1 123 ? 15.008 11.211 6.559 1 97.5 123 ARG B N 1
ATOM 2635 C CA . ARG B 1 123 ? 14.156 11.289 7.738 1 97.5 123 ARG B CA 1
ATOM 2636 C C . ARG B 1 123 ? 12.797 11.891 7.391 1 97.5 123 ARG B C 1
ATOM 2638 O O . ARG B 1 123 ? 12.719 12.883 6.66 1 97.5 123 ARG B O 1
ATOM 2645 N N . ILE B 1 124 ? 11.711 11.227 7.805 1 98.25 124 ILE B N 1
ATOM 2646 C CA . ILE B 1 124 ? 10.344 11.734 7.707 1 98.25 124 ILE B CA 1
ATOM 2647 C C . ILE B 1 124 ? 9.805 12.016 9.102 1 98.25 124 ILE B C 1
ATOM 2649 O O . ILE B 1 124 ? 9.828 11.141 9.977 1 98.25 124 ILE B O 1
ATOM 2653 N N . VAL B 1 125 ? 9.359 13.211 9.344 1 98.75 125 VAL B N 1
ATOM 2654 C CA . VAL B 1 125 ? 8.812 13.594 10.641 1 98.75 125 VAL B CA 1
ATOM 2655 C C . VAL B 1 125 ? 7.348 13.992 10.477 1 98.75 125 VAL B C 1
ATOM 2657 O O . VAL B 1 125 ? 7.043 15.102 10.031 1 98.75 125 VAL B O 1
ATOM 2660 N N . PRO B 1 126 ? 6.43 13.086 10.844 1 98.75 126 PRO B N 1
ATOM 2661 C CA . PRO B 1 126 ? 5.027 13.5 10.875 1 98.75 126 PRO B CA 1
ATOM 2662 C C . PRO B 1 126 ? 4.75 14.562 11.945 1 98.75 126 PRO B C 1
ATOM 2664 O O . PRO B 1 126 ? 5.125 14.383 13.109 1 98.75 126 PRO B O 1
ATOM 2667 N N . LEU B 1 127 ? 4.25 15.68 11.531 1 98.75 127 LEU B N 1
ATOM 2668 C CA . LEU B 1 127 ? 3.742 16.703 12.445 1 98.75 127 LEU B CA 1
ATOM 2669 C C . LEU B 1 127 ? 2.234 16.562 12.625 1 98.75 127 LEU B C 1
ATOM 2671 O O . LEU B 1 127 ? 1.466 16.891 11.719 1 98.75 127 LEU B O 1
ATOM 2675 N N . ILE B 1 128 ? 1.814 16.141 13.797 1 98.38 128 ILE B N 1
ATOM 2676 C CA . ILE B 1 128 ? 0.411 15.82 14.039 1 98.38 128 ILE B CA 1
ATOM 2677 C C . ILE B 1 128 ? -0.156 16.75 15.102 1 98.38 128 ILE B C 1
ATOM 2679 O O . ILE B 1 128 ? 0.413 16.891 16.188 1 98.38 128 ILE B O 1
ATOM 2683 N N . THR B 1 129 ? -1.181 17.438 14.758 1 97.25 129 THR B N 1
ATOM 2684 C CA . THR B 1 129 ? -1.872 18.281 15.719 1 97.25 129 THR B CA 1
ATOM 2685 C C . THR B 1 129 ? -3.125 17.578 16.25 1 97.25 129 THR B C 1
ATOM 2687 O O . THR B 1 129 ? -3.975 17.156 15.469 1 97.25 129 THR B O 1
ATOM 2690 N N . LEU B 1 130 ? -3.18 17.453 17.484 1 97.06 130 LEU B N 1
ATOM 2691 C CA . LEU B 1 130 ? -4.328 16.828 18.141 1 97.06 130 LEU B CA 1
ATOM 2692 C C . LEU B 1 130 ? -5.039 17.828 19.047 1 97.06 130 LEU B C 1
ATOM 2694 O O . LEU B 1 130 ? -4.461 18.844 19.438 1 97.06 130 LEU B O 1
ATOM 2698 N N . ARG B 1 131 ? -6.262 17.562 19.328 1 96.38 131 ARG B N 1
ATOM 2699 C CA . ARG B 1 131 ? -7.059 18.406 20.203 1 96.38 131 ARG B CA 1
ATOM 2700 C C . ARG B 1 131 ? -8.031 17.594 21.031 1 96.38 131 ARG B C 1
ATOM 2702 O O . ARG B 1 131 ? -8.109 16.359 20.875 1 96.38 131 ARG B O 1
ATOM 2709 N N . ASN B 1 132 ? -8.68 18.266 21.938 1 95.62 132 ASN B N 1
ATOM 2710 C CA . ASN B 1 132 ? -9.719 17.594 22.719 1 95.62 132 ASN B CA 1
ATOM 2711 C C . ASN B 1 132 ? -10.742 16.922 21.797 1 95.62 132 ASN B C 1
ATOM 2713 O O . ASN B 1 132 ? -11.336 17.562 20.938 1 95.62 132 ASN B O 1
ATOM 2717 N N . PRO B 1 133 ? -10.906 15.531 22.016 1 94.56 133 PRO B N 1
ATOM 2718 C CA . PRO B 1 133 ? -11.727 14.773 21.062 1 94.56 133 PRO B CA 1
ATOM 2719 C C . PRO B 1 133 ? -13.156 15.297 20.984 1 94.56 133 PRO B C 1
ATOM 2721 O O . PRO B 1 133 ? -13.758 15.273 19.906 1 94.56 133 PRO B O 1
ATOM 2724 N N . ASP B 1 134 ? -13.719 15.719 22.109 1 95.69 134 ASP B N 1
ATOM 2725 C CA . ASP B 1 134 ? -15.086 16.234 22.078 1 95.69 134 ASP B CA 1
ATOM 2726 C C . ASP B 1 134 ? -15.172 17.516 21.266 1 95.69 134 ASP B C 1
ATOM 2728 O O . ASP B 1 134 ? -16.078 17.688 20.453 1 95.69 134 ASP B O 1
ATOM 2732 N N . ASP B 1 135 ? -14.227 18.422 21.484 1 95.88 135 ASP B N 1
ATOM 2733 C CA . ASP B 1 135 ? -14.172 19.672 20.734 1 95.88 135 ASP B CA 1
ATOM 2734 C C . ASP B 1 135 ? -13.891 19.422 19.25 1 95.88 135 ASP B C 1
ATOM 2736 O O . ASP B 1 135 ? -14.453 20.078 18.391 1 95.88 135 ASP B O 1
ATOM 2740 N N . TRP B 1 136 ? -13.039 18.438 19.047 1 96.25 136 TRP B N 1
ATOM 2741 C CA . TRP B 1 136 ? -12.695 18.031 17.688 1 96.25 136 TRP B CA 1
ATOM 2742 C C . TRP B 1 136 ? -13.938 17.562 16.922 1 96.25 136 TRP B C 1
ATOM 2744 O O . TRP B 1 136 ? -14.242 18.094 15.844 1 96.25 136 TRP B O 1
ATOM 2754 N N . ARG B 1 137 ? -14.703 16.719 17.484 1 95.5 137 ARG B N 1
ATOM 2755 C CA . ARG B 1 137 ? -15.906 16.156 16.875 1 95.5 137 ARG B CA 1
ATOM 2756 C C . ARG B 1 137 ? -16.938 17.25 16.609 1 95.5 137 ARG B C 1
ATOM 2758 O O . ARG B 1 137 ? -17.562 17.266 15.547 1 95.5 137 ARG B O 1
ATOM 2765 N N . ALA B 1 138 ? -17.094 18.141 17.594 1 96.69 138 ALA B N 1
ATOM 2766 C CA . ALA B 1 138 ? -18.062 19.219 17.453 1 96.69 138 ALA B CA 1
ATOM 2767 C C . ALA B 1 138 ? -17.688 20.156 16.312 1 96.69 138 ALA B C 1
ATOM 2769 O O . ALA B 1 138 ? -18.531 20.516 15.492 1 96.69 138 ALA B O 1
ATOM 2770 N N . ALA B 1 139 ? -16.406 20.562 16.25 1 95.69 139 ALA B N 1
ATOM 2771 C CA . ALA B 1 139 ? -15.922 21.453 15.195 1 95.69 139 ALA B CA 1
ATOM 2772 C C . ALA B 1 139 ? -16.031 20.797 13.82 1 95.69 139 ALA B C 1
ATOM 2774 O O . ALA B 1 139 ? -16.391 21.453 12.844 1 95.69 139 ALA B O 1
ATOM 2775 N N . ARG B 1 140 ? -15.672 19.516 13.781 1 95.12 140 ARG B N 1
ATOM 2776 C CA . ARG B 1 140 ? -15.742 18.781 12.523 1 95.12 140 ARG B CA 1
ATOM 2777 C C . ARG B 1 140 ? -17.188 18.641 12.047 1 95.12 140 ARG B C 1
ATOM 2779 O O . ARG B 1 140 ? -17.469 18.812 10.859 1 95.12 140 ARG B O 1
ATOM 2786 N N . ALA B 1 141 ? -18.078 18.344 12.945 1 94.81 141 ALA B N 1
ATOM 2787 C CA . ALA B 1 141 ? -19.5 18.25 12.617 1 94.81 141 ALA B CA 1
ATOM 2788 C C . ALA B 1 141 ? -20.016 19.562 12.047 1 94.81 141 ALA B C 1
ATOM 2790 O O . ALA B 1 141 ? -20.734 19.562 11.047 1 94.81 141 ALA B O 1
ATOM 2791 N N . ASP B 1 142 ? -19.656 20.656 12.703 1 95.75 142 ASP B N 1
ATOM 2792 C CA . ASP B 1 142 ? -20.062 21.969 12.242 1 95.75 142 ASP B CA 1
ATOM 2793 C C . ASP B 1 142 ? -19.547 22.234 10.828 1 95.75 142 ASP B C 1
ATOM 2795 O O . ASP B 1 142 ? -20.297 22.719 9.969 1 95.75 142 ASP B O 1
ATOM 2799 N N . GLN B 1 143 ? -18.297 21.875 10.648 1 93.31 143 GLN B N 1
ATOM 2800 C CA . GLN B 1 143 ? -17.703 22.078 9.336 1 93.31 143 GLN B CA 1
ATOM 2801 C C . GLN B 1 143 ? -18.422 21.234 8.273 1 93.31 143 GLN B C 1
ATOM 2803 O O . GLN B 1 143 ? -18.703 21.719 7.18 1 93.31 143 GLN B O 1
ATOM 2808 N N . LEU B 1 144 ? -18.656 19.922 8.508 1 92.56 144 LEU B N 1
ATOM 2809 C CA . LEU B 1 144 ? -19.312 19.016 7.566 1 92.56 144 LEU B CA 1
ATOM 2810 C C . LEU B 1 144 ? -20.734 19.484 7.262 1 92.56 144 LEU B C 1
ATOM 2812 O O . LEU B 1 144 ? -21.203 19.359 6.129 1 92.56 144 LEU B O 1
ATOM 2816 N N . ARG B 1 145 ? -21.422 20.062 8.234 1 93.81 145 ARG B N 1
ATOM 2817 C CA . ARG B 1 145 ? -22.75 20.609 8.016 1 93.81 145 ARG B CA 1
ATOM 2818 C C . ARG B 1 145 ? -22.703 21.828 7.117 1 93.81 145 ARG B C 1
ATOM 2820 O O . ARG B 1 145 ? -23.5 21.969 6.184 1 93.81 145 ARG B O 1
ATOM 2827 N N . LYS B 1 146 ? -21.719 22.688 7.34 1 91.88 146 LYS B N 1
ATOM 2828 C CA . LYS B 1 146 ? -21.578 23.906 6.566 1 91.88 146 LYS B CA 1
ATOM 2829 C C . LYS B 1 146 ? -21.266 23.609 5.102 1 91.88 146 LYS B C 1
ATOM 2831 O O . LYS B 1 146 ? -21.688 24.344 4.207 1 91.88 146 LYS B O 1
ATOM 2836 N N . THR B 1 147 ? -20.5 22.531 4.898 1 87.25 147 THR B N 1
ATOM 2837 C CA . THR B 1 147 ? -20.094 22.188 3.541 1 87.25 147 THR B CA 1
ATOM 2838 C C . THR B 1 147 ? -21.125 21.25 2.893 1 87.25 147 THR B C 1
ATOM 2840 O O . THR B 1 147 ? -20.953 20.844 1.741 1 87.25 147 THR B O 1
ATOM 2843 N N . GLY B 1 148 ? -22.125 20.797 3.623 1 87.81 148 GLY B N 1
ATOM 2844 C CA . GLY B 1 148 ? -23.156 19.922 3.092 1 87.81 148 GLY B CA 1
ATOM 2845 C C . GLY B 1 148 ? -22.734 18.484 2.996 1 87.81 148 GLY B C 1
ATOM 2846 O O . GLY B 1 148 ? -23.312 17.703 2.236 1 87.81 148 GLY B O 1
ATOM 2847 N N . CYS B 1 149 ? -21.672 18.094 3.746 1 89.75 149 CYS B N 1
ATOM 2848 C CA . CYS B 1 149 ? -21.109 16.75 3.625 1 89.75 149 CYS B CA 1
ATOM 2849 C C . CYS B 1 149 ? -21.53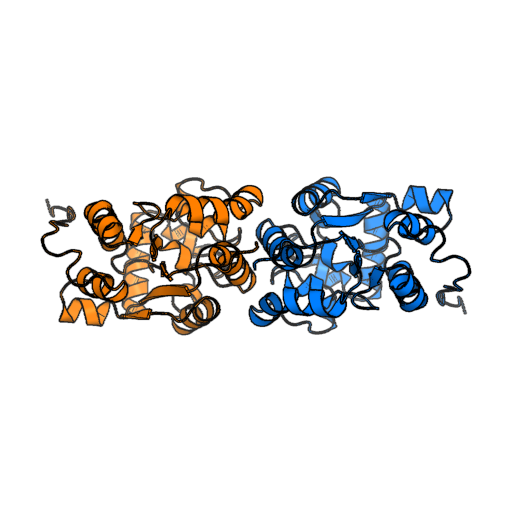1 15.883 4.801 1 89.75 149 CYS B C 1
ATOM 2851 O O . CYS B 1 149 ? -21.266 14.68 4.816 1 89.75 149 CYS B O 1
ATOM 2853 N N . TRP B 1 150 ? -22.266 16.469 5.707 1 91.5 150 TRP B N 1
ATOM 2854 C CA . TRP B 1 150 ? -22.562 15.781 6.961 1 91.5 150 TRP B CA 1
ATOM 2855 C C . TRP B 1 150 ? -23.359 14.5 6.703 1 91.5 150 TRP B C 1
ATOM 2857 O O . TRP B 1 150 ? -22.938 13.414 7.105 1 91.5 150 TRP B O 1
ATOM 2867 N N . GLU B 1 151 ? -24.453 14.594 5.977 1 92.31 151 GLU B N 1
ATOM 2868 C CA . GLU B 1 151 ? -25.328 13.445 5.754 1 92.31 151 GLU B CA 1
ATOM 2869 C C . GLU B 1 151 ? -24.609 12.352 4.965 1 92.31 151 GLU B C 1
ATOM 2871 O O . GLU B 1 151 ? -24.766 11.164 5.27 1 92.31 151 GLU B O 1
ATOM 2876 N N . ALA B 1 152 ? -23.906 12.797 4.043 1 90.88 152 ALA B N 1
ATOM 2877 C CA . ALA B 1 152 ? -23.188 11.828 3.217 1 90.88 152 ALA B CA 1
ATOM 2878 C C . ALA B 1 152 ? -22.156 11.055 4.043 1 90.88 152 ALA B C 1
ATOM 2880 O O . ALA B 1 152 ? -22.047 9.836 3.928 1 90.88 152 ALA B O 1
ATOM 2881 N N . GLN B 1 153 ? -21.406 11.75 4.867 1 92.5 153 GLN B N 1
ATOM 2882 C CA . GLN B 1 153 ? -20.391 11.109 5.688 1 92.5 153 GLN B CA 1
ATOM 2883 C C . GLN B 1 153 ? -21.016 10.195 6.734 1 92.5 153 GLN B C 1
ATOM 2885 O O . GLN B 1 153 ? -20.5 9.109 7.004 1 92.5 153 GLN B O 1
ATOM 2890 N N . LYS B 1 154 ? -22.109 10.617 7.273 1 91.94 154 LYS B N 1
ATOM 2891 C CA . LYS B 1 154 ? -22.766 9.852 8.336 1 91.94 154 LYS B CA 1
ATOM 2892 C C . LYS B 1 154 ? -23.406 8.586 7.781 1 91.94 154 LYS B C 1
ATOM 2894 O O . LYS B 1 154 ? -23.578 7.602 8.508 1 91.94 154 LYS B O 1
ATOM 2899 N N . ALA B 1 155 ? -23.688 8.555 6.547 1 93 155 ALA B N 1
ATOM 2900 C CA . ALA B 1 155 ? -24.328 7.41 5.902 1 93 155 ALA B CA 1
ATOM 2901 C C . ALA B 1 155 ? -23.297 6.328 5.578 1 93 155 ALA B C 1
ATOM 2903 O O . ALA B 1 155 ? -23.656 5.188 5.289 1 93 155 ALA B O 1
ATOM 2904 N N . LEU B 1 156 ? -22.031 6.629 5.641 1 91.69 156 LEU B N 1
ATOM 2905 C CA . LEU B 1 156 ? -20.953 5.703 5.277 1 91.69 156 LEU B CA 1
ATOM 2906 C C . LEU B 1 156 ? -20.547 4.844 6.469 1 91.69 156 LEU B C 1
ATOM 2908 O O . LEU B 1 156 ? -20.609 5.297 7.617 1 91.69 156 LEU B O 1
ATOM 2912 N N . PRO B 1 157 ? -20.109 3.557 6.137 1 88.88 157 PRO B N 1
ATOM 2913 C CA . PRO B 1 157 ? -19.453 2.816 7.215 1 88.88 157 PRO B CA 1
ATOM 2914 C C . PRO B 1 157 ? -18.203 3.529 7.742 1 88.88 157 PRO B C 1
ATOM 2916 O O . PRO B 1 157 ? -17.609 4.344 7.035 1 88.88 157 PRO B O 1
ATOM 2919 N N . ASP B 1 158 ? -17.828 3.242 8.961 1 86.44 158 ASP B N 1
ATOM 2920 C CA . ASP B 1 158 ? -16.734 3.918 9.664 1 86.44 158 ASP B CA 1
ATOM 2921 C C . ASP B 1 158 ? -15.453 3.889 8.836 1 86.44 158 ASP B C 1
ATOM 2923 O O . ASP B 1 158 ? -14.727 4.887 8.773 1 86.44 158 ASP B O 1
ATOM 2927 N N . ASP B 1 159 ? -15.234 2.836 8.156 1 83.56 159 ASP B N 1
ATOM 2928 C CA . ASP B 1 159 ? -13.953 2.66 7.477 1 83.56 159 ASP B CA 1
ATOM 2929 C C . ASP B 1 159 ? -13.945 3.375 6.129 1 83.56 159 ASP B C 1
ATOM 2931 O O . ASP B 1 159 ? -12.922 3.42 5.449 1 83.56 159 ASP B O 1
ATOM 2935 N N . GLN B 1 160 ? -15.055 3.955 5.789 1 89.38 160 GLN B N 1
ATOM 2936 C CA . GLN B 1 160 ? -15.141 4.688 4.531 1 89.38 160 GLN B CA 1
ATOM 2937 C C . GLN B 1 160 ? -15.375 6.176 4.777 1 89.38 160 GLN B C 1
ATOM 2939 O O . GLN B 1 160 ? -15.258 6.988 3.857 1 89.38 160 GLN B O 1
ATOM 2944 N N . SER B 1 161 ? -15.734 6.5 6.035 1 92.44 161 SER B N 1
ATOM 2945 C CA . SER B 1 161 ? -16.062 7.875 6.406 1 92.44 161 SER B CA 1
ATOM 2946 C C . SER B 1 161 ? -14.828 8.633 6.887 1 92.44 161 SER B C 1
ATOM 2948 O O . SER B 1 161 ? -13.938 8.047 7.508 1 92.44 161 SER B O 1
ATOM 2950 N N . THR B 1 162 ? -14.758 9.898 6.609 1 92.25 162 THR B N 1
ATOM 2951 C CA . THR B 1 162 ? -13.695 10.75 7.125 1 92.25 162 THR B CA 1
ATOM 2952 C C . THR B 1 162 ? -14.031 11.242 8.531 1 92.25 162 THR B C 1
ATOM 2954 O O . THR B 1 162 ? -13.305 12.062 9.094 1 92.25 162 THR B O 1
ATOM 2957 N N . ASP B 1 163 ? -15.148 10.812 9.023 1 92.44 163 ASP B N 1
ATOM 2958 C CA . ASP B 1 163 ? -15.641 11.258 10.328 1 92.44 163 ASP B CA 1
ATOM 2959 C C . ASP B 1 163 ? -16.047 10.062 11.188 1 92.44 163 ASP B C 1
ATOM 2961 O O . ASP B 1 163 ? -16.891 10.195 12.086 1 92.44 163 ASP B O 1
ATOM 2965 N N . GLY B 1 164 ? -15.523 8.953 10.883 1 91.25 164 GLY B N 1
ATOM 2966 C CA . GLY B 1 164 ? -15.789 7.766 11.672 1 91.25 164 GLY B CA 1
ATOM 2967 C C . GLY B 1 164 ? -15.039 7.742 12.992 1 91.25 164 GLY B C 1
ATOM 2968 O O . GLY B 1 164 ? -14.25 8.641 13.273 1 91.25 164 GLY B O 1
ATOM 2969 N N . ALA B 1 165 ? -15.273 6.734 13.805 1 91.44 165 ALA B N 1
ATOM 2970 C CA . ALA B 1 165 ? -14.711 6.617 15.148 1 91.44 165 ALA B CA 1
ATOM 2971 C C . ALA B 1 165 ? -13.188 6.566 15.102 1 91.44 165 ALA B C 1
ATOM 2973 O O . ALA B 1 165 ? -12.516 7.141 15.953 1 91.44 165 ALA B O 1
ATOM 2974 N N . TRP B 1 166 ? -12.594 5.887 14.141 1 90.69 166 TRP B N 1
ATOM 2975 C CA . TRP B 1 166 ? -11.148 5.738 14.023 1 90.69 166 TRP B CA 1
ATOM 2976 C C . TRP B 1 166 ? -10.469 7.102 13.891 1 90.69 166 TRP B C 1
ATOM 2978 O O . TRP B 1 166 ? -9.359 7.297 14.391 1 90.69 166 TRP B O 1
ATOM 2988 N N . TYR B 1 167 ? -11.164 8.008 13.258 1 91.81 167 TYR B N 1
ATOM 2989 C CA . TYR B 1 167 ? -10.609 9.328 12.969 1 91.81 167 TYR B CA 1
ATOM 2990 C C . TYR B 1 167 ? -10.328 10.086 14.266 1 91.81 167 TYR B C 1
ATOM 2992 O O . TYR B 1 167 ? -9.461 10.969 14.297 1 91.81 167 TYR B O 1
ATOM 3000 N N . TYR B 1 168 ? -10.984 9.75 15.297 1 94.56 168 TYR B N 1
ATOM 3001 C CA . TYR B 1 168 ? -10.844 10.484 16.547 1 94.56 168 TYR B CA 1
ATOM 3002 C C . TYR B 1 168 ? -10.062 9.664 17.578 1 94.56 168 TYR B C 1
ATOM 3004 O O . TYR B 1 168 ? -9.945 10.055 18.734 1 94.56 168 TYR B O 1
ATOM 3012 N N . ASP B 1 169 ? -9.547 8.508 17.188 1 94.44 169 ASP B N 1
ATOM 3013 C CA . ASP B 1 169 ? -8.695 7.672 18.031 1 94.44 169 ASP B CA 1
ATOM 3014 C C . ASP B 1 169 ? -7.234 8.102 17.938 1 94.44 169 ASP B C 1
ATOM 3016 O O . ASP B 1 169 ? -6.473 7.562 17.141 1 94.44 169 ASP B O 1
ATOM 3020 N N . SER B 1 170 ? -6.863 9.016 18.844 1 95.44 170 SER B N 1
ATOM 3021 C CA . SER B 1 170 ? -5.527 9.602 18.781 1 95.44 170 SER B CA 1
ATOM 3022 C C . SER B 1 170 ? -4.449 8.539 18.922 1 95.44 170 SER B C 1
ATOM 3024 O O . SER B 1 170 ? -3.387 8.641 18.312 1 95.44 170 SER B O 1
ATOM 3026 N N . ALA B 1 171 ? -4.723 7.539 19.703 1 95.94 171 ALA B N 1
ATOM 3027 C CA . ALA B 1 171 ? -3.75 6.461 19.875 1 95.94 171 ALA B CA 1
ATOM 3028 C C . ALA B 1 171 ? -3.535 5.703 18.578 1 95.94 171 ALA B C 1
ATOM 3030 O O . ALA B 1 171 ? -2.4 5.375 18.219 1 95.94 171 ALA B O 1
ATOM 3031 N N . ALA B 1 172 ? -4.609 5.406 17.875 1 94.5 172 ALA B N 1
ATOM 3032 C CA . ALA B 1 172 ? -4.523 4.699 16.594 1 94.5 172 ALA B CA 1
ATOM 3033 C C . ALA B 1 172 ? -3.803 5.543 15.547 1 94.5 172 ALA B C 1
ATOM 3035 O O . ALA B 1 172 ? -2.979 5.027 14.789 1 94.5 172 ALA B O 1
ATOM 3036 N N . ILE B 1 173 ? -4.102 6.824 15.562 1 96.06 173 ILE B N 1
ATOM 3037 C CA . ILE B 1 173 ? -3.463 7.746 14.633 1 96.06 173 ILE B CA 1
ATOM 3038 C C . ILE B 1 173 ? -1.956 7.777 14.883 1 96.06 173 ILE B C 1
ATOM 3040 O O . ILE B 1 173 ? -1.161 7.633 13.953 1 96.06 173 ILE B O 1
ATOM 3044 N N . LEU B 1 174 ? -1.58 7.918 16.109 1 97.25 174 LEU B N 1
ATOM 3045 C CA . LEU B 1 174 ? -0.166 8.016 16.453 1 97.25 174 LEU B CA 1
ATOM 3046 C C . LEU B 1 174 ? 0.559 6.707 16.156 1 97.25 174 LEU B C 1
ATOM 3048 O O . LEU B 1 174 ? 1.696 6.715 15.68 1 97.25 174 LEU B O 1
ATOM 3052 N N . ALA B 1 175 ? -0.104 5.613 16.406 1 96.19 175 ALA B N 1
ATOM 3053 C CA . ALA B 1 175 ? 0.49 4.309 16.109 1 96.19 175 ALA B CA 1
ATOM 3054 C C . ALA B 1 175 ? 0.756 4.145 14.617 1 96.19 175 ALA B C 1
ATOM 3056 O O . ALA B 1 175 ? 1.807 3.637 14.227 1 96.19 175 ALA B O 1
ATOM 3057 N N . PHE B 1 176 ? -0.215 4.547 13.82 1 96.5 176 PHE B N 1
ATOM 3058 C CA . PHE B 1 176 ? -0.049 4.492 12.375 1 96.5 176 PHE B CA 1
ATOM 3059 C C . PHE B 1 176 ? 1.176 5.289 11.945 1 96.5 176 PHE B C 1
ATOM 3061 O O . PHE B 1 176 ? 2.041 4.773 11.234 1 96.5 176 PHE B O 1
ATOM 3068 N N . TRP B 1 177 ? 1.337 6.492 12.398 1 98 177 TRP B N 1
ATOM 3069 C CA . TRP B 1 177 ? 2.365 7.406 11.914 1 98 177 TRP B CA 1
ATOM 3070 C C . TRP B 1 177 ? 3.723 7.078 12.523 1 98 177 TRP B C 1
ATOM 3072 O O . TRP B 1 177 ? 4.766 7.363 11.938 1 98 177 TRP B O 1
ATOM 3082 N N . GLN B 1 178 ? 3.721 6.398 13.672 1 97.06 178 GLN B N 1
ATOM 3083 C CA . GLN B 1 178 ? 4.969 5.914 14.25 1 97.06 178 GLN B CA 1
ATOM 3084 C C . GLN B 1 178 ? 5.684 4.961 13.305 1 97.06 178 GLN B C 1
ATOM 3086 O O . GLN B 1 178 ? 6.914 4.879 13.305 1 97.06 178 GLN B O 1
ATOM 3091 N N . GLY B 1 179 ? 4.875 4.305 12.547 1 95.56 179 GLY B N 1
ATOM 3092 C CA . GLY B 1 179 ? 5.438 3.371 11.578 1 95.56 179 GLY B CA 1
ATOM 3093 C C . GLY B 1 179 ? 6.141 4.059 10.422 1 95.56 179 GLY B C 1
ATOM 3094 O O . GLY B 1 179 ? 6.93 3.434 9.711 1 95.56 179 GLY B O 1
ATOM 3095 N N . ILE B 1 180 ? 5.922 5.316 10.211 1 96.56 180 ILE B N 1
ATOM 3096 C CA . ILE B 1 180 ? 6.492 6.066 9.102 1 96.56 180 ILE B CA 1
ATOM 3097 C C . ILE B 1 180 ? 7.676 6.898 9.586 1 96.56 180 ILE B C 1
ATOM 3099 O O . ILE B 1 180 ? 8.711 6.961 8.922 1 96.56 180 ILE B O 1
ATOM 3103 N N . GLY B 1 181 ? 7.551 7.453 10.703 1 97.25 181 GLY B N 1
ATOM 3104 C CA . GLY B 1 181 ? 8.547 8.25 11.398 1 97.25 181 GLY B CA 1
ATOM 3105 C C . GLY B 1 181 ? 8.094 8.68 12.789 1 97.25 181 GLY B C 1
ATOM 3106 O O . GLY B 1 181 ? 6.906 8.625 13.109 1 97.25 181 GLY B O 1
ATOM 3107 N N . THR B 1 182 ? 9.047 9.078 13.602 1 97.69 182 THR B N 1
ATOM 3108 C CA . THR B 1 182 ? 8.688 9.531 14.945 1 97.69 182 THR B CA 1
ATOM 3109 C C . THR B 1 182 ? 7.898 10.836 14.883 1 97.69 182 THR B C 1
ATOM 3111 O O . THR B 1 182 ? 8.43 11.867 14.469 1 97.69 182 THR B O 1
ATOM 3114 N N . PRO B 1 183 ? 6.672 10.828 15.383 1 98.25 183 PRO B N 1
ATOM 3115 C CA . PRO B 1 183 ? 5.836 12.023 15.258 1 98.25 183 PRO B CA 1
ATOM 3116 C C . PRO B 1 183 ? 6.215 13.109 16.266 1 98.25 183 PRO B C 1
ATOM 3118 O O . PRO B 1 183 ? 6.688 12.812 17.359 1 98.25 183 PRO B O 1
ATOM 3121 N N . VAL B 1 184 ? 6.07 14.305 15.836 1 98.5 184 VAL B N 1
ATOM 3122 C CA . VAL B 1 184 ? 5.961 15.461 16.719 1 98.5 184 VAL B CA 1
ATOM 3123 C C . VAL B 1 184 ? 4.492 15.828 16.906 1 98.5 184 VAL B C 1
ATOM 3125 O O . VAL B 1 184 ? 3.783 16.109 15.945 1 98.5 184 VAL B O 1
ATOM 3128 N N . VAL B 1 185 ? 4.055 15.766 18.172 1 98.44 185 VAL B N 1
ATOM 3129 C CA . VAL B 1 185 ? 2.645 16 18.453 1 98.44 185 VAL B CA 1
ATOM 3130 C C . VAL B 1 185 ? 2.457 17.438 18.953 1 98.44 185 VAL B C 1
ATOM 3132 O O . VAL B 1 185 ? 3.135 17.859 19.891 1 98.44 185 VAL B O 1
ATOM 3135 N N . LEU B 1 186 ? 1.661 18.188 18.328 1 98.12 186 LEU B N 1
ATOM 3136 C CA . LEU B 1 186 ? 1.26 19.516 18.766 1 98.12 186 LEU B CA 1
ATOM 3137 C C . LEU B 1 186 ? -0.111 19.484 19.422 1 98.12 186 LEU B C 1
ATOM 3139 O O . LEU B 1 186 ? -1.097 19.078 18.812 1 98.12 186 LEU B O 1
ATOM 3143 N N . ASP B 1 187 ? -0.184 19.797 20.688 1 97.75 187 ASP B N 1
ATOM 3144 C CA . ASP B 1 187 ? -1.441 19.906 21.422 1 97.75 187 ASP B CA 1
ATOM 3145 C C . ASP B 1 187 ? -2.15 21.219 21.109 1 97.75 187 ASP B C 1
ATOM 3147 O O . ASP B 1 187 ? -1.808 22.266 21.672 1 97.75 187 ASP B O 1
ATOM 3151 N N . TYR B 1 188 ? -3.102 21.156 20.312 1 97.44 188 TYR B N 1
ATOM 3152 C CA . TYR B 1 188 ? -3.77 22.344 19.781 1 97.44 188 TYR B CA 1
ATOM 3153 C C . TYR B 1 188 ? -4.34 23.188 20.922 1 97.44 188 TYR B C 1
ATOM 3155 O O . TYR B 1 188 ? -4.152 24.406 20.938 1 97.44 188 TYR B O 1
ATOM 3163 N N . ASP B 1 189 ? -5.055 22.562 21.828 1 97.25 189 ASP B N 1
ATOM 3164 C CA . ASP B 1 189 ? -5.719 23.281 22.922 1 97.25 189 ASP B CA 1
ATOM 3165 C C . ASP B 1 189 ? -4.699 23.969 23.828 1 97.25 189 ASP B C 1
ATOM 3167 O O . ASP B 1 189 ? -4.828 25.156 24.125 1 97.25 189 ASP B O 1
ATOM 3171 N N . ARG B 1 190 ? -3.699 23.25 24.172 1 97.69 190 ARG B N 1
ATOM 3172 C CA . ARG B 1 190 ? -2.672 23.812 25.047 1 97.69 190 ARG B CA 1
ATOM 3173 C C . ARG B 1 190 ? -1.911 24.938 24.344 1 97.69 190 ARG B C 1
ATOM 3175 O O . ARG B 1 190 ? -1.703 26 24.938 1 97.69 190 ARG B O 1
ATOM 3182 N N . ILE B 1 191 ? -1.524 24.75 23.141 1 97.19 191 ILE B N 1
ATOM 3183 C CA . ILE B 1 191 ? -0.723 25.703 22.391 1 97.19 191 ILE B CA 1
ATOM 3184 C C . ILE B 1 191 ? -1.522 26.984 22.156 1 97.19 191 ILE B C 1
ATOM 3186 O O . ILE B 1 191 ? -1.017 28.094 22.391 1 97.19 191 ILE B O 1
ATOM 3190 N N . CYS B 1 192 ? -2.756 26.812 21.781 1 95.56 192 CYS B N 1
ATOM 3191 C CA . CYS B 1 192 ? -3.572 27.984 21.516 1 95.56 192 CYS B CA 1
ATOM 3192 C C . CYS B 1 192 ? -3.881 28.734 22.812 1 95.56 192 CYS B C 1
ATOM 3194 O O . CYS B 1 192 ? -3.98 29.969 22.812 1 95.56 192 CYS B O 1
ATOM 3196 N N . ALA B 1 193 ? -4.035 28.016 23.875 1 96.62 193 ALA B N 1
ATOM 3197 C CA . ALA B 1 193 ? -4.246 28.656 25.172 1 96.62 193 ALA B CA 1
ATOM 3198 C C . ALA B 1 193 ? -3.008 29.438 25.594 1 96.62 193 ALA B C 1
ATOM 3200 O O . ALA B 1 193 ? -3.119 30.547 26.141 1 96.62 193 ALA B O 1
ATOM 3201 N N . GLU B 1 194 ? -1.837 28.938 25.328 1 97 194 GLU B N 1
ATOM 3202 C CA . GLU B 1 194 ? -0.586 29.5 25.828 1 97 194 GLU B CA 1
ATOM 3203 C C . GLU B 1 194 ? -0.041 30.562 24.859 1 97 194 GLU B C 1
ATOM 3205 O O . GLU B 1 194 ? 0.503 31.578 25.297 1 97 194 GLU B O 1
ATOM 3210 N N . GLU B 1 195 ? -0.223 30.297 23.562 1 94.12 195 GLU B N 1
ATOM 3211 C CA . GLU B 1 195 ? 0.473 31.141 22.594 1 94.12 195 GLU B CA 1
ATOM 3212 C C . GLU B 1 195 ? -0.514 31.906 21.734 1 94.12 195 GLU B C 1
ATOM 3214 O O . GLU B 1 195 ? -0.114 32.781 20.938 1 94.12 195 GLU B O 1
ATOM 3219 N N . GLY B 1 196 ? -1.777 31.594 21.859 1 93.06 196 GLY B N 1
ATOM 3220 C CA . GLY B 1 196 ? -2.826 32.312 21.141 1 93.06 196 GLY B CA 1
ATOM 3221 C C . GLY B 1 196 ? -3.021 31.812 19.719 1 93.06 196 GLY B C 1
ATOM 3222 O O . GLY B 1 196 ? -4.035 32.094 19.078 1 93.06 196 GLY B O 1
ATOM 3223 N N . ASP B 1 197 ? -2.016 31.062 19.266 1 93.94 197 ASP B N 1
ATOM 3224 C CA . ASP B 1 197 ? -2.057 30.594 17.875 1 93.94 197 ASP B CA 1
ATOM 3225 C C . ASP B 1 197 ? -1.175 29.359 17.688 1 93.94 197 ASP B C 1
ATOM 3227 O O . ASP B 1 197 ? -0.221 29.156 18.453 1 93.94 197 ASP B O 1
ATOM 3231 N N . ILE B 1 198 ? -1.532 28.547 16.656 1 96.06 198 ILE B N 1
ATOM 3232 C CA . ILE B 1 198 ? -0.792 27.328 16.422 1 96.06 198 ILE B CA 1
ATOM 3233 C C . ILE B 1 198 ? 0.489 27.625 15.648 1 96.06 198 ILE B C 1
ATOM 3235 O O . ILE B 1 198 ? 1.423 26.828 15.625 1 96.06 198 ILE B O 1
ATOM 3239 N N . LEU B 1 199 ? 0.646 28.781 15.008 1 96.38 199 LEU B N 1
ATOM 3240 C CA . LEU B 1 199 ? 1.67 29.094 14.016 1 96.38 199 LEU B CA 1
ATOM 3241 C C . LEU B 1 199 ? 3.053 29.125 14.656 1 96.38 199 LEU B C 1
ATOM 3243 O O . LEU B 1 199 ? 4 28.531 14.133 1 96.38 199 LEU B O 1
ATOM 3247 N N . PRO B 1 200 ? 3.143 29.797 15.852 1 96 200 PRO B N 1
ATOM 3248 C CA . PRO B 1 200 ? 4.48 29.812 16.453 1 96 200 PRO B CA 1
ATOM 3249 C C . PRO B 1 200 ? 5 28.422 16.781 1 96 200 PRO B C 1
ATOM 3251 O O . PRO B 1 200 ? 6.176 28.125 16.562 1 96 200 PRO B O 1
ATOM 3254 N N . ALA B 1 201 ? 4.129 27.578 17.312 1 96.94 201 ALA B N 1
ATOM 3255 C CA . ALA B 1 201 ? 4.516 26.219 17.656 1 96.94 201 ALA B CA 1
ATOM 3256 C C . ALA B 1 201 ? 4.879 25.422 16.406 1 96.94 201 ALA B C 1
ATOM 3258 O O . ALA B 1 201 ? 5.816 24.625 16.422 1 96.94 201 ALA B O 1
ATOM 3259 N N . PHE B 1 202 ? 4.133 25.609 15.32 1 97.81 202 PHE B N 1
ATOM 3260 C CA . PHE B 1 202 ? 4.434 24.953 14.062 1 97.81 202 PHE B CA 1
ATOM 3261 C C . PHE B 1 202 ? 5.805 25.359 13.539 1 97.81 202 PHE B C 1
ATOM 3263 O O . PHE B 1 202 ? 6.598 24.516 13.117 1 97.81 202 PHE B O 1
ATOM 3270 N N . ALA B 1 203 ? 6.07 26.641 13.586 1 97.5 203 ALA B N 1
ATOM 3271 C CA . ALA B 1 203 ? 7.359 27.156 13.133 1 97.5 203 ALA B CA 1
ATOM 3272 C C . ALA B 1 203 ? 8.508 26.531 13.914 1 97.5 203 ALA B C 1
ATOM 3274 O O . ALA B 1 203 ? 9.523 26.141 13.336 1 97.5 203 ALA B O 1
ATOM 3275 N N . ARG B 1 204 ? 8.344 26.375 15.227 1 97.81 204 ARG B N 1
ATOM 3276 C CA . ARG B 1 204 ? 9.359 25.719 16.062 1 97.81 204 ARG B CA 1
ATOM 3277 C C . ARG B 1 204 ? 9.531 24.266 15.672 1 97.81 204 ARG B C 1
ATOM 3279 O O . ARG B 1 204 ? 10.656 23.75 15.641 1 97.81 204 ARG B O 1
ATOM 3286 N N . ALA B 1 205 ? 8.461 23.609 15.383 1 98 205 ALA B N 1
ATOM 3287 C CA . ALA B 1 205 ? 8.484 22.172 15.078 1 98 205 ALA B CA 1
ATOM 3288 C C . ALA B 1 205 ? 9.289 21.906 13.812 1 98 205 ALA B C 1
ATOM 3290 O O . ALA B 1 205 ? 9.938 20.859 13.688 1 98 205 ALA B O 1
ATOM 3291 N N . ILE B 1 206 ? 9.266 22.859 12.859 1 97.69 206 ILE B N 1
ATOM 3292 C CA . ILE B 1 206 ? 9.984 22.625 11.609 1 97.69 206 ILE B CA 1
ATOM 3293 C C . ILE B 1 206 ? 11.359 23.281 11.672 1 97.69 206 ILE B C 1
ATOM 3295 O O . ILE B 1 206 ? 12.008 23.484 10.641 1 97.69 206 ILE B O 1
ATOM 3299 N N . GLY B 1 207 ? 11.758 23.797 12.867 1 96.56 207 GLY B N 1
ATOM 3300 C CA . GLY B 1 207 ? 13.094 24.312 13.086 1 96.56 207 GLY B CA 1
ATOM 3301 C C . GLY B 1 207 ? 13.266 25.75 12.617 1 96.56 207 GLY B C 1
ATOM 3302 O O . GLY B 1 207 ? 14.383 26.188 12.328 1 96.56 207 GLY B O 1
ATOM 3303 N N . GLN B 1 208 ? 12.156 26.438 12.469 1 96.5 208 GLN B N 1
ATOM 3304 C CA . GLN B 1 208 ? 12.195 27.812 11.992 1 96.5 208 GLN B CA 1
ATOM 3305 C C . GLN B 1 208 ? 11.477 28.75 12.961 1 96.5 208 GLN B C 1
ATOM 3307 O O . GLN B 1 208 ? 10.5 29.406 12.578 1 96.5 208 GLN B O 1
ATOM 3312 N N . PRO B 1 209 ? 11.984 28.844 14.195 1 96.12 209 PRO B N 1
ATOM 3313 C CA . PRO B 1 209 ? 11.32 29.75 15.133 1 96.12 209 PRO B CA 1
ATOM 3314 C C . PRO B 1 209 ? 11.211 31.172 14.609 1 96.12 209 PRO B C 1
ATOM 3316 O O . PRO B 1 209 ? 12.18 31.719 14.07 1 96.12 209 PRO B O 1
ATOM 3319 N N . GLY B 1 210 ? 10.016 31.734 14.711 1 93.19 210 GLY B N 1
ATOM 3320 C CA . GLY B 1 210 ? 9.789 33.125 14.312 1 93.19 210 GLY B CA 1
ATOM 3321 C C . GLY B 1 210 ? 9.539 33.281 12.828 1 93.19 210 GLY B C 1
ATOM 3322 O O . GLY B 1 210 ? 9.469 34.406 12.32 1 93.19 210 GLY B O 1
ATOM 3323 N N . LEU B 1 211 ? 9.445 32.188 12.117 1 92 211 LEU B N 1
ATOM 3324 C CA . LEU B 1 211 ? 9.258 32.188 10.672 1 92 211 LEU B CA 1
ATOM 3325 C C . LEU B 1 211 ? 8.055 33.062 10.297 1 92 211 LEU B C 1
ATOM 3327 O O . LEU B 1 211 ? 8.094 33.781 9.305 1 92 211 LEU B O 1
ATOM 3331 N N . PHE B 1 212 ? 7.023 32.969 11.156 1 91.38 212 PHE B N 1
ATOM 3332 C CA . PHE B 1 212 ? 5.758 33.594 10.758 1 91.38 212 PHE B CA 1
ATOM 3333 C C . PHE B 1 212 ? 5.578 34.938 11.422 1 91.38 212 PHE B C 1
ATOM 3335 O O . PHE B 1 212 ? 4.512 35.562 11.328 1 91.38 212 PHE B O 1
ATOM 3342 N N . ASP B 1 213 ? 6.641 35.344 12.125 1 89.56 213 ASP B N 1
ATOM 3343 C CA . ASP B 1 213 ? 6.562 36.656 12.773 1 89.56 213 ASP B CA 1
ATOM 3344 C C . ASP B 1 213 ? 6.293 37.75 11.758 1 89.56 213 ASP B C 1
ATOM 3346 O O . ASP B 1 213 ? 6.926 37.812 10.703 1 89.56 213 ASP B O 1
ATOM 3350 N N . GLY B 1 214 ? 5.312 38.625 12.055 1 83.56 214 GLY B N 1
ATOM 3351 C CA . GLY B 1 214 ? 5.031 39.812 11.234 1 83.56 214 GLY B CA 1
ATOM 3352 C C . GLY B 1 214 ? 4.082 39.5 10.086 1 83.56 214 GLY B C 1
ATOM 3353 O O . GLY B 1 214 ? 3.703 40.406 9.344 1 83.56 214 GLY B O 1
ATOM 3354 N N . LEU B 1 215 ? 3.771 38.188 9.891 1 83.06 215 LEU B N 1
ATOM 3355 C CA . LEU B 1 215 ? 2.818 37.844 8.836 1 83.06 215 LEU B CA 1
ATOM 3356 C C . LEU B 1 215 ? 1.418 38.312 9.195 1 83.06 215 LEU B C 1
ATOM 3358 O O . LEU B 1 215 ? 0.997 38.219 10.352 1 83.06 215 LEU B O 1
ATOM 3362 N N . ASP B 1 216 ? 0.847 39.156 8.469 1 71.44 216 ASP B N 1
ATOM 3363 C CA . ASP B 1 216 ? -0.555 39.562 8.609 1 71.44 216 ASP B CA 1
ATOM 3364 C C . ASP B 1 216 ? -1.479 38.438 8.086 1 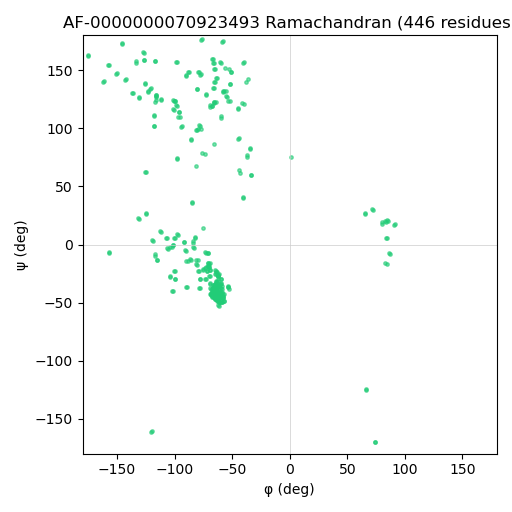71.44 216 ASP B C 1
ATOM 3366 O O . ASP B 1 216 ? -1.712 38.344 6.879 1 71.44 216 ASP B O 1
ATOM 3370 N N . LEU B 1 217 ? -1.643 37.438 8.883 1 66.56 217 LEU B N 1
ATOM 3371 C CA . LEU B 1 217 ? -2.471 36.344 8.438 1 66.56 217 LEU B CA 1
ATOM 3372 C C . LEU B 1 217 ? -3.951 36.625 8.656 1 66.56 217 LEU B C 1
ATOM 3374 O O . LEU B 1 217 ? -4.805 35.781 8.422 1 66.56 217 LEU B O 1
ATOM 3378 N N . ARG B 1 218 ? -4.426 38.031 9.172 1 53.31 218 ARG B N 1
ATOM 3379 C CA . ARG B 1 218 ? -5.836 38.344 9.367 1 53.31 218 ARG B CA 1
ATOM 3380 C C . ARG B 1 218 ? -6.703 37.719 8.297 1 53.31 218 ARG B C 1
ATOM 3382 O O . ARG B 1 218 ? -6.539 37.969 7.102 1 53.31 218 ARG B O 1
ATOM 3389 N N . ILE B 1 219 ? -6.879 36.406 8.469 1 47.75 219 ILE B N 1
ATOM 3390 C CA . ILE B 1 219 ? -7.922 35.625 7.812 1 47.75 219 ILE B CA 1
ATOM 3391 C C . ILE B 1 219 ? -9.25 36.375 7.879 1 47.75 219 ILE B C 1
ATOM 3393 O O . ILE B 1 219 ? -9.578 36.969 8.906 1 47.75 219 ILE B O 1
ATOM 3397 N N . ASN B 1 220 ? -9.758 36.719 6.773 1 37.38 220 ASN B N 1
ATOM 3398 C CA . ASN B 1 220 ? -11.086 37.312 6.766 1 37.38 220 ASN B CA 1
ATOM 3399 C C . ASN B 1 220 ? -12.047 36.594 7.684 1 37.38 220 ASN B C 1
ATOM 3401 O O . ASN B 1 220 ? -12.469 35.469 7.383 1 37.38 220 ASN B O 1
ATOM 3405 N N . THR B 1 221 ? -11.844 36.531 8.93 1 37.06 221 THR B N 1
ATOM 3406 C CA . THR B 1 221 ? -12.953 36.094 9.758 1 37.06 221 THR B CA 1
ATOM 3407 C C . THR B 1 221 ? -14.281 36.625 9.219 1 37.06 221 THR B C 1
ATOM 3409 O O . THR B 1 221 ? -14.32 37.625 8.539 1 37.06 221 THR B O 1
ATOM 3412 N N . ARG B 1 222 ? -15.383 35.906 9.242 1 38.12 222 ARG B N 1
ATOM 3413 C CA . ARG B 1 222 ? -16.734 36.344 8.93 1 38.12 222 ARG B CA 1
ATOM 3414 C C . ARG B 1 222 ? -17.047 37.688 9.594 1 38.12 222 ARG B C 1
ATOM 3416 O O . ARG B 1 222 ? -16.891 37.812 10.812 1 38.12 222 ARG B O 1
ATOM 3423 N N . VAL B 1 223 ? -16.75 38.656 8.844 1 31.69 223 VAL B N 1
ATOM 3424 C CA . VAL B 1 223 ? -17.375 39.938 9.156 1 31.69 223 VAL B CA 1
ATOM 3425 C C . VAL B 1 223 ? -18.781 39.719 9.688 1 31.69 223 VAL B C 1
ATOM 3427 O O . VAL B 1 223 ? -19.625 39.156 9.008 1 31.69 223 VAL B O 1
ATOM 3430 N N . ARG B 1 224 ? -18.891 39.406 10.977 1 31 224 ARG B N 1
ATOM 3431 C CA . ARG B 1 224 ? -20.234 39.562 11.531 1 31 224 ARG B CA 1
ATOM 3432 C C . ARG B 1 224 ? -20.906 40.844 10.984 1 31 224 ARG B C 1
ATOM 3434 O O . ARG B 1 224 ? -20.672 41.938 11.492 1 31 224 ARG B O 1
ATOM 3441 N N . GLY B 1 225 ? -20.656 41.062 9.602 1 23.84 225 GLY B N 1
ATOM 3442 C CA . GLY B 1 225 ? -21.719 41.969 9.203 1 23.84 225 GLY B CA 1
ATOM 3443 C C . GLY B 1 225 ? -23.078 41.312 9.133 1 23.84 225 GLY B C 1
ATOM 3444 O O . GLY B 1 225 ? -23.156 40.062 9.055 1 23.84 225 GLY B O 1
#